Protein AF-0000000084681538 (afdb_homodimer)

Nearest PDB structures (foldseek):
  8cbb-assembly1_A  TM=7.961E-01  e=1.168E-17  Enhygromyxa salina
  8cbb-assembly1_B  TM=7.793E-01  e=8.811E-18  Enhygromyxa salina
  8cbb-assembly2_C  TM=7.676E-01  e=3.217E-17  Enhygromyxa salina
  8cbb-assembly2_D  TM=7.575E-01  e=2.308E-16  Enhygromyxa salina
  6fri-assembly2_C  TM=7.006E-01  e=2.194E-15  Photobacterium leiognathi

InterPro domains:
  IPR011251 Luciferase-like domain [PF00296] (15-261)
  IPR036661 Luciferase-like domain superfamily [G3DSA:3.20.20.30] (9-322)
  IPR036661 Luciferase-like domain superfamily [SSF51679] (5-322)
  IPR050766 Bacterial Luciferase Oxidoreductase [PTHR30137] (18-237)

Solvent-accessible surface area (backbone atoms only — not comparable to full-atom values): 32500 Å² total; per-residue (Å²): 126,55,49,33,32,42,41,53,49,69,27,32,64,81,55,51,44,68,58,46,20,51,49,43,41,47,51,42,54,48,48,28,53,36,32,78,51,69,39,48,29,38,35,31,30,55,40,58,54,35,84,34,28,32,33,55,42,42,60,42,52,44,21,17,42,45,34,38,37,88,72,43,24,37,34,34,65,31,40,47,42,52,82,49,56,40,68,61,48,39,41,43,51,18,52,47,15,17,52,45,71,48,34,46,35,40,24,39,22,68,71,74,50,65,67,48,29,56,64,72,72,45,64,72,90,44,32,66,63,40,35,50,52,32,55,54,43,33,61,50,40,40,67,45,45,75,45,81,53,96,91,36,78,37,51,44,28,53,54,32,40,31,78,83,48,62,54,55,30,33,28,38,82,46,69,68,41,31,46,52,14,16,70,71,36,28,29,33,31,39,41,29,58,47,67,68,54,51,52,51,24,55,51,41,13,62,74,65,72,38,60,71,52,71,58,66,42,54,89,72,58,46,41,30,40,40,36,92,47,32,69,59,46,45,73,74,47,26,66,21,51,43,49,39,37,43,53,53,39,71,50,47,54,96,83,63,69,50,60,67,66,49,86,47,87,44,52,68,48,33,56,70,69,46,44,49,40,62,28,32,53,68,56,54,60,68,61,70,56,68,55,46,37,34,36,44,44,42,41,41,35,55,65,68,60,17,50,54,18,49,48,40,44,46,68,53,32,47,58,60,63,82,98,125,56,51,33,32,43,41,51,50,69,27,31,65,83,56,51,45,66,60,48,19,51,50,43,42,47,52,42,53,48,47,28,51,34,33,76,53,68,38,48,28,38,36,32,29,55,41,60,54,33,84,33,28,32,33,55,42,44,60,43,52,44,20,17,43,44,34,39,36,88,72,43,24,37,32,34,64,32,42,48,42,53,80,50,57,41,70,60,48,40,39,43,50,18,52,46,14,18,52,45,70,50,34,45,35,40,24,38,22,69,72,74,50,65,67,50,30,57,64,72,71,44,64,70,90,44,32,66,63,40,34,52,52,32,56,54,45,33,61,49,40,40,67,46,43,75,45,80,52,96,89,37,78,37,52,44,29,52,54,31,39,31,78,84,49,63,54,54,29,33,28,40,81,45,68,67,42,31,45,51,15,16,69,70,34,29,29,32,31,39,42,30,58,48,67,68,55,53,52,49,24,54,52,40,12,61,74,66,70,37,59,72,50,70,58,67,44,54,87,72,58,46,41,28,40,41,35,94,49,32,70,59,46,46,72,74,46,26,64,20,48,44,49,40,38,42,52,54,39,72,51,48,54,96,82,62,71,50,59,68,68,48,87,45,87,44,51,69,48,32,57,70,68,45,44,49,40,60,27,32,53,67,56,54,59,68,62,71,55,68,56,45,39,34,36,43,44,41,40,41,35,56,65,69,59,17,49,54,18,48,48,40,44,47,68,53,32,47,58,60,61,82,99

Sequence (646 aa):
MPVTVVRFNLVEPGAGRASLAARYRAALDMAAYADGHGITTVQTEEHHGADNNWLPSPFAFAGAVFGATRNIAVTVSAVIGPLHDPLRLAEEIAVLDLLSGGRLVTVAGIGYRPEEYALFGVDWKRRGRLQDELLETLLKAWTGEEFEYRGRTVRLTPRPYTDPHPLLLVGGSSRAAARRAARLGLPFFPSAHLPELEAYYKERLAEYGTEGWTMMPAAETPLLHLAEDPDRAWAEYGGHFLHEARTYASWQSGQIRSAVRSAATSVAELRAEGVYRILTPDECLALGADSLVLHPLAGGMPVEEGWRSLRLLAERVLPALGGMPVTVVRFNLVEPGAGRASLAARYRAALDMAAYADGHGITTVQTEEHHGADNNWLPSPFAFAGAVFGATRNIAVTVSAVIGPLHDPLRLAEEIAVLDLLSGGRLVTVAGIGYRPEEYALFGVDWKRRGRLQDELLETLLKAWTGEEFEYRGRTVRLTPRPYTDPHPLLLVGGSSRAAARRAARLGLPFFPSAHLPELEAYYKERLAEYGTEGWTMMPAAETPLLHLAEDPDRAWAEYGGHFLHEARTYASWQSGQIRSAVRSAATSVAELRAEGVYRILTPDECLALGADSLVLHPLAGGMPVEEGWRSLRLLAERVLPALGG

Secondary structure (DSSP, 8-state):
--EEEEE-----TT--HHHHHHHHHHHHHHHHHHHHTT--EEEE----S-TT---S-HHHHHHHHHHH-SS-EEEEEEEEGGGS-HHHHHHHHHHHHHHHTS-EEEEEE--S-HHHHHHHT--GGGHHHHHHHHHHHHHHHTTTS-EEETTEEE--SSPPSSSSSSEEEEEESSHHHHHHHHHHT--EEESS--HHHHHHHHHHHHHHT----B-PPPS---EEEE-S-HHHHHHHHHHHHHHHHHHHHHHS-TT---TT----SSHHHHHHH-SEEEE-HHHHHHT--SEEEE-TTGGG--HHHHHHHHHHIIIIIHHHHH-/--EEEEE-----TT--HHHHHHHHHHHHHHHHHHHHTT--EEEE----S-TT---S-HHHHHHHHHHH-SS-EEEEEEEEGGGS-HHHHHHHHHHHHHHHTS-EEEEEE--S-HHHHHHHT--GGGHHHHHHHHHHHHHHHTTTS-EEETTEEE--SSPPSSSSSSEEEEEESSHHHHHHHHHHT--EEESS--HHHHHHHHHHHHHHT----B-PPPS---EEEE-S-HHHHHHHHHHHHHHHHHHHHHHS-TT---TT----SSHHHHHHH-SEEEE-HHHHHHT--SEEEE-TTGGG--HHHHHHHHHHIIIIIHHHHH-

Structure (mmCIF, N/CA/C/O backbone):
data_AF-0000000084681538-model_v1
#
loop_
_entity.id
_entity.type
_entity.pdbx_description
1 polymer 'Luciferase-like domain-containing protein'
#
loop_
_atom_site.group_PDB
_atom_site.id
_atom_site.type_symbol
_atom_site.label_atom_id
_atom_site.label_alt_id
_atom_site.label_comp_id
_atom_site.label_asym_id
_atom_site.label_entity_id
_atom_site.label_seq_id
_atom_site.pdbx_PDB_ins_code
_atom_site.Cartn_x
_atom_site.Cartn_y
_atom_site.Cartn_z
_atom_site.occupancy
_atom_site.B_iso_or_equiv
_atom_site.auth_seq_id
_atom_site.auth_comp_id
_atom_site.auth_asym_id
_atom_site.auth_atom_id
_atom_site.pdbx_PDB_model_num
ATOM 1 N N . MET A 1 1 ? 16 -27.078 3.686 1 81.88 1 MET A N 1
ATOM 2 C CA . MET A 1 1 ? 14.57 -26.938 3.947 1 81.88 1 MET A CA 1
ATOM 3 C C . MET A 1 1 ? 13.859 -26.312 2.756 1 81.88 1 MET A C 1
ATOM 5 O O . MET A 1 1 ? 14.359 -25.359 2.152 1 81.88 1 MET A O 1
ATOM 9 N N . PRO A 1 2 ? 12.758 -26.922 2.408 1 88.75 2 PRO A N 1
ATOM 10 C CA . PRO A 1 2 ? 12.023 -26.359 1.275 1 88.75 2 PRO A CA 1
ATOM 11 C C . PRO A 1 2 ? 11.523 -24.938 1.546 1 88.75 2 PRO A C 1
ATOM 13 O O . PRO A 1 2 ? 11.328 -24.562 2.703 1 88.75 2 PRO A O 1
ATOM 16 N N . VAL A 1 3 ? 11.422 -24.219 0.466 1 92.81 3 VAL A N 1
ATOM 17 C CA . VAL A 1 3 ? 10.711 -22.953 0.55 1 92.81 3 VAL A CA 1
ATOM 18 C C . VAL A 1 3 ? 9.227 -23.203 0.788 1 92.81 3 VAL A C 1
ATOM 20 O O . VAL A 1 3 ? 8.609 -24.031 0.105 1 92.81 3 VAL A O 1
ATOM 23 N N . THR A 1 4 ? 8.688 -22.641 1.75 1 96.75 4 THR A N 1
ATOM 24 C CA . THR A 1 4 ? 7.27 -22.781 2.057 1 96.75 4 THR A CA 1
ATOM 25 C C . THR A 1 4 ? 6.512 -21.484 1.771 1 96.75 4 THR A C 1
ATOM 27 O O . THR A 1 4 ? 6.91 -20.422 2.236 1 96.75 4 THR A O 1
ATOM 30 N N . VAL A 1 5 ? 5.516 -21.625 1.007 1 97.88 5 VAL A N 1
ATOM 31 C CA . VAL A 1 5 ? 4.785 -20.469 0.496 1 97.88 5 VAL A CA 1
ATOM 32 C C . VAL A 1 5 ? 3.318 -20.547 0.908 1 97.88 5 VAL A C 1
ATOM 34 O O . VAL A 1 5 ? 2.711 -21.625 0.834 1 97.88 5 VAL A O 1
ATOM 37 N N . VAL A 1 6 ? 2.779 -19.484 1.383 1 98.75 6 VAL A N 1
ATOM 38 C CA . VAL A 1 6 ? 1.333 -19.328 1.481 1 98.75 6 VAL A CA 1
ATOM 39 C C . VAL A 1 6 ? 0.855 -18.312 0.438 1 98.75 6 VAL A C 1
ATOM 41 O O . VAL A 1 6 ? 1.283 -17.156 0.441 1 98.75 6 VAL A O 1
ATOM 44 N N . ARG A 1 7 ? 0.03 -18.719 -0.411 1 98.5 7 ARG A N 1
ATOM 45 C CA . ARG A 1 7 ? -0.425 -17.922 -1.543 1 98.5 7 ARG A CA 1
ATOM 46 C C . ARG A 1 7 ? -1.806 -17.328 -1.276 1 98.5 7 ARG A C 1
ATOM 48 O O . ARG A 1 7 ? -2.725 -18.047 -0.875 1 98.5 7 ARG A O 1
ATOM 55 N N . PHE A 1 8 ? -1.941 -16 -1.473 1 98.69 8 PHE A N 1
ATOM 56 C CA . PHE A 1 8 ? -3.215 -15.305 -1.329 1 98.69 8 PHE A CA 1
ATOM 57 C C . PHE A 1 8 ? -3.533 -14.492 -2.582 1 98.69 8 PHE A C 1
ATOM 59 O O . PHE A 1 8 ? -2.73 -13.664 -3.014 1 98.69 8 PHE A O 1
ATOM 66 N N . ASN A 1 9 ? -4.695 -14.734 -3.193 1 97.5 9 ASN A N 1
ATOM 67 C CA . ASN A 1 9 ? -5.211 -13.883 -4.262 1 97.5 9 ASN A CA 1
ATOM 68 C C . ASN A 1 9 ? -6.547 -13.258 -3.883 1 97.5 9 ASN A C 1
ATOM 70 O O . ASN A 1 9 ? -7.078 -12.422 -4.617 1 97.5 9 ASN A O 1
ATOM 74 N N . LEU A 1 10 ? -7.164 -13.711 -2.771 1 97.88 10 LEU A N 1
ATOM 75 C CA . LEU A 1 10 ? -8.289 -13.141 -2.037 1 97.88 10 LEU A CA 1
ATOM 76 C C . LEU A 1 10 ? -9.57 -13.227 -2.854 1 97.88 10 LEU A C 1
ATOM 78 O O . LEU A 1 10 ? -10.484 -12.414 -2.676 1 97.88 10 LEU A O 1
ATOM 82 N N . VAL A 1 11 ? -9.609 -14.211 -3.727 1 97.38 11 VAL A N 1
ATOM 83 C CA . VAL A 1 11 ? -10.773 -14.469 -4.559 1 97.38 11 VAL A CA 1
ATOM 84 C C . VAL A 1 11 ? -11.961 -14.883 -3.684 1 97.38 11 VAL A C 1
ATOM 86 O O . VAL A 1 11 ? -11.812 -15.719 -2.787 1 97.38 11 VAL A O 1
ATOM 89 N N . GLU A 1 12 ? -13.062 -14.336 -3.963 1 97.44 12 GLU A N 1
ATOM 90 C CA . GLU A 1 12 ? -14.352 -14.75 -3.42 1 97.44 12 GLU A CA 1
ATOM 91 C C . GLU A 1 12 ? -15.484 -14.43 -4.387 1 97.44 12 GLU A C 1
ATOM 93 O O . GLU A 1 12 ? -15.984 -13.297 -4.406 1 97.44 12 GLU A O 1
ATOM 98 N N . PRO A 1 13 ? -15.914 -15.438 -5.117 1 95.88 13 PRO A N 1
ATOM 99 C CA . PRO A 1 13 ? -17.016 -15.203 -6.051 1 95.88 13 PRO A CA 1
ATOM 100 C C . PRO A 1 13 ? -18.312 -14.789 -5.352 1 95.88 13 PRO A C 1
ATOM 102 O O . PRO A 1 13 ? -18.688 -15.391 -4.34 1 95.88 13 PRO A O 1
ATOM 105 N N . GLY A 1 14 ? -18.906 -13.742 -5.859 1 93.75 14 GLY A N 1
ATOM 106 C CA . GLY A 1 14 ? -20.203 -13.305 -5.352 1 93.75 14 GLY A CA 1
ATOM 107 C C . GLY A 1 14 ? -20.141 -12.781 -3.93 1 93.75 14 GLY A C 1
ATOM 108 O O . GLY A 1 14 ? -21.141 -12.766 -3.225 1 93.75 14 GLY A O 1
ATOM 109 N N . ALA A 1 15 ? -19.062 -12.352 -3.512 1 94.5 15 ALA A N 1
ATOM 110 C CA . ALA A 1 15 ? -18.844 -11.969 -2.119 1 94.5 15 ALA A CA 1
ATOM 111 C C . ALA A 1 15 ? -19.641 -10.711 -1.769 1 94.5 15 ALA A C 1
ATOM 113 O O . ALA A 1 15 ? -19.734 -9.781 -2.57 1 94.5 15 ALA A O 1
ATOM 114 N N . GLY A 1 16 ? -20.281 -10.758 -0.557 1 95.5 16 GLY A N 1
ATOM 115 C CA . GLY A 1 16 ? -20.688 -9.508 0.061 1 95.5 16 GLY A CA 1
ATOM 116 C C . GLY A 1 16 ? -19.531 -8.719 0.634 1 95.5 16 GLY A C 1
ATOM 117 O O . GLY A 1 16 ? -18.422 -9.242 0.762 1 95.5 16 GLY A O 1
ATOM 118 N N . ARG A 1 17 ? -19.781 -7.484 0.94 1 95.88 17 ARG A N 1
ATOM 119 C CA . ARG A 1 17 ? -18.75 -6.59 1.448 1 95.88 17 ARG A CA 1
ATOM 120 C C . ARG A 1 17 ? -18.156 -7.121 2.752 1 95.88 17 ARG A C 1
ATOM 122 O O . ARG A 1 17 ? -16.938 -7.168 2.914 1 95.88 17 ARG A O 1
ATOM 129 N N . ALA A 1 18 ? -18.984 -7.547 3.645 1 97 18 ALA A N 1
ATOM 130 C CA . ALA A 1 18 ? -18.547 -8.016 4.953 1 97 18 ALA A CA 1
ATOM 131 C C . ALA A 1 18 ? -17.719 -9.297 4.832 1 97 18 ALA A C 1
ATOM 133 O O . ALA A 1 18 ? -16.688 -9.445 5.5 1 97 18 ALA A O 1
ATOM 134 N N . SER A 1 19 ? -18.203 -10.195 3.99 1 97.69 19 SER A N 1
ATOM 135 C CA . SER A 1 19 ? -17.5 -11.461 3.816 1 97.69 19 SER A CA 1
ATOM 136 C C . SER A 1 19 ? -16.125 -11.234 3.193 1 97.69 19 SER A C 1
ATOM 138 O O . SER A 1 19 ? -15.133 -11.852 3.609 1 97.69 19 SER A O 1
ATOM 140 N N . LEU A 1 20 ? -16.047 -10.352 2.229 1 98.31 20 LEU A N 1
ATOM 141 C CA . LEU A 1 20 ? -14.781 -10.078 1.566 1 98.31 20 LEU A CA 1
ATOM 142 C C . LEU A 1 20 ? -13.805 -9.398 2.52 1 98.31 20 LEU A C 1
ATOM 144 O O . LEU A 1 20 ? -12.625 -9.742 2.561 1 98.31 20 LEU A O 1
ATOM 148 N N . ALA A 1 21 ? -14.312 -8.453 3.307 1 98.5 21 ALA A N 1
ATOM 149 C CA . ALA A 1 21 ? -13.469 -7.812 4.309 1 98.5 21 ALA A CA 1
ATOM 150 C C . ALA A 1 21 ? -12.938 -8.836 5.312 1 98.5 21 ALA A C 1
ATOM 152 O O . ALA A 1 21 ? -11.758 -8.797 5.684 1 98.5 21 ALA A O 1
ATOM 153 N N . ALA A 1 22 ? -13.766 -9.742 5.77 1 98 22 ALA A N 1
ATOM 154 C CA . ALA A 1 22 ? -13.359 -10.789 6.699 1 98 22 ALA A CA 1
ATOM 155 C C . ALA A 1 22 ? -12.273 -11.68 6.086 1 98 22 ALA A C 1
ATOM 157 O O . ALA A 1 22 ? -11.375 -12.141 6.789 1 98 22 ALA A O 1
ATOM 158 N N . ARG A 1 23 ? -12.414 -11.906 4.797 1 98.62 23 ARG A N 1
ATOM 159 C CA . ARG A 1 23 ? -11.422 -12.711 4.086 1 98.62 23 ARG A CA 1
ATOM 160 C C . ARG A 1 23 ? -10.07 -12.016 4.055 1 98.62 23 ARG A C 1
ATOM 162 O O . ARG A 1 23 ? -9.031 -12.648 4.266 1 98.62 23 ARG A O 1
ATOM 169 N N . TYR A 1 24 ? -10.031 -10.727 3.777 1 98.75 24 TYR A N 1
ATOM 170 C CA . TYR A 1 24 ? -8.797 -9.945 3.828 1 98.75 24 TYR A CA 1
ATOM 171 C C . TYR A 1 24 ? -8.164 -10.016 5.211 1 98.75 24 TYR A C 1
ATOM 173 O O . TYR A 1 24 ? -6.961 -10.242 5.34 1 98.75 24 TYR A O 1
ATOM 181 N N . ARG A 1 25 ? -8.945 -9.852 6.203 1 98.25 25 ARG A N 1
ATOM 182 C CA . ARG A 1 25 ? -8.445 -9.922 7.574 1 98.25 25 ARG A CA 1
ATOM 183 C C . ARG A 1 25 ? -7.902 -11.305 7.891 1 98.25 25 ARG A C 1
ATOM 185 O O . ARG A 1 25 ? -6.844 -11.438 8.508 1 98.25 25 ARG A O 1
ATOM 192 N N . ALA A 1 26 ? -8.648 -12.297 7.477 1 98.69 26 ALA A N 1
ATOM 193 C CA . ALA A 1 26 ? -8.195 -13.664 7.699 1 98.69 26 ALA A CA 1
ATOM 194 C C . ALA A 1 26 ? -6.84 -13.914 7.043 1 98.69 26 ALA A C 1
ATOM 196 O O . ALA A 1 26 ? -5.969 -14.555 7.637 1 98.69 26 ALA A O 1
ATOM 197 N N . ALA A 1 27 ? -6.684 -13.414 5.863 1 98.88 27 ALA A N 1
ATOM 198 C CA . ALA A 1 27 ? -5.414 -13.578 5.16 1 98.88 27 ALA A CA 1
ATOM 199 C C . ALA A 1 27 ? -4.27 -12.938 5.938 1 98.88 27 ALA A C 1
ATOM 201 O O . ALA A 1 27 ? -3.18 -13.508 6.031 1 98.88 27 ALA A O 1
ATOM 202 N N . LEU A 1 28 ? -4.492 -11.805 6.516 1 98.75 28 LEU A N 1
ATOM 203 C CA . LEU A 1 28 ? -3.465 -11.133 7.305 1 98.75 28 LEU A CA 1
ATOM 204 C C . LEU A 1 28 ? -3.145 -11.922 8.57 1 98.75 28 LEU A C 1
ATOM 206 O O . LEU A 1 28 ? -1.977 -12.07 8.938 1 98.75 28 LEU A O 1
ATOM 210 N N . ASP A 1 29 ? -4.184 -12.383 9.219 1 98.75 29 ASP A N 1
ATOM 211 C CA . ASP A 1 29 ? -3.979 -13.195 10.414 1 98.75 29 ASP A CA 1
ATOM 212 C C . ASP A 1 29 ? -3.219 -14.477 10.078 1 98.75 29 ASP A C 1
ATOM 214 O O . ASP A 1 29 ? -2.355 -14.906 10.852 1 98.75 29 ASP A O 1
ATOM 218 N N . MET A 1 30 ? -3.545 -15.031 8.945 1 98.94 30 MET A N 1
ATOM 219 C CA . MET A 1 30 ? -2.84 -16.219 8.492 1 98.94 30 MET A CA 1
ATOM 220 C C . MET A 1 30 ? -1.376 -15.914 8.195 1 98.94 30 MET A C 1
ATOM 222 O O . MET A 1 30 ? -0.491 -16.719 8.5 1 98.94 30 MET A O 1
ATOM 226 N N . ALA A 1 31 ? -1.131 -14.773 7.598 1 98.94 31 ALA A N 1
ATOM 227 C CA . ALA A 1 31 ? 0.245 -14.367 7.328 1 98.94 31 ALA A CA 1
ATOM 228 C C . ALA A 1 31 ? 1.031 -14.203 8.625 1 98.94 31 ALA A C 1
ATOM 230 O O . ALA A 1 31 ? 2.182 -14.641 8.719 1 98.94 31 ALA A O 1
ATOM 231 N N . ALA A 1 32 ? 0.423 -13.57 9.609 1 98.81 32 ALA A N 1
ATOM 232 C CA . ALA A 1 32 ? 1.067 -13.406 10.906 1 98.81 32 ALA A CA 1
ATOM 233 C C . ALA A 1 32 ? 1.37 -14.758 11.547 1 98.81 32 ALA A C 1
ATOM 235 O O . ALA A 1 32 ? 2.459 -14.961 12.094 1 98.81 32 ALA A O 1
ATOM 236 N N . TYR A 1 33 ? 0.357 -15.633 11.5 1 98.88 33 TYR A N 1
ATOM 237 C CA . TYR A 1 33 ? 0.539 -16.984 12.031 1 98.88 33 TYR A CA 1
ATOM 238 C C . TYR A 1 33 ? 1.672 -17.703 11.305 1 98.88 33 TYR A C 1
ATOM 240 O O . TYR A 1 33 ? 2.527 -18.312 11.938 1 98.88 33 TYR A O 1
ATOM 248 N N . ALA A 1 34 ? 1.665 -17.625 9.977 1 98.81 34 ALA A N 1
ATOM 249 C CA . ALA A 1 34 ? 2.705 -18.234 9.148 1 98.81 34 ALA A CA 1
ATOM 250 C C . ALA A 1 34 ? 4.086 -17.703 9.523 1 98.81 34 ALA A C 1
ATOM 252 O O . ALA A 1 34 ? 5.043 -18.469 9.648 1 98.81 34 ALA A O 1
ATOM 253 N N . ASP A 1 35 ? 4.176 -16.438 9.695 1 98.69 35 ASP A N 1
ATOM 254 C CA . ASP A 1 35 ? 5.406 -15.766 10.094 1 98.69 35 ASP A CA 1
ATOM 255 C C . ASP A 1 35 ? 5.957 -16.359 11.391 1 98.69 35 ASP A C 1
ATOM 257 O O . ASP A 1 35 ? 7.152 -16.625 11.5 1 98.69 35 ASP A O 1
ATOM 261 N N . GLY A 1 36 ? 5.117 -16.578 12.367 1 98.06 36 GLY A N 1
ATOM 262 C CA . GLY A 1 36 ? 5.5 -17.094 13.672 1 98.06 36 GLY A CA 1
ATOM 263 C C . GLY A 1 36 ? 5.844 -18.562 13.656 1 98.06 36 GLY A C 1
ATOM 264 O O . GLY A 1 36 ? 6.395 -19.094 14.633 1 98.06 36 GLY A O 1
ATOM 265 N N . HIS A 1 37 ? 5.543 -19.25 12.523 1 97.88 37 HIS A N 1
ATOM 266 C CA . HIS A 1 37 ? 5.742 -20.688 12.477 1 97.88 37 HIS A CA 1
ATOM 267 C C . HIS A 1 37 ? 6.789 -21.078 11.438 1 97.88 37 HIS A C 1
ATOM 269 O O . HIS A 1 37 ? 6.887 -22.234 11.047 1 97.88 37 HIS A O 1
ATOM 275 N N . GLY A 1 38 ? 7.473 -20.094 10.883 1 96.5 38 GLY A N 1
ATOM 276 C CA . GLY A 1 38 ? 8.656 -20.375 10.094 1 96.5 38 GLY A CA 1
ATOM 277 C C . GLY A 1 38 ? 8.359 -20.516 8.609 1 96.5 38 GLY A C 1
ATOM 278 O O . GLY A 1 38 ? 9.234 -20.891 7.828 1 96.5 38 GLY A O 1
ATOM 279 N N . ILE A 1 39 ? 7.117 -20.297 8.188 1 98 39 ILE A N 1
ATOM 280 C CA . ILE A 1 39 ? 6.852 -20.219 6.754 1 98 39 ILE A CA 1
ATOM 281 C C . ILE A 1 39 ? 7.637 -19.047 6.148 1 98 39 ILE A C 1
ATOM 283 O O . ILE A 1 39 ? 7.715 -17.969 6.746 1 98 39 ILE A O 1
ATOM 287 N N . THR A 1 40 ? 8.078 -19.203 4.938 1 97.75 40 THR A N 1
ATOM 288 C CA . THR A 1 40 ? 9.141 -18.312 4.477 1 97.75 40 THR A CA 1
ATOM 289 C C . THR A 1 40 ? 8.57 -17.203 3.594 1 97.75 40 THR A C 1
ATOM 291 O O . THR A 1 40 ? 9.156 -16.125 3.479 1 97.75 40 THR A O 1
ATOM 294 N N . THR A 1 41 ? 7.438 -17.469 2.98 1 98.5 41 THR A N 1
ATOM 295 C CA . THR A 1 41 ? 7.031 -16.5 1.97 1 98.5 41 THR A CA 1
ATOM 296 C C . THR A 1 41 ? 5.508 -16.438 1.867 1 98.5 41 THR A C 1
ATOM 298 O O . THR A 1 41 ? 4.832 -17.469 1.913 1 98.5 41 THR A O 1
ATOM 301 N N . VAL A 1 42 ? 4.969 -15.258 1.815 1 98.88 42 VAL A N 1
ATOM 302 C CA . VAL A 1 42 ? 3.625 -15 1.314 1 98.88 42 VAL A CA 1
ATOM 303 C C . VAL A 1 42 ? 3.689 -14.602 -0.159 1 98.88 42 VAL A C 1
ATOM 305 O O . VAL A 1 42 ? 4.52 -13.781 -0.551 1 98.88 42 VAL A O 1
ATOM 308 N N . GLN A 1 43 ? 2.91 -15.227 -0.952 1 98.62 43 GLN A N 1
ATOM 309 C CA . GLN A 1 43 ? 2.861 -14.906 -2.373 1 98.62 43 GLN A CA 1
ATOM 310 C C . GLN A 1 43 ? 1.51 -14.312 -2.758 1 98.62 43 GLN A C 1
ATOM 312 O O . GLN A 1 43 ? 0.467 -14.781 -2.295 1 98.62 43 GLN A O 1
ATOM 317 N N . THR A 1 44 ? 1.544 -13.266 -3.463 1 98.5 44 THR A N 1
ATOM 318 C CA . THR A 1 44 ? 0.333 -12.664 -4.012 1 98.5 44 THR A CA 1
ATOM 319 C C . THR A 1 44 ? 0.554 -12.219 -5.453 1 98.5 44 THR A C 1
ATOM 321 O O . THR A 1 44 ? 1.621 -12.453 -6.023 1 98.5 44 THR A O 1
ATOM 324 N N . GLU A 1 45 ? -0.511 -11.719 -6.109 1 97.31 45 GLU A N 1
ATOM 325 C CA . GLU A 1 45 ? -0.499 -11.398 -7.535 1 97.31 45 GLU A CA 1
ATOM 326 C C . GLU A 1 45 ? -1.49 -10.289 -7.859 1 97.31 45 GLU A C 1
ATOM 328 O O . GLU A 1 45 ? -2.1 -9.703 -6.957 1 97.31 45 GLU A O 1
ATOM 333 N N . GLU A 1 46 ? -1.566 -10.008 -9.188 1 98.31 46 GLU A N 1
ATOM 334 C CA . GLU A 1 46 ? -2.328 -8.836 -9.625 1 98.31 46 GLU A CA 1
ATOM 335 C C . GLU A 1 46 ? -3.275 -9.195 -10.773 1 98.31 46 GLU A C 1
ATOM 337 O O . GLU A 1 46 ? -2.848 -9.734 -11.797 1 98.31 46 GLU A O 1
ATOM 342 N N . HIS A 1 47 ? -4.566 -8.945 -10.57 1 97.94 47 HIS A N 1
ATOM 343 C CA . HIS A 1 47 ? -5.547 -8.945 -11.648 1 97.94 47 HIS A CA 1
ATOM 344 C C . HIS A 1 47 ? -6.578 -7.84 -11.461 1 97.94 47 HIS A C 1
ATOM 346 O O . HIS A 1 47 ? -6.824 -7.398 -10.336 1 97.94 47 HIS A O 1
ATOM 352 N N . HIS A 1 48 ? -7.145 -7.441 -12.531 1 98 48 HIS A N 1
ATOM 353 C CA . HIS A 1 48 ? -8.078 -6.32 -12.531 1 98 48 HIS A CA 1
ATOM 354 C C . HIS A 1 48 ? -9.391 -6.699 -13.203 1 98 48 HIS A C 1
ATOM 356 O O . HIS A 1 48 ? -9.406 -7.473 -14.164 1 98 48 HIS A O 1
ATOM 362 N N . GLY A 1 49 ? -10.445 -6.109 -12.672 1 95.44 49 GLY A N 1
ATOM 363 C CA . GLY A 1 49 ? -11.758 -6.281 -13.289 1 95.44 49 GLY A CA 1
ATOM 364 C C . GLY A 1 49 ? -12.266 -7.707 -13.203 1 95.44 49 GLY A C 1
ATOM 365 O O . GLY A 1 49 ? -13.125 -8.109 -13.992 1 95.44 49 GLY A O 1
ATOM 366 N N . ALA A 1 50 ? -11.711 -8.492 -12.352 1 95.81 50 ALA A N 1
ATOM 367 C CA . ALA A 1 50 ? -12.125 -9.891 -12.242 1 95.81 50 ALA A CA 1
ATOM 368 C C . ALA A 1 50 ? -13.445 -10.016 -11.484 1 95.81 50 ALA A C 1
ATOM 370 O O . ALA A 1 50 ? -13.57 -9.516 -10.367 1 95.81 50 ALA A O 1
ATOM 371 N N . ASP A 1 51 ? -14.328 -10.758 -12.008 1 94.94 51 ASP A N 1
ATOM 372 C CA . ASP A 1 51 ? -15.672 -10.883 -11.445 1 94.94 51 ASP A CA 1
ATOM 373 C C . ASP A 1 51 ? -15.625 -11.539 -10.07 1 94.94 51 ASP A C 1
ATOM 375 O O . ASP A 1 51 ? -16.5 -11.297 -9.234 1 94.94 51 ASP A O 1
ATOM 379 N N . ASN A 1 52 ? -14.648 -12.312 -9.883 1 97.38 52 ASN A N 1
ATOM 380 C CA . ASN A 1 52 ? -14.586 -13.055 -8.625 1 97.38 52 ASN A CA 1
ATOM 381 C C . ASN A 1 52 ? -13.734 -12.336 -7.586 1 97.38 52 ASN A C 1
ATOM 383 O O . ASN A 1 52 ? -13.305 -12.938 -6.605 1 97.38 52 ASN A O 1
ATOM 387 N N . ASN A 1 53 ? -13.398 -11.055 -7.801 1 97.88 53 ASN A N 1
ATOM 388 C CA . ASN A 1 53 ? -12.789 -10.141 -6.84 1 97.88 53 ASN A CA 1
ATOM 389 C C . ASN A 1 53 ? -11.297 -10.43 -6.664 1 97.88 53 ASN A C 1
ATOM 391 O O . ASN A 1 53 ? -10.734 -10.172 -5.602 1 97.88 53 ASN A O 1
ATOM 395 N N . TRP A 1 54 ? -10.672 -11.047 -7.711 1 98 54 TRP A N 1
ATOM 396 C CA . TRP A 1 54 ? -9.227 -11.258 -7.684 1 98 54 TRP A CA 1
ATOM 397 C C . TRP A 1 54 ? -8.492 -9.969 -7.34 1 98 54 TRP A C 1
ATOM 399 O O . TRP A 1 54 ? -8.859 -8.891 -7.812 1 98 54 TRP A O 1
ATOM 409 N N . LEU A 1 55 ? -7.488 -10.023 -6.512 1 98.38 55 LEU A N 1
ATOM 410 C CA . LEU A 1 55 ? -6.773 -8.906 -5.902 1 98.38 55 LEU A CA 1
ATOM 411 C C . LEU A 1 55 ? -6.152 -8.008 -6.965 1 98.38 55 LEU A C 1
ATOM 413 O O . LEU A 1 55 ? -5.328 -8.469 -7.762 1 98.38 55 LEU A O 1
ATOM 417 N N . PRO A 1 56 ? -6.508 -6.707 -6.938 1 98.56 56 PRO A N 1
ATOM 418 C CA . PRO A 1 56 ? -5.961 -5.809 -7.957 1 98.56 56 PRO A CA 1
ATOM 419 C C . PRO A 1 56 ? -4.789 -4.977 -7.445 1 98.56 56 PRO A C 1
ATOM 421 O O . PRO A 1 56 ? -4.082 -4.344 -8.234 1 98.56 56 PRO A O 1
ATOM 424 N N . SER A 1 57 ? -4.582 -4.863 -6.137 1 98.44 57 SER A N 1
ATOM 425 C CA . SER A 1 57 ? -3.547 -4.023 -5.543 1 98.44 57 SER A CA 1
ATOM 426 C C . SER A 1 57 ? -2.645 -4.832 -4.617 1 98.44 57 SER A C 1
ATOM 428 O O . SER A 1 57 ? -2.678 -4.652 -3.396 1 98.44 57 SER A O 1
ATOM 430 N N . PRO A 1 58 ? -1.763 -5.59 -5.176 1 98.62 58 PRO A N 1
ATOM 431 C CA . PRO A 1 58 ? -0.976 -6.531 -4.371 1 98.62 58 PRO A CA 1
ATOM 432 C C . PRO A 1 58 ? 0.002 -5.828 -3.434 1 98.62 58 PRO A C 1
ATOM 434 O O . PRO A 1 58 ? 0.335 -6.359 -2.371 1 98.62 58 PRO A O 1
ATOM 437 N N . PHE A 1 59 ? 0.436 -4.602 -3.787 1 98.75 59 PHE A N 1
ATOM 438 C CA . PHE A 1 59 ? 1.397 -3.906 -2.939 1 98.75 59 PHE A CA 1
ATOM 439 C C . PHE A 1 59 ? 0.716 -3.344 -1.697 1 98.75 59 PHE A C 1
ATOM 441 O O . PHE A 1 59 ? 1.319 -3.287 -0.624 1 98.75 59 PHE A O 1
ATOM 448 N N . ALA A 1 60 ? -0.568 -2.9 -1.839 1 98.56 60 ALA A N 1
ATOM 449 C CA . ALA A 1 60 ? -1.329 -2.551 -0.643 1 98.56 60 ALA A CA 1
ATOM 450 C C . ALA A 1 60 ? -1.416 -3.732 0.319 1 98.56 60 ALA A C 1
ATOM 452 O O . ALA A 1 60 ? -1.193 -3.58 1.522 1 98.56 60 ALA A O 1
ATOM 453 N N . PHE A 1 61 ? -1.687 -4.918 -0.24 1 98.88 61 PHE A N 1
ATOM 454 C CA . PHE A 1 61 ? -1.757 -6.133 0.564 1 98.88 61 PHE A CA 1
ATOM 455 C C . PHE A 1 61 ? -0.388 -6.484 1.135 1 98.88 61 PHE A C 1
ATOM 457 O O . PHE A 1 61 ? -0.272 -6.844 2.309 1 98.88 61 PHE A O 1
ATOM 464 N N . ALA A 1 62 ? 0.657 -6.375 0.337 1 98.94 62 ALA A N 1
ATOM 465 C CA . ALA A 1 62 ? 2.016 -6.637 0.802 1 98.94 62 ALA A CA 1
ATOM 466 C C . ALA A 1 62 ? 2.375 -5.742 1.985 1 98.94 62 ALA A C 1
ATOM 468 O O . ALA A 1 62 ? 2.955 -6.207 2.971 1 98.94 62 ALA A O 1
ATOM 469 N N . GLY A 1 63 ? 2.039 -4.422 1.854 1 98.88 63 GLY A N 1
ATOM 470 C CA . GLY A 1 63 ? 2.258 -3.521 2.975 1 98.88 63 GLY A CA 1
ATOM 471 C C . GLY A 1 63 ? 1.612 -4 4.262 1 98.88 63 GLY A C 1
ATOM 472 O O . GLY A 1 63 ? 2.252 -4.016 5.312 1 98.88 63 GLY A O 1
ATOM 473 N N . ALA A 1 64 ? 0.385 -4.441 4.164 1 98.94 64 ALA A N 1
ATOM 474 C CA . ALA A 1 64 ? -0.344 -4.926 5.332 1 98.94 64 ALA A CA 1
ATOM 475 C C . ALA A 1 64 ? 0.317 -6.172 5.914 1 98.94 64 ALA A C 1
ATOM 477 O O . ALA A 1 64 ? 0.417 -6.32 7.133 1 98.94 64 ALA A O 1
ATOM 478 N N . VAL A 1 65 ? 0.764 -7.074 5.031 1 98.94 65 VAL A N 1
ATOM 479 C CA . VAL A 1 65 ? 1.453 -8.273 5.496 1 98.94 65 VAL A CA 1
ATOM 480 C C . VAL A 1 65 ? 2.732 -7.883 6.234 1 98.94 65 VAL A C 1
ATOM 482 O O . VAL A 1 65 ? 3.035 -8.43 7.297 1 98.94 65 VAL A O 1
ATOM 485 N N . PHE A 1 66 ? 3.516 -6.918 5.711 1 98.88 66 PHE A N 1
ATOM 486 C CA . PHE A 1 66 ? 4.742 -6.477 6.363 1 98.88 66 PHE A CA 1
ATOM 487 C C . PHE A 1 66 ? 4.441 -5.859 7.723 1 98.88 66 PHE A C 1
ATOM 489 O O . PHE A 1 66 ? 5.211 -6.023 8.672 1 98.88 66 PHE A O 1
ATOM 496 N N . GLY A 1 67 ? 3.299 -5.141 7.84 1 98.75 67 GLY A N 1
ATOM 497 C CA . GLY A 1 67 ? 2.879 -4.609 9.125 1 98.75 67 GLY A CA 1
ATOM 498 C C . GLY A 1 67 ? 2.58 -5.691 10.148 1 98.75 67 GLY A C 1
ATOM 499 O O . GLY A 1 67 ? 2.889 -5.535 11.336 1 98.75 67 GLY A O 1
ATOM 500 N N . ALA A 1 68 ? 2.059 -6.816 9.688 1 98.56 68 ALA A N 1
ATOM 501 C CA . ALA A 1 68 ? 1.571 -7.883 10.555 1 98.56 68 ALA A CA 1
ATOM 502 C C . ALA A 1 68 ? 2.686 -8.875 10.891 1 98.56 68 ALA A C 1
ATOM 504 O O . ALA A 1 68 ? 2.494 -9.781 11.703 1 98.56 68 ALA A O 1
ATOM 505 N N . THR A 1 69 ? 3.852 -8.75 10.188 1 98.75 69 THR A N 1
ATOM 506 C CA . THR A 1 69 ? 4.863 -9.797 10.281 1 98.75 69 THR A CA 1
ATOM 507 C C . THR A 1 69 ? 6.25 -9.188 10.492 1 98.75 69 THR A C 1
ATOM 509 O O . THR A 1 69 ? 6.426 -7.977 10.375 1 98.75 69 THR A O 1
ATOM 512 N N . ARG A 1 70 ? 7.238 -10.023 10.781 1 97.88 70 ARG A N 1
ATOM 513 C CA . ARG A 1 70 ? 8.586 -9.547 11.086 1 97.88 70 ARG A CA 1
ATOM 514 C C . ARG A 1 70 ? 9.625 -10.273 10.242 1 97.88 70 ARG A C 1
ATOM 516 O O . ARG A 1 70 ? 10.734 -9.773 10.055 1 97.88 70 ARG A O 1
ATOM 523 N N . ASN A 1 71 ? 9.258 -11.438 9.742 1 98.12 71 ASN A N 1
ATOM 524 C CA . ASN A 1 71 ? 10.289 -12.273 9.141 1 98.12 71 ASN A CA 1
ATOM 525 C C . ASN A 1 71 ? 9.93 -12.68 7.719 1 98.12 71 ASN A C 1
ATOM 527 O O . ASN A 1 71 ? 10.781 -12.688 6.832 1 98.12 71 ASN A O 1
ATOM 531 N N . ILE A 1 72 ? 8.688 -12.992 7.465 1 98.62 72 ILE A N 1
ATOM 532 C CA . ILE A 1 72 ? 8.219 -13.617 6.234 1 98.62 72 ILE A CA 1
ATOM 533 C C . ILE A 1 72 ? 8.422 -12.656 5.062 1 98.62 72 ILE A C 1
ATOM 535 O O . ILE A 1 72 ? 8.211 -11.453 5.191 1 98.62 72 ILE A O 1
ATOM 539 N N . ALA A 1 73 ? 8.898 -13.109 3.93 1 98.81 73 ALA A N 1
ATOM 540 C CA . ALA A 1 73 ? 8.977 -12.32 2.699 1 98.81 73 ALA A CA 1
ATOM 541 C C . ALA A 1 73 ? 7.625 -12.266 1.996 1 98.81 73 ALA A C 1
ATOM 543 O O . ALA A 1 73 ? 6.762 -13.117 2.229 1 98.81 73 ALA A O 1
ATOM 544 N N . VAL A 1 74 ? 7.43 -11.242 1.254 1 98.94 74 VAL A N 1
ATOM 545 C CA . VAL A 1 74 ? 6.262 -11.172 0.38 1 98.94 74 VAL A CA 1
ATOM 546 C C . VAL A 1 74 ? 6.711 -11.102 -1.077 1 98.94 74 VAL A C 1
ATOM 548 O O . VAL A 1 74 ? 7.504 -10.234 -1.448 1 98.94 74 VAL A O 1
ATOM 551 N N . THR A 1 75 ? 6.273 -12.016 -1.871 1 98.75 75 THR A N 1
ATOM 552 C CA . THR A 1 75 ? 6.531 -12.031 -3.307 1 98.75 75 THR A CA 1
ATOM 553 C C . THR A 1 75 ? 5.285 -11.617 -4.086 1 98.75 75 THR A C 1
ATOM 555 O O . THR A 1 75 ? 4.246 -12.273 -3.988 1 98.75 75 THR A O 1
ATOM 558 N N . VAL A 1 76 ? 5.375 -10.539 -4.758 1 98.69 76 VAL A N 1
ATOM 559 C CA . VAL A 1 76 ? 4.348 -10.18 -5.727 1 98.69 76 VAL A CA 1
ATOM 560 C C . VAL A 1 76 ? 4.695 -10.758 -7.094 1 98.69 76 VAL A C 1
ATOM 562 O O . VAL A 1 76 ? 5.598 -10.266 -7.773 1 98.69 76 VAL A O 1
ATOM 565 N N . SER A 1 77 ? 3.971 -11.82 -7.508 1 96.81 77 SER A N 1
ATOM 566 C CA . SER A 1 77 ? 4.312 -12.609 -8.688 1 96.81 77 SER A CA 1
ATOM 567 C C . SER A 1 77 ? 3.09 -12.828 -9.578 1 96.81 77 SER A C 1
ATOM 569 O O . SER A 1 77 ? 2.357 -13.805 -9.398 1 96.81 77 SER A O 1
ATOM 571 N N . ALA A 1 78 ? 2.807 -11.93 -10.383 1 96.69 78 ALA A N 1
ATOM 572 C CA . ALA A 1 78 ? 3.625 -10.812 -10.844 1 96.69 78 ALA A CA 1
ATOM 573 C C . ALA A 1 78 ? 2.857 -9.5 -10.75 1 96.69 78 ALA A C 1
ATOM 575 O O . ALA A 1 78 ? 1.633 -9.492 -10.609 1 96.69 78 ALA A O 1
ATOM 576 N N . VAL A 1 79 ? 3.535 -8.414 -10.641 1 98.44 79 VAL A N 1
ATOM 577 C CA . VAL A 1 79 ? 2.945 -7.145 -11.047 1 98.44 79 VAL A CA 1
ATOM 578 C C . VAL A 1 79 ? 2.918 -7.047 -12.57 1 98.44 79 VAL A C 1
ATOM 580 O O . VAL A 1 79 ? 3.828 -7.535 -13.242 1 98.44 79 VAL A O 1
ATOM 583 N N . ILE A 1 80 ? 1.882 -6.445 -13.102 1 98.56 80 ILE A N 1
ATOM 584 C CA . ILE A 1 80 ? 1.794 -6.215 -14.539 1 98.56 80 ILE A CA 1
ATOM 585 C C . ILE A 1 80 ? 2.432 -4.871 -14.883 1 98.56 80 ILE A C 1
ATOM 587 O O . ILE A 1 80 ? 1.758 -3.838 -14.883 1 98.56 80 ILE A O 1
ATOM 591 N N . GLY A 1 81 ? 3.66 -4.938 -15.18 1 98.62 81 GLY A N 1
ATOM 592 C CA . GLY A 1 81 ? 4.52 -3.771 -15.281 1 98.62 81 GLY A CA 1
ATOM 593 C C . GLY A 1 81 ? 3.939 -2.676 -16.156 1 98.62 81 GLY A C 1
ATOM 594 O O . GLY A 1 81 ? 3.816 -1.527 -15.719 1 98.62 81 GLY A O 1
ATOM 595 N N . PRO A 1 82 ? 3.496 -2.973 -17.344 1 98.62 82 PRO A N 1
ATOM 596 C CA . PRO A 1 82 ? 3.045 -1.967 -18.312 1 98.62 82 PRO A CA 1
ATOM 597 C C . PRO A 1 82 ? 1.827 -1.185 -17.812 1 98.62 82 PRO A C 1
ATOM 599 O O . PRO A 1 82 ? 1.5 -0.133 -18.375 1 98.62 82 PRO A O 1
ATOM 602 N N . LEU A 1 83 ? 1.146 -1.679 -16.812 1 98.38 83 LEU A N 1
ATOM 603 C CA . LEU A 1 83 ? -0.058 -1.007 -16.344 1 98.38 83 LEU A CA 1
ATOM 604 C C . LEU A 1 83 ? 0.281 0.01 -15.25 1 98.38 83 LEU A C 1
ATOM 606 O O . LEU A 1 83 ? -0.587 0.765 -14.812 1 98.38 83 LEU A O 1
ATOM 610 N N . HIS A 1 84 ? 1.536 0.038 -14.852 1 98.31 84 HIS A N 1
ATOM 611 C CA . HIS A 1 84 ? 1.959 0.927 -13.781 1 98.31 84 HIS A CA 1
ATOM 612 C C . HIS A 1 84 ? 2.721 2.131 -14.328 1 98.31 84 HIS A C 1
ATOM 614 O O . HIS A 1 84 ? 3.406 2.025 -15.344 1 98.31 84 HIS A O 1
ATOM 620 N N . ASP A 1 85 ? 2.543 3.281 -13.641 1 98 85 ASP A N 1
ATOM 621 C CA . ASP A 1 85 ? 3.49 4.371 -13.836 1 98 85 ASP A CA 1
ATOM 622 C C . ASP A 1 85 ? 4.855 4.027 -13.25 1 98 85 ASP A C 1
ATOM 624 O O . ASP A 1 85 ? 4.969 3.729 -12.062 1 98 85 ASP A O 1
ATOM 628 N N . PRO A 1 86 ? 5.891 4.066 -14.07 1 98.62 86 PRO A N 1
ATOM 629 C CA . PRO A 1 86 ? 7.188 3.578 -13.602 1 98.62 86 PRO A CA 1
ATOM 630 C C . PRO A 1 86 ? 7.707 4.355 -12.391 1 98.62 86 PRO A C 1
ATOM 632 O O . PRO A 1 86 ? 8.25 3.758 -11.461 1 98.62 86 PRO A O 1
ATOM 635 N N . LEU A 1 87 ? 7.57 5.668 -12.391 1 98.75 87 LEU A N 1
ATOM 636 C CA . LEU A 1 87 ? 8.094 6.469 -11.289 1 98.75 87 LEU A CA 1
ATOM 637 C C . LEU A 1 87 ? 7.316 6.195 -10.008 1 98.75 87 LEU A C 1
ATOM 639 O O . LEU A 1 87 ? 7.914 6.039 -8.938 1 98.75 87 LEU A O 1
ATOM 643 N N . ARG A 1 88 ? 5.992 6.105 -10.102 1 98.31 88 ARG A N 1
ATOM 644 C CA . ARG A 1 88 ? 5.168 5.812 -8.938 1 98.31 88 ARG A CA 1
ATOM 645 C C . ARG A 1 88 ? 5.461 4.418 -8.391 1 98.31 88 ARG A C 1
ATOM 647 O O . ARG A 1 88 ? 5.516 4.219 -7.176 1 98.31 88 ARG A O 1
ATOM 654 N N . LEU A 1 89 ? 5.617 3.523 -9.328 1 98.75 89 LEU A N 1
ATOM 655 C CA . LEU A 1 89 ? 5.938 2.166 -8.906 1 98.75 89 LEU A CA 1
ATOM 656 C C . LEU A 1 89 ? 7.281 2.123 -8.188 1 98.75 89 LEU A C 1
ATOM 658 O O . LEU A 1 89 ? 7.438 1.418 -7.191 1 98.75 89 LEU A O 1
ATOM 662 N N . ALA A 1 90 ? 8.242 2.861 -8.656 1 98.88 90 ALA A N 1
ATOM 663 C CA . ALA A 1 90 ? 9.562 2.922 -8.023 1 98.88 90 ALA A CA 1
ATOM 664 C C . ALA A 1 90 ? 9.453 3.416 -6.586 1 98.88 90 ALA A C 1
ATOM 666 O O . ALA A 1 90 ? 10.078 2.859 -5.684 1 98.88 90 ALA A O 1
ATOM 667 N N . GLU A 1 91 ? 8.664 4.418 -6.375 1 98.81 91 GLU A N 1
ATOM 668 C CA . GLU A 1 91 ? 8.477 4.965 -5.035 1 98.81 91 GLU A CA 1
ATOM 669 C C . GLU A 1 91 ? 7.781 3.959 -4.121 1 98.81 91 GLU A C 1
ATOM 671 O O . GLU A 1 91 ? 8.172 3.787 -2.965 1 98.81 91 GLU A O 1
ATOM 676 N N . GLU A 1 92 ? 6.77 3.342 -4.637 1 98.75 92 GLU A N 1
ATOM 677 C CA . GLU A 1 92 ? 6.008 2.377 -3.85 1 98.75 92 GLU A CA 1
ATOM 678 C C . GLU A 1 92 ? 6.883 1.205 -3.416 1 98.75 92 GLU A C 1
ATOM 680 O O . GLU A 1 92 ? 6.879 0.82 -2.244 1 98.75 92 GLU A O 1
ATOM 685 N N . ILE A 1 93 ? 7.656 0.694 -4.336 1 98.94 93 ILE A N 1
ATOM 686 C CA . ILE A 1 93 ? 8.539 -0.429 -4.031 1 98.94 93 ILE A CA 1
ATOM 687 C C . ILE A 1 93 ? 9.617 0.015 -3.049 1 98.94 93 ILE A C 1
ATOM 689 O O . ILE A 1 93 ? 9.961 -0.719 -2.121 1 98.94 93 ILE A O 1
ATOM 693 N N . ALA A 1 94 ? 10.148 1.199 -3.227 1 98.88 94 ALA A N 1
ATOM 694 C CA . ALA A 1 94 ? 11.172 1.708 -2.314 1 98.88 94 ALA A CA 1
ATOM 695 C C . ALA A 1 94 ? 10.633 1.808 -0.89 1 98.88 94 ALA A C 1
ATOM 697 O O . ALA A 1 94 ? 11.297 1.393 0.062 1 98.88 94 ALA A O 1
ATOM 698 N N . VAL A 1 95 ? 9.422 2.316 -0.736 1 98.88 95 VAL A N 1
ATOM 699 C CA . VAL A 1 95 ? 8.812 2.48 0.579 1 98.88 95 VAL A CA 1
ATOM 700 C C . VAL A 1 95 ? 8.562 1.11 1.207 1 98.88 95 VAL A C 1
ATOM 702 O O . VAL A 1 95 ? 8.867 0.896 2.383 1 98.88 95 VAL A O 1
ATOM 705 N N . LEU A 1 96 ? 8.062 0.171 0.428 1 98.94 96 LEU A N 1
ATOM 706 C CA . LEU A 1 96 ? 7.805 -1.167 0.948 1 98.94 96 LEU A CA 1
ATOM 707 C C . LEU A 1 96 ? 9.109 -1.873 1.308 1 98.94 96 LEU A C 1
ATOM 709 O O . LEU A 1 96 ? 9.148 -2.654 2.26 1 98.94 96 LEU A O 1
ATOM 713 N N . ASP A 1 97 ? 10.141 -1.622 0.505 1 98.94 97 ASP A N 1
ATOM 714 C CA . ASP A 1 97 ? 11.461 -2.17 0.789 1 98.94 97 ASP A CA 1
ATOM 715 C C . ASP A 1 97 ? 12.008 -1.632 2.109 1 98.94 97 ASP A C 1
ATOM 717 O O . ASP A 1 97 ? 12.555 -2.389 2.918 1 98.94 97 ASP A O 1
ATOM 721 N N . LEU A 1 98 ? 11.844 -0.368 2.348 1 98.81 98 LEU A N 1
ATOM 722 C CA . LEU A 1 98 ? 12.25 0.251 3.605 1 98.81 98 LEU A CA 1
ATOM 723 C C . LEU A 1 98 ? 11.438 -0.303 4.77 1 98.81 98 LEU A C 1
ATOM 725 O O . LEU A 1 98 ? 12 -0.729 5.781 1 98.81 98 LEU A O 1
ATOM 729 N N . LEU A 1 99 ? 10.117 -0.427 4.594 1 98.25 99 LEU A N 1
ATOM 730 C CA . LEU A 1 99 ? 9.195 -0.878 5.629 1 98.25 99 LEU A CA 1
ATOM 731 C C . LEU A 1 99 ? 9.516 -2.309 6.055 1 98.25 99 LEU A C 1
ATOM 733 O O . LEU A 1 99 ? 9.375 -2.658 7.227 1 98.25 99 LEU A O 1
ATOM 737 N N . SER A 1 100 ? 9.898 -3.111 5.117 1 98.44 100 SER A N 1
ATOM 738 C CA . SER A 1 100 ? 10.047 -4.543 5.359 1 98.44 100 SER A CA 1
ATOM 739 C C . SER A 1 100 ? 11.492 -4.898 5.691 1 98.44 100 SER A C 1
ATOM 741 O O . SER A 1 100 ? 11.781 -6.016 6.121 1 98.44 100 SER A O 1
ATOM 743 N N . GLY A 1 101 ? 12.406 -3.902 5.523 1 98.19 101 GLY A N 1
ATOM 744 C CA . GLY A 1 101 ? 13.82 -4.215 5.672 1 98.19 101 GLY A CA 1
ATOM 745 C C . GLY A 1 101 ? 14.336 -5.16 4.605 1 98.19 101 GLY A C 1
ATOM 746 O O . GLY A 1 101 ? 15.133 -6.059 4.895 1 98.19 101 GLY A O 1
ATOM 747 N N . GLY A 1 102 ? 13.758 -5.031 3.406 1 98.69 102 GLY A N 1
ATOM 748 C CA . GLY A 1 102 ? 14.305 -5.75 2.27 1 98.69 102 GLY A CA 1
ATOM 749 C C . GLY A 1 102 ? 13.617 -7.078 2.014 1 98.69 102 GLY A C 1
ATOM 750 O O . GLY A 1 102 ? 14.148 -7.938 1.311 1 98.69 102 GLY A O 1
ATOM 751 N N . ARG A 1 103 ? 12.406 -7.281 2.523 1 98.69 103 ARG A N 1
ATOM 752 C CA . ARG A 1 103 ? 11.742 -8.578 2.434 1 98.69 103 ARG A CA 1
ATOM 753 C C . ARG A 1 103 ? 10.797 -8.633 1.239 1 98.69 103 ARG A C 1
ATOM 755 O O . ARG A 1 103 ? 10.125 -9.641 1.021 1 98.69 103 ARG A O 1
ATOM 762 N N . LEU A 1 104 ? 10.703 -7.578 0.427 1 98.88 104 LEU A N 1
ATOM 763 C CA . LEU A 1 104 ? 9.836 -7.562 -0.744 1 98.88 104 LEU A CA 1
ATOM 764 C C . LEU A 1 104 ? 10.539 -8.148 -1.959 1 98.88 104 LEU A C 1
ATOM 766 O O . LEU A 1 104 ? 11.68 -7.781 -2.256 1 98.88 104 LEU A O 1
ATOM 770 N N . VAL A 1 105 ? 9.898 -9.055 -2.604 1 98.75 105 VAL A N 1
ATOM 771 C CA . VAL A 1 105 ? 10.32 -9.586 -3.893 1 98.75 105 VAL A CA 1
ATOM 772 C C . VAL A 1 105 ? 9.289 -9.242 -4.965 1 98.75 105 VAL A C 1
ATOM 774 O O . VAL A 1 105 ? 8.102 -9.523 -4.805 1 98.75 105 VAL A O 1
ATOM 777 N N . THR A 1 106 ? 9.758 -8.586 -5.992 1 98.88 106 THR A N 1
ATOM 778 C CA . THR A 1 106 ? 8.844 -8.203 -7.062 1 98.88 106 THR A CA 1
ATOM 779 C C . THR A 1 106 ? 9.18 -8.945 -8.352 1 98.88 106 THR A C 1
ATOM 781 O O . THR A 1 106 ? 10.328 -8.938 -8.797 1 98.88 106 THR A O 1
ATOM 784 N N . VAL A 1 107 ? 8.25 -9.68 -8.859 1 98.75 107 VAL A N 1
ATOM 785 C CA . VAL A 1 107 ? 8.328 -10.227 -10.211 1 98.75 107 VAL A CA 1
ATOM 786 C C . VAL A 1 107 ? 7.52 -9.344 -11.164 1 98.75 107 VAL A C 1
ATOM 788 O O . VAL A 1 107 ? 6.312 -9.172 -10.992 1 98.75 107 VAL A O 1
ATOM 791 N N . ALA A 1 108 ? 8.195 -8.82 -12.109 1 98.75 108 ALA A N 1
ATOM 792 C CA . ALA A 1 108 ? 7.527 -7.965 -13.086 1 98.75 108 ALA A CA 1
ATOM 793 C C . ALA A 1 108 ? 7.262 -8.719 -14.383 1 98.75 108 ALA A C 1
ATOM 795 O O . ALA A 1 108 ? 8.195 -9.195 -15.031 1 98.75 108 ALA A O 1
ATOM 796 N N . GLY A 1 109 ? 6.027 -8.867 -14.711 1 98 109 GLY A N 1
ATOM 797 C CA . GLY A 1 109 ? 5.609 -9.438 -15.984 1 98 109 GLY A CA 1
ATOM 798 C C . GLY A 1 109 ? 4.77 -8.492 -16.812 1 98 109 GLY A C 1
ATOM 799 O O . GLY A 1 109 ? 4.531 -7.352 -16.406 1 98 109 GLY A O 1
ATOM 800 N N . ILE A 1 110 ? 4.348 -8.938 -18.062 1 97.12 110 ILE A N 1
ATOM 801 C CA . ILE A 1 110 ? 3.588 -8.055 -18.938 1 97.12 110 ILE A CA 1
ATOM 802 C C . ILE A 1 110 ? 2.121 -8.484 -18.953 1 97.12 110 ILE A C 1
ATOM 804 O O . ILE A 1 110 ? 1.279 -7.812 -19.562 1 97.12 110 ILE A O 1
ATOM 808 N N . GLY A 1 111 ? 1.847 -9.531 -18.156 1 94.31 111 GLY A N 1
ATOM 809 C CA . GLY A 1 111 ? 0.48 -10.023 -18.141 1 94.31 111 GLY A CA 1
ATOM 810 C C . GLY A 1 111 ? 0.068 -10.695 -19.438 1 94.31 111 GLY A C 1
ATOM 811 O O . GLY A 1 111 ? 0.825 -10.695 -20.406 1 94.31 111 GLY A O 1
ATOM 812 N N . TYR A 1 112 ? -1.188 -11.312 -19.484 1 93.12 112 TYR A N 1
ATOM 813 C CA . TYR A 1 112 ? -1.646 -12.102 -20.625 1 93.12 112 TYR A CA 1
ATOM 814 C C . TYR A 1 112 ? -3.117 -11.828 -20.922 1 93.12 112 TYR A C 1
ATOM 816 O O . TYR A 1 112 ? -3.746 -12.555 -21.703 1 93.12 112 TYR A O 1
ATOM 824 N N . ARG A 1 113 ? -3.746 -10.867 -20.281 1 94.75 113 ARG A N 1
ATOM 825 C CA . ARG A 1 113 ? -5.16 -10.547 -20.453 1 94.75 113 ARG A CA 1
ATOM 826 C C . ARG A 1 113 ? -5.324 -9.188 -21.125 1 94.75 113 ARG A C 1
ATOM 828 O O . ARG A 1 113 ? -5.191 -8.148 -20.484 1 94.75 113 ARG A O 1
ATOM 835 N N . PRO A 1 114 ? -5.703 -9.195 -22.406 1 95.56 114 PRO A N 1
ATOM 836 C CA . PRO A 1 114 ? -5.91 -7.918 -23.094 1 95.56 114 PRO A CA 1
ATOM 837 C C . PRO A 1 114 ? -6.98 -7.059 -22.422 1 95.56 114 PRO A C 1
ATOM 839 O O . PRO A 1 114 ? -6.926 -5.828 -22.516 1 95.56 114 PRO A O 1
ATOM 842 N N . GLU A 1 115 ? -7.918 -7.699 -21.734 1 95.56 115 GLU A N 1
ATOM 843 C CA . GLU A 1 115 ? -9.008 -7.004 -21.062 1 95.56 115 GLU A CA 1
ATOM 844 C C . GLU A 1 115 ? -8.484 -6.062 -19.969 1 95.56 115 GLU A C 1
ATOM 846 O O . GLU A 1 115 ? -9.062 -5 -19.734 1 95.56 115 GLU A O 1
ATOM 851 N N . GLU A 1 116 ? -7.426 -6.457 -19.344 1 97.06 116 GLU A N 1
ATOM 852 C CA . GLU A 1 116 ? -6.848 -5.613 -18.297 1 97.06 116 GLU A CA 1
ATOM 853 C C . GLU A 1 116 ? -6.168 -4.387 -18.906 1 97.06 116 GLU A C 1
ATOM 855 O O . GLU A 1 116 ? -6.219 -3.299 -18.312 1 97.06 116 GLU A O 1
ATOM 860 N N . TYR A 1 117 ? -5.539 -4.535 -20.078 1 97.56 117 TYR A N 1
ATOM 861 C CA . TYR A 1 117 ? -4.957 -3.404 -20.781 1 97.56 117 TYR A CA 1
ATOM 862 C C . TYR A 1 117 ? -6.043 -2.445 -21.266 1 97.56 117 TYR A C 1
ATOM 864 O O . TYR A 1 117 ? -5.91 -1.228 -21.125 1 97.56 117 TYR A O 1
ATOM 872 N N . ALA A 1 118 ? -7.082 -3.018 -21.781 1 97.56 118 ALA A N 1
ATOM 873 C CA . ALA A 1 118 ? -8.203 -2.203 -22.25 1 97.56 118 ALA A CA 1
ATOM 874 C C . ALA A 1 118 ? -8.812 -1.403 -21.109 1 97.56 118 ALA A C 1
ATOM 876 O O . ALA A 1 118 ? -9.156 -0.23 -21.281 1 97.56 118 ALA A O 1
ATOM 877 N N . LEU A 1 119 ? -8.898 -2.012 -19.953 1 97.56 119 LEU A N 1
ATOM 878 C CA . LEU A 1 119 ? -9.453 -1.37 -18.766 1 97.56 119 LEU A CA 1
ATOM 879 C C . LEU A 1 119 ? -8.695 -0.088 -18.438 1 97.56 119 LEU A C 1
ATOM 881 O O . LEU A 1 119 ? -9.305 0.939 -18.141 1 97.56 119 LEU A O 1
ATOM 885 N N . PHE A 1 120 ? -7.387 -0.121 -18.609 1 97.75 120 PHE A N 1
ATOM 886 C CA . PHE A 1 120 ? -6.555 1.007 -18.203 1 97.75 120 PHE A CA 1
ATOM 887 C C . PHE A 1 120 ? -6.184 1.865 -19.406 1 97.75 120 PHE A C 1
ATOM 889 O O . PHE A 1 120 ? -5.434 2.834 -19.281 1 97.75 120 PHE A O 1
ATOM 896 N N . GLY A 1 121 ? -6.676 1.539 -20.547 1 97.56 121 GLY A N 1
ATOM 897 C CA . GLY A 1 121 ? -6.414 2.309 -21.75 1 97.56 121 GLY A CA 1
ATOM 898 C C . GLY A 1 121 ? -4.977 2.205 -22.219 1 97.56 121 GLY A C 1
ATOM 899 O O . GLY A 1 121 ? -4.426 3.164 -22.766 1 97.56 121 GLY A O 1
ATOM 900 N N . VAL A 1 122 ? -4.328 1.09 -21.938 1 97.94 122 VAL A N 1
ATOM 901 C CA . VAL A 1 122 ? -2.953 0.844 -22.359 1 97.94 122 VAL A CA 1
ATOM 902 C C . VAL A 1 122 ? -2.945 -0.019 -23.609 1 97.94 122 VAL A C 1
ATOM 904 O O . VAL A 1 122 ? -3.689 -0.996 -23.719 1 97.94 122 VAL A O 1
ATOM 907 N N . ASP A 1 123 ? -2.096 0.332 -24.578 1 97.69 123 ASP A N 1
ATOM 908 C CA . ASP A 1 123 ? -2.031 -0.374 -25.859 1 97.69 123 ASP A CA 1
ATOM 909 C C . ASP A 1 123 ? -1.4 -1.754 -25.688 1 97.69 123 ASP A C 1
ATOM 911 O O . ASP A 1 123 ? -0.218 -1.866 -25.359 1 97.69 123 ASP A O 1
ATOM 915 N N . TRP A 1 124 ? -2.164 -2.764 -25.953 1 97.19 124 TRP A N 1
ATOM 916 C CA . TRP A 1 124 ? -1.754 -4.16 -25.828 1 97.19 124 TRP A CA 1
ATOM 917 C C . TRP A 1 124 ? -0.508 -4.438 -26.672 1 97.19 124 TRP A C 1
ATOM 919 O O . TRP A 1 124 ? 0.364 -5.207 -26.25 1 97.19 124 TRP A O 1
ATOM 929 N N . LYS A 1 125 ? -0.353 -3.779 -27.719 1 97.12 125 LYS A N 1
ATOM 930 C CA . LYS A 1 125 ? 0.723 -4.055 -28.672 1 97.12 125 LYS A CA 1
ATOM 931 C C . LYS A 1 125 ? 2.031 -3.416 -28.219 1 97.12 125 LYS A C 1
ATOM 933 O O . LYS A 1 125 ? 3.1 -3.729 -28.75 1 97.12 125 LYS A O 1
ATOM 938 N N . ARG A 1 126 ? 1.942 -2.604 -27.219 1 97.44 126 ARG A N 1
ATOM 939 C CA . ARG A 1 126 ? 3.131 -1.883 -26.781 1 97.44 126 ARG A CA 1
ATOM 940 C C . ARG A 1 126 ? 3.684 -2.477 -25.484 1 97.44 126 ARG A C 1
ATOM 942 O O . ARG A 1 126 ? 4.613 -1.925 -24.891 1 97.44 126 ARG A O 1
ATOM 949 N N . ARG A 1 127 ? 3.164 -3.594 -25.031 1 96.94 127 ARG A N 1
ATOM 950 C CA . ARG A 1 127 ? 3.436 -4.113 -23.703 1 96.94 127 ARG A CA 1
ATOM 951 C C . ARG A 1 127 ? 4.922 -4.395 -23.516 1 96.94 127 ARG A C 1
ATOM 953 O O . ARG A 1 127 ? 5.484 -4.109 -22.453 1 96.94 127 ARG A O 1
ATOM 960 N N . GLY A 1 128 ? 5.598 -4.906 -24.547 1 97.56 128 GLY A N 1
ATOM 961 C CA . GLY A 1 128 ? 7.023 -5.164 -24.438 1 97.56 128 GLY A CA 1
ATOM 962 C C . GLY A 1 128 ? 7.84 -3.904 -24.219 1 97.56 128 GLY A C 1
ATOM 963 O O . GLY A 1 128 ? 8.68 -3.85 -23.312 1 97.56 128 GLY A O 1
ATOM 964 N N . ARG A 1 129 ? 7.609 -2.914 -25.031 1 98 129 ARG A N 1
ATOM 965 C CA . ARG A 1 129 ? 8.328 -1.648 -24.953 1 98 129 ARG A CA 1
ATOM 966 C C . ARG A 1 129 ? 8.062 -0.958 -23.609 1 98 129 ARG A C 1
ATOM 968 O O . ARG A 1 129 ? 8.961 -0.372 -23.016 1 98 129 ARG A O 1
ATOM 975 N N . LEU A 1 130 ? 6.789 -1 -23.203 1 98.5 130 LEU A N 1
ATOM 976 C CA . LEU A 1 130 ? 6.414 -0.404 -21.922 1 98.5 130 LEU A CA 1
ATOM 977 C C . LEU A 1 130 ? 7.125 -1.106 -20.766 1 98.5 130 LEU A C 1
ATOM 979 O O . LEU A 1 130 ? 7.57 -0.456 -19.812 1 98.5 130 LEU A O 1
ATOM 983 N N . GLN A 1 131 ? 7.258 -2.43 -20.891 1 98.75 131 GLN A N 1
ATOM 984 C CA . GLN A 1 131 ? 7.965 -3.205 -19.875 1 98.75 131 GLN A CA 1
ATOM 985 C C . GLN A 1 131 ? 9.438 -2.82 -19.828 1 98.75 131 GLN A C 1
ATOM 987 O O . GLN A 1 131 ? 10.008 -2.672 -18.734 1 98.75 131 GLN A O 1
ATOM 992 N N . ASP A 1 132 ? 10.047 -2.676 -20.938 1 98.62 132 ASP A N 1
ATOM 993 C CA . ASP A 1 132 ? 11.445 -2.248 -20.984 1 98.62 132 ASP A CA 1
ATOM 994 C C . ASP A 1 132 ? 11.633 -0.899 -20.297 1 98.62 132 ASP A C 1
ATOM 996 O O . ASP A 1 132 ? 12.523 -0.746 -19.453 1 98.62 132 ASP A O 1
ATOM 1000 N N . GLU A 1 133 ? 10.797 0.009 -20.672 1 98.56 133 GLU A N 1
ATOM 1001 C CA . GLU A 1 133 ? 10.875 1.34 -20.078 1 98.56 133 GLU A CA 1
ATOM 1002 C C . GLU A 1 133 ? 10.703 1.278 -18.562 1 98.56 133 GLU A C 1
ATOM 1004 O O . GLU A 1 133 ? 11.422 1.945 -17.828 1 98.56 133 GLU A O 1
ATOM 1009 N N . LEU A 1 134 ? 9.75 0.508 -18.156 1 98.75 134 LEU A N 1
ATOM 1010 C CA . LEU A 1 134 ? 9.469 0.387 -16.719 1 98.75 134 LEU A CA 1
ATOM 1011 C C . LEU A 1 134 ? 10.695 -0.129 -15.969 1 98.75 134 LEU A C 1
ATOM 1013 O O . LEU A 1 134 ? 11.133 0.483 -14.992 1 98.75 134 LEU A O 1
ATOM 1017 N N . LEU A 1 135 ? 11.266 -1.211 -16.406 1 98.88 135 LEU A N 1
ATOM 1018 C CA . LEU A 1 135 ? 12.375 -1.85 -15.711 1 98.88 135 LEU A CA 1
ATOM 1019 C C . LEU A 1 135 ? 13.594 -0.937 -15.68 1 98.88 135 LEU A C 1
ATOM 1021 O O . LEU A 1 135 ? 14.234 -0.777 -14.633 1 98.88 135 LEU A O 1
ATOM 1025 N N . GLU A 1 136 ? 13.859 -0.338 -16.781 1 98.75 136 GLU A N 1
ATOM 1026 C CA . GLU A 1 136 ? 14.992 0.585 -16.859 1 98.75 136 GLU A CA 1
ATOM 1027 C C . GLU A 1 136 ? 14.789 1.773 -15.922 1 98.75 136 GLU A C 1
ATOM 1029 O O . GLU A 1 136 ? 15.727 2.203 -15.242 1 98.75 136 GLU A O 1
ATOM 1034 N N . THR A 1 137 ? 13.586 2.268 -15.914 1 98.88 137 THR A N 1
ATOM 1035 C CA . THR A 1 137 ? 13.258 3.416 -15.078 1 98.88 137 THR A CA 1
ATOM 1036 C C . THR A 1 137 ? 13.383 3.055 -13.602 1 98.88 137 THR A C 1
ATOM 1038 O O . THR A 1 137 ? 13.938 3.822 -12.812 1 98.88 137 THR A O 1
ATOM 1041 N N . LEU 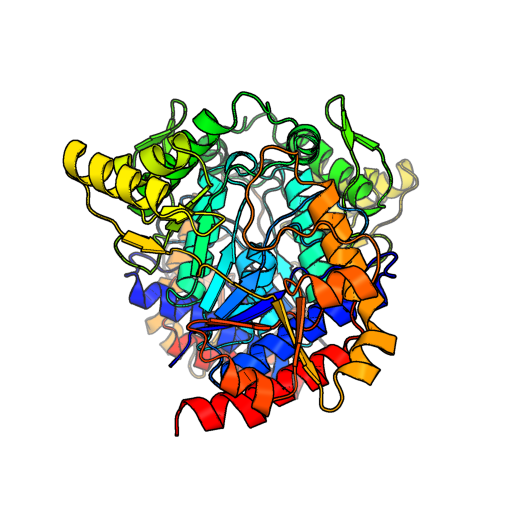A 1 138 ? 12.883 1.864 -13.195 1 98.88 138 LEU A N 1
ATOM 1042 C CA . LEU A 1 138 ? 13 1.424 -11.812 1 98.88 138 LEU A CA 1
ATOM 1043 C C . LEU A 1 138 ? 14.461 1.406 -11.367 1 98.88 138 LEU A C 1
ATOM 1045 O O . LEU A 1 138 ? 14.797 1.954 -10.312 1 98.88 138 LEU A O 1
ATOM 1049 N N . LEU A 1 139 ? 15.312 0.81 -12.164 1 98.81 139 LEU A N 1
ATOM 1050 C CA . LEU A 1 139 ? 16.719 0.645 -11.812 1 98.81 139 LEU A CA 1
ATOM 1051 C C . LEU A 1 139 ? 17.406 1.998 -11.695 1 98.81 139 LEU A C 1
ATOM 1053 O O . LEU A 1 139 ? 18.188 2.225 -10.766 1 98.81 139 LEU A O 1
ATOM 1057 N N . LYS A 1 140 ? 17.062 2.932 -12.594 1 98.69 140 LYS A N 1
ATOM 1058 C CA . LYS A 1 140 ? 17.641 4.273 -12.539 1 98.69 140 LYS A CA 1
ATOM 1059 C C . LYS A 1 140 ? 17.125 5.043 -11.328 1 98.69 140 LYS A C 1
ATOM 1061 O O . LYS A 1 140 ? 17.891 5.684 -10.617 1 98.69 140 LYS A O 1
ATOM 1066 N N . ALA A 1 141 ? 15.852 4.957 -11.109 1 98.75 141 ALA A N 1
ATOM 1067 C CA . ALA A 1 141 ? 15.211 5.699 -10.031 1 98.75 141 ALA A CA 1
ATOM 1068 C C . ALA A 1 141 ? 15.789 5.301 -8.672 1 98.75 141 ALA A C 1
ATOM 1070 O O . ALA A 1 141 ? 15.992 6.152 -7.809 1 98.75 141 ALA A O 1
ATOM 1071 N N . TRP A 1 142 ? 16.125 4.047 -8.492 1 98.69 142 TRP A N 1
ATOM 1072 C CA . TRP A 1 142 ? 16.516 3.512 -7.191 1 98.69 142 TRP A CA 1
ATOM 1073 C C . TRP A 1 142 ? 17.953 3.871 -6.867 1 98.69 142 TRP A C 1
ATOM 1075 O O . TRP A 1 142 ? 18.406 3.695 -5.734 1 98.69 142 TRP A O 1
ATOM 1085 N N . THR A 1 143 ? 18.703 4.449 -7.828 1 97.88 143 THR A N 1
ATOM 1086 C CA . THR A 1 143 ? 20.047 4.934 -7.539 1 97.88 143 THR A CA 1
ATOM 1087 C C . THR A 1 143 ? 20 6.203 -6.691 1 97.88 143 THR A C 1
ATOM 1089 O O . THR A 1 143 ? 20.984 6.562 -6.043 1 97.88 143 THR A O 1
ATOM 1092 N N . GLY A 1 144 ? 18.922 6.934 -6.801 1 96.62 144 GLY A N 1
ATOM 1093 C CA . GLY A 1 144 ? 18.797 8.203 -6.102 1 96.62 144 GLY A CA 1
ATOM 1094 C C . GLY A 1 144 ? 19.438 9.359 -6.844 1 96.62 144 GLY A C 1
ATOM 1095 O O . GLY A 1 144 ? 19.422 10.492 -6.367 1 96.62 144 GLY A O 1
ATOM 1096 N N . GLU A 1 145 ? 19.922 9.102 -8 1 97.69 145 GLU A N 1
ATOM 1097 C CA . GLU A 1 145 ? 20.562 10.133 -8.828 1 97.69 145 GLU A CA 1
ATOM 1098 C C . GLU A 1 145 ? 19.578 10.672 -9.875 1 97.69 145 GLU A C 1
ATOM 1100 O O . GLU A 1 145 ? 18.562 10.039 -10.164 1 97.69 145 GLU A O 1
ATOM 1105 N N . GLU A 1 146 ? 19.891 11.82 -10.367 1 98.25 146 GLU A N 1
ATOM 1106 C CA . GLU A 1 146 ? 19.094 12.398 -11.445 1 98.25 146 GLU A CA 1
ATOM 1107 C C . GLU A 1 146 ? 19.234 11.586 -12.727 1 98.25 146 GLU A C 1
ATOM 1109 O O . GLU A 1 146 ? 20.328 11.102 -13.047 1 98.25 146 GLU A O 1
ATOM 1114 N N . PHE A 1 147 ? 18.172 11.477 -13.5 1 98.5 147 PHE A N 1
ATOM 1115 C CA . PHE A 1 147 ? 18.188 10.828 -14.805 1 98.5 147 PHE A CA 1
ATOM 1116 C C . PHE A 1 147 ? 17.109 11.398 -15.719 1 98.5 147 PHE A C 1
ATOM 1118 O O . PHE A 1 147 ? 16.172 12.055 -15.242 1 98.5 147 PHE A O 1
ATOM 1125 N N . GLU A 1 148 ? 17.266 11.188 -16.969 1 98.31 148 GLU A N 1
ATOM 1126 C CA . GLU A 1 148 ? 16.297 11.633 -17.953 1 98.31 148 GLU A CA 1
ATOM 1127 C C . GLU A 1 148 ? 15.141 10.648 -18.078 1 98.31 148 GLU A C 1
ATOM 1129 O O . GLU A 1 148 ? 15.352 9.438 -18.156 1 98.31 148 GLU A O 1
ATOM 1134 N N . TYR A 1 149 ? 13.961 11.18 -18.016 1 98.38 149 TYR A N 1
ATOM 1135 C CA . TYR A 1 149 ? 12.742 10.391 -18.156 1 98.38 149 TYR A CA 1
ATOM 1136 C C . TYR A 1 149 ? 11.695 11.133 -18.984 1 98.38 149 TYR A C 1
ATOM 1138 O O . TYR A 1 149 ? 11.18 12.164 -18.547 1 98.38 149 TYR A O 1
ATOM 1146 N N . ARG A 1 150 ? 11.375 10.594 -20.125 1 97.19 150 ARG A N 1
ATOM 1147 C CA . ARG A 1 150 ? 10.367 11.141 -21.031 1 97.19 150 ARG A CA 1
ATOM 1148 C C . ARG A 1 150 ? 10.578 12.641 -21.25 1 97.19 150 ARG A C 1
ATOM 1150 O O . ARG A 1 150 ? 9.633 13.43 -21.141 1 97.19 150 ARG A O 1
ATOM 1157 N N . GLY A 1 151 ? 11.742 13 -21.391 1 96.06 151 GLY A N 1
ATOM 1158 C CA . GLY A 1 151 ? 12.094 14.367 -21.766 1 96.06 151 GLY A CA 1
ATOM 1159 C C . GLY A 1 151 ? 12.289 15.273 -20.578 1 96.06 151 GLY A C 1
ATOM 1160 O O . GLY A 1 151 ? 12.492 16.484 -20.734 1 96.06 151 GLY A O 1
ATOM 1161 N N . ARG A 1 152 ? 12.273 14.734 -19.359 1 95.75 152 ARG A N 1
ATOM 1162 C CA . ARG A 1 152 ? 12.469 15.5 -18.125 1 95.75 152 ARG A CA 1
ATOM 1163 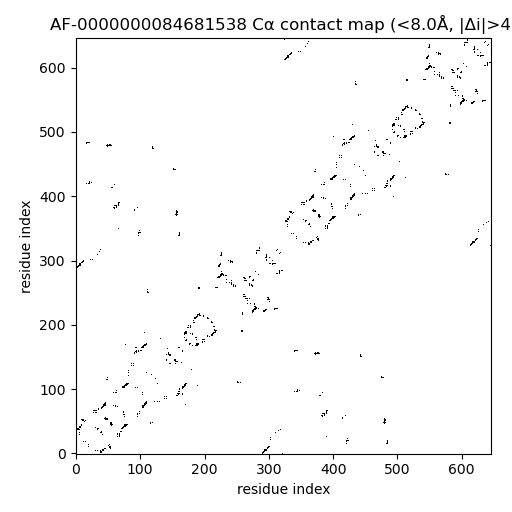C C . ARG A 1 152 ? 13.594 14.906 -17.281 1 95.75 152 ARG A C 1
ATOM 1165 O O . ARG A 1 152 ? 13.867 13.711 -17.375 1 95.75 152 ARG A O 1
ATOM 1172 N N . THR A 1 153 ? 14.195 15.773 -16.516 1 97.81 153 THR A N 1
ATOM 1173 C CA . THR A 1 153 ? 15.133 15.297 -15.508 1 97.81 153 THR A CA 1
ATOM 1174 C C . THR A 1 153 ? 14.414 15.039 -14.188 1 97.81 153 THR A C 1
ATOM 1176 O O . THR A 1 153 ? 13.742 15.93 -13.656 1 97.81 153 THR A O 1
ATOM 1179 N N . VAL A 1 154 ? 14.586 13.812 -13.695 1 98.31 154 VAL A N 1
ATOM 1180 C CA . VAL A 1 154 ? 13.859 13.477 -12.477 1 98.31 154 VAL A CA 1
ATOM 1181 C C . VAL A 1 154 ? 14.805 12.852 -11.461 1 98.31 154 VAL A C 1
ATOM 1183 O O . VAL A 1 154 ? 15.898 12.406 -11.812 1 98.31 154 VAL A O 1
ATOM 1186 N N . ARG A 1 155 ? 14.438 12.953 -10.227 1 98.25 155 ARG A N 1
ATOM 1187 C CA . ARG A 1 155 ? 15.078 12.281 -9.094 1 98.25 155 ARG A CA 1
ATOM 1188 C C . ARG A 1 155 ? 14.047 11.828 -8.07 1 98.25 155 ARG A C 1
ATOM 1190 O O . ARG A 1 155 ? 13.172 12.602 -7.68 1 98.25 155 ARG A O 1
ATOM 1197 N N . LEU A 1 156 ? 14.195 10.586 -7.641 1 97.94 156 LEU A N 1
ATOM 1198 C CA . LEU A 1 156 ? 13.227 10.07 -6.68 1 97.94 156 LEU A CA 1
ATOM 1199 C C . LEU A 1 156 ? 13.859 9.898 -5.305 1 97.94 156 LEU A C 1
ATOM 1201 O O . LEU A 1 156 ? 15.055 9.609 -5.199 1 97.94 156 LEU A O 1
ATOM 1205 N N . THR A 1 157 ? 13.086 10.172 -4.32 1 97.44 157 THR A N 1
ATOM 1206 C CA . THR A 1 157 ? 13.375 9.883 -2.922 1 97.44 157 THR A CA 1
ATOM 1207 C C . THR A 1 157 ? 12.195 9.188 -2.26 1 97.44 157 THR A C 1
ATOM 1209 O O . THR A 1 157 ? 11.047 9.359 -2.678 1 97.44 157 THR A O 1
ATOM 1212 N N . PRO A 1 158 ? 12.461 8.422 -1.263 1 98.19 158 PRO A N 1
ATOM 1213 C CA . PRO A 1 158 ? 13.742 7.945 -0.745 1 98.19 158 PRO A CA 1
ATOM 1214 C C . PRO A 1 158 ? 14.352 6.844 -1.606 1 98.19 158 PRO A C 1
ATOM 1216 O O . PRO A 1 158 ? 13.656 6.23 -2.42 1 98.19 158 PRO A O 1
ATOM 1219 N N . ARG A 1 159 ? 15.648 6.602 -1.438 1 98 159 ARG A N 1
ATOM 1220 C CA . ARG A 1 159 ? 16.266 5.383 -1.949 1 98 159 ARG A CA 1
ATOM 1221 C C . ARG A 1 159 ? 15.773 4.16 -1.178 1 98 159 ARG A C 1
ATOM 1223 O O . ARG A 1 159 ? 15.484 4.25 0.016 1 98 159 ARG A O 1
ATOM 1230 N N . PRO A 1 160 ? 15.68 3.027 -1.885 1 98.62 160 PRO A N 1
ATOM 1231 C CA . PRO A 1 160 ? 15.289 1.811 -1.168 1 98.62 160 PRO A CA 1
ATOM 1232 C C . PRO A 1 160 ? 16.344 1.351 -0.166 1 98.62 160 PRO A C 1
ATOM 1234 O O . PRO A 1 160 ? 17.453 1.894 -0.138 1 98.62 160 PRO A O 1
ATOM 1237 N N . TYR A 1 161 ? 15.945 0.451 0.648 1 98.75 161 TYR A N 1
ATOM 1238 C CA . TYR A 1 161 ? 16.797 -0.114 1.685 1 98.75 161 TYR A CA 1
ATOM 1239 C C . TYR A 1 161 ? 17.844 -1.043 1.08 1 98.75 161 TYR A C 1
ATOM 1241 O O . TYR A 1 161 ? 19.031 -0.937 1.392 1 98.75 161 TYR A O 1
ATOM 1249 N N . THR A 1 162 ? 17.391 -1.949 0.264 1 98.69 162 THR A N 1
ATOM 1250 C CA . THR A 1 162 ? 18.234 -3 -0.289 1 98.69 162 THR A CA 1
ATOM 1251 C C . THR A 1 162 ? 19.234 -2.42 -1.283 1 98.69 162 THR A C 1
ATOM 1253 O O . THR A 1 162 ? 18.891 -1.566 -2.1 1 98.69 162 THR A O 1
ATOM 1256 N N . ASP A 1 163 ? 20.359 -2.818 -1.202 1 96.5 163 ASP A N 1
ATOM 1257 C CA . ASP A 1 163 ? 21.438 -2.43 -2.117 1 96.5 163 ASP A CA 1
ATOM 1258 C C . ASP A 1 163 ? 21.797 -3.578 -3.055 1 96.5 163 ASP A C 1
ATOM 1260 O O . ASP A 1 163 ? 21.953 -4.719 -2.617 1 96.5 163 ASP A O 1
ATOM 1264 N N . PRO A 1 164 ? 22.016 -3.396 -4.293 1 96.25 164 PRO A N 1
ATOM 1265 C CA . PRO A 1 164 ? 21.938 -2.133 -5.031 1 96.25 164 PRO A CA 1
ATOM 1266 C C . PRO A 1 164 ? 20.5 -1.674 -5.266 1 96.25 164 PRO A C 1
ATOM 1268 O O . PRO A 1 164 ? 20.266 -0.494 -5.539 1 96.25 164 PRO A O 1
ATOM 1271 N N . HIS A 1 165 ? 19.516 -2.543 -5.281 1 98 165 HIS A N 1
ATOM 1272 C CA . HIS A 1 165 ? 18.094 -2.236 -5.391 1 98 165 HIS A CA 1
ATOM 1273 C C . HIS A 1 165 ? 17.234 -3.381 -4.852 1 98 165 HIS A C 1
ATOM 1275 O O . HIS A 1 165 ? 17.75 -4.477 -4.605 1 98 165 HIS A O 1
ATOM 1281 N N . PRO A 1 166 ? 15.906 -3.088 -4.508 1 98.62 166 PRO A N 1
ATOM 1282 C CA . PRO A 1 166 ? 15.031 -4.188 -4.098 1 98.62 166 PRO A CA 1
ATOM 1283 C C . PRO A 1 166 ? 15.07 -5.363 -5.07 1 98.62 166 PRO A C 1
ATOM 1285 O O . PRO A 1 166 ? 15.281 -5.172 -6.27 1 98.62 166 PRO A O 1
ATOM 1288 N N . LEU A 1 167 ? 14.906 -6.582 -4.598 1 98.62 167 LEU A N 1
ATOM 1289 C CA . LEU A 1 167 ? 14.938 -7.75 -5.469 1 98.62 167 LEU A CA 1
ATOM 1290 C C . LEU A 1 167 ? 13.844 -7.668 -6.527 1 98.62 167 LEU A C 1
ATOM 1292 O O . LEU A 1 167 ? 12.656 -7.594 -6.195 1 98.62 167 LEU A O 1
ATOM 1296 N N . LEU A 1 168 ? 14.258 -7.617 -7.727 1 98.88 168 LEU A N 1
ATOM 1297 C CA . LEU A 1 168 ? 13.406 -7.477 -8.898 1 98.88 168 LEU A CA 1
ATOM 1298 C C . LEU A 1 168 ? 13.695 -8.57 -9.922 1 98.88 168 LEU A C 1
ATOM 1300 O O . LEU A 1 168 ? 14.836 -8.703 -10.383 1 98.88 168 LEU A O 1
ATOM 1304 N N . LEU A 1 169 ? 12.719 -9.391 -10.211 1 98.88 169 LEU A N 1
ATOM 1305 C CA . LEU A 1 169 ? 12.844 -10.43 -11.227 1 98.88 169 LEU A CA 1
ATOM 1306 C C . LEU A 1 169 ? 11.984 -10.094 -12.445 1 98.88 169 LEU A C 1
ATOM 1308 O O . LEU A 1 169 ? 10.984 -9.391 -12.328 1 98.88 169 LEU A O 1
ATOM 1312 N N . VAL A 1 170 ? 12.422 -10.555 -13.57 1 98.81 170 VAL A N 1
ATOM 1313 C CA . VAL A 1 170 ? 11.633 -10.438 -14.797 1 98.81 170 VAL A CA 1
ATOM 1314 C C . VAL A 1 170 ? 10.867 -11.734 -15.039 1 98.81 170 VAL A C 1
ATOM 1316 O O . VAL A 1 170 ? 11.469 -12.805 -15.195 1 98.81 170 VAL A O 1
ATOM 1319 N N . GLY A 1 171 ? 9.617 -11.602 -14.977 1 97.62 171 GLY A N 1
ATOM 1320 C CA . GLY A 1 171 ? 8.773 -12.758 -15.25 1 97.62 171 GLY A CA 1
ATOM 1321 C C . GLY A 1 171 ? 8.406 -12.906 -16.719 1 97.62 171 GLY A C 1
ATOM 1322 O O . GLY A 1 171 ? 8.273 -11.906 -17.422 1 97.62 171 GLY A O 1
ATOM 1323 N N . GLY A 1 172 ? 8.227 -14.141 -17.125 1 95.19 172 GLY A N 1
ATOM 1324 C CA . GLY A 1 172 ? 7.758 -14.406 -18.484 1 95.19 172 GLY A CA 1
ATOM 1325 C C . GLY A 1 172 ? 8.148 -15.789 -18.984 1 95.19 172 GLY A C 1
ATOM 1326 O O . GLY A 1 172 ? 8.906 -16.5 -18.328 1 95.19 172 GLY A O 1
ATOM 1327 N N . SER A 1 173 ? 7.617 -16.156 -20.156 1 93.62 173 SER A N 1
ATOM 1328 C CA . SER A 1 173 ? 7.902 -17.469 -20.719 1 93.62 173 SER A CA 1
ATOM 1329 C C . SER A 1 173 ? 8.383 -17.359 -22.172 1 93.62 173 SER A C 1
ATOM 1331 O O . SER A 1 173 ? 8.32 -18.344 -22.922 1 93.62 173 SER A O 1
ATOM 1333 N N . SER A 1 174 ? 8.797 -16.188 -22.609 1 95.56 174 SER A N 1
ATOM 1334 C CA . SER A 1 174 ? 9.234 -15.961 -23.984 1 95.56 174 SER A CA 1
ATOM 1335 C C . SER A 1 174 ? 10.727 -15.656 -24.047 1 95.56 174 SER A C 1
ATOM 1337 O O . SER A 1 174 ? 11.336 -15.297 -23.031 1 95.56 174 SER A O 1
ATOM 1339 N N . ARG A 1 175 ? 11.258 -15.867 -25.219 1 97.25 175 ARG A N 1
ATOM 1340 C CA . ARG A 1 175 ? 12.641 -15.477 -25.438 1 97.25 175 ARG A CA 1
ATOM 1341 C C . ARG A 1 175 ? 12.828 -13.977 -25.25 1 97.25 175 ARG A C 1
ATOM 1343 O O . ARG A 1 175 ? 13.875 -13.531 -24.766 1 97.25 175 ARG A O 1
ATOM 1350 N N . ALA A 1 176 ? 11.852 -13.234 -25.672 1 97.38 176 ALA A N 1
ATOM 1351 C CA . ALA A 1 176 ? 11.914 -11.781 -25.484 1 97.38 176 ALA A CA 1
ATOM 1352 C C . ALA A 1 176 ? 12.047 -11.414 -24.016 1 97.38 176 ALA A C 1
ATOM 1354 O O . ALA A 1 176 ? 12.836 -10.531 -23.656 1 97.38 176 ALA A O 1
ATOM 1355 N N . ALA A 1 177 ? 11.289 -12.094 -23.141 1 97.56 177 ALA A N 1
ATOM 1356 C CA . ALA A 1 177 ? 11.367 -11.852 -21.703 1 97.56 177 ALA A CA 1
ATOM 1357 C C . ALA A 1 177 ? 12.742 -12.242 -21.156 1 97.56 177 ALA A C 1
ATOM 1359 O O . ALA A 1 177 ? 13.32 -11.508 -20.359 1 97.56 177 ALA A O 1
ATOM 1360 N N . ALA A 1 178 ? 13.25 -13.367 -21.594 1 98.44 178 ALA A N 1
ATOM 1361 C CA . ALA A 1 178 ? 14.57 -13.828 -21.172 1 98.44 178 ALA A CA 1
ATOM 1362 C C . ALA A 1 178 ? 15.656 -12.836 -21.594 1 98.44 178 ALA A C 1
ATOM 1364 O O . ALA A 1 178 ? 16.562 -12.523 -20.812 1 98.44 178 ALA A O 1
ATOM 1365 N N . ARG A 1 179 ? 15.555 -12.391 -22.797 1 98.38 179 ARG A N 1
ATOM 1366 C CA . ARG A 1 179 ? 16.516 -11.43 -23.312 1 98.38 179 ARG A CA 1
ATOM 1367 C C . ARG A 1 179 ? 16.484 -10.125 -22.531 1 98.38 179 ARG A C 1
ATOM 1369 O O . ARG A 1 179 ? 17.531 -9.547 -22.219 1 98.38 179 ARG A O 1
ATOM 1376 N N . ARG A 1 180 ? 15.297 -9.68 -22.25 1 98.31 180 ARG A N 1
ATOM 1377 C CA . ARG A 1 180 ? 15.117 -8.477 -21.453 1 98.31 180 ARG A CA 1
ATOM 1378 C C . ARG A 1 180 ? 15.797 -8.625 -20.094 1 98.31 180 ARG A C 1
ATOM 1380 O O . ARG A 1 180 ? 16.516 -7.727 -19.656 1 98.31 180 ARG A O 1
ATOM 1387 N N . ALA A 1 181 ? 15.547 -9.719 -19.391 1 98.81 181 ALA A N 1
ATOM 1388 C CA . ALA A 1 181 ? 16.141 -9.992 -18.094 1 98.81 181 ALA A CA 1
ATOM 1389 C C . ALA A 1 181 ? 17.672 -9.992 -18.172 1 98.81 181 ALA A C 1
ATOM 1391 O O . ALA A 1 181 ? 18.344 -9.336 -17.391 1 98.81 181 ALA A O 1
ATOM 1392 N N . ALA A 1 182 ? 18.188 -10.656 -19.156 1 98.81 182 ALA A N 1
ATOM 1393 C CA . ALA A 1 182 ? 19.625 -10.797 -19.328 1 98.81 182 ALA A CA 1
ATOM 1394 C C . ALA A 1 182 ? 20.281 -9.445 -19.625 1 98.81 182 ALA A C 1
ATOM 1396 O O . ALA A 1 182 ? 21.312 -9.109 -19.062 1 98.81 182 ALA A O 1
ATOM 1397 N N . ARG A 1 183 ? 19.656 -8.711 -20.547 1 98.62 183 ARG A N 1
ATOM 1398 C CA . ARG A 1 183 ? 20.188 -7.414 -20.953 1 98.62 183 ARG A CA 1
ATOM 1399 C C . ARG A 1 183 ? 20.328 -6.488 -19.75 1 98.62 183 ARG A C 1
ATOM 1401 O O . ARG A 1 183 ? 21.312 -5.742 -19.656 1 98.62 183 ARG A O 1
ATOM 1408 N N . LEU A 1 184 ? 19.406 -6.586 -18.812 1 98.5 184 LEU A N 1
ATOM 1409 C CA . LEU A 1 184 ? 19.375 -5.688 -17.656 1 98.5 184 LEU A CA 1
ATOM 1410 C C . LEU A 1 184 ? 20.141 -6.297 -16.484 1 98.5 184 LEU A C 1
ATOM 1412 O O . LEU A 1 184 ? 20.266 -5.668 -15.43 1 98.5 184 LEU A O 1
ATOM 1416 N N . GLY A 1 185 ? 20.578 -7.535 -16.656 1 98.31 185 GLY A N 1
ATOM 1417 C CA . GLY A 1 185 ? 21.25 -8.227 -15.562 1 98.31 185 GLY A CA 1
ATOM 1418 C C . GLY A 1 185 ? 20.312 -8.539 -14.406 1 98.31 185 GLY A C 1
ATOM 1419 O O . GLY A 1 185 ? 20.719 -8.461 -13.242 1 98.31 185 GLY A O 1
ATOM 1420 N N . LEU A 1 186 ? 19.078 -8.75 -14.672 1 98.81 186 LEU A N 1
ATOM 1421 C CA . LEU A 1 186 ? 18.094 -9.102 -13.656 1 98.81 186 LEU A CA 1
ATOM 1422 C C . LEU A 1 186 ? 17.812 -10.602 -13.672 1 98.81 186 LEU A C 1
ATOM 1424 O O . LEU A 1 186 ? 17.891 -11.25 -14.719 1 98.81 186 LEU A O 1
ATOM 1428 N N . PRO A 1 187 ? 17.531 -11.141 -12.453 1 98.75 187 PRO A N 1
ATOM 1429 C CA . PRO A 1 187 ? 17.141 -12.555 -12.438 1 98.75 187 PRO A CA 1
ATOM 1430 C C . PRO A 1 187 ? 15.859 -12.812 -13.242 1 98.75 187 PRO A C 1
ATOM 1432 O O . PRO A 1 187 ? 15.016 -11.922 -13.367 1 98.75 187 PRO A O 1
ATOM 1435 N N . PHE A 1 188 ? 15.836 -13.977 -13.805 1 98.62 188 PHE A N 1
ATOM 1436 C CA . PHE A 1 188 ? 14.734 -14.391 -14.656 1 98.62 188 PHE A CA 1
ATOM 1437 C C . PHE A 1 188 ? 13.844 -15.406 -13.945 1 98.62 188 PHE A C 1
ATOM 1439 O O . PHE A 1 188 ? 14.344 -16.312 -13.273 1 98.62 188 PHE A O 1
ATOM 1446 N N . PHE A 1 189 ? 12.484 -15.172 -13.992 1 97.81 189 PHE A N 1
ATOM 1447 C CA . PHE A 1 189 ? 11.492 -16.062 -13.398 1 97.81 189 PHE A CA 1
ATOM 1448 C C . PHE A 1 189 ? 10.516 -16.562 -14.453 1 97.81 189 PHE A C 1
ATOM 1450 O O . PHE A 1 189 ? 9.438 -15.992 -14.633 1 97.81 189 PHE A O 1
ATOM 1457 N N . PRO A 1 190 ? 10.844 -17.719 -15.086 1 95 190 PRO A N 1
ATOM 1458 C CA . PRO A 1 190 ? 9.922 -18.266 -16.094 1 95 190 PRO A CA 1
ATOM 1459 C C . PRO A 1 190 ? 8.602 -18.734 -15.484 1 95 190 PRO A C 1
ATOM 1461 O O . PRO A 1 190 ? 8.57 -19.203 -14.352 1 95 190 PRO A O 1
ATOM 1464 N N . SER A 1 191 ? 7.543 -18.688 -16.266 1 89.12 191 SER A N 1
ATOM 1465 C CA . SER A 1 191 ? 6.203 -19.016 -15.789 1 89.12 191 SER A CA 1
ATOM 1466 C C . SER A 1 191 ? 5.996 -20.531 -15.695 1 89.12 191 SER A C 1
ATOM 1468 O O . SER A 1 191 ? 4.973 -20.984 -15.188 1 89.12 191 SER A O 1
ATOM 1470 N N . ALA A 1 192 ? 6.883 -21.297 -16.219 1 89.94 192 ALA A N 1
ATOM 1471 C CA . ALA A 1 192 ? 6.875 -22.766 -16.172 1 89.94 192 ALA A CA 1
ATOM 1472 C C . ALA A 1 192 ? 8.297 -23.312 -16.141 1 89.94 192 ALA A C 1
ATOM 1474 O O . ALA A 1 192 ? 9.266 -22.547 -16.125 1 89.94 192 ALA A O 1
ATOM 1475 N N . HIS A 1 193 ? 8.344 -24.625 -15.984 1 92.81 193 HIS A N 1
ATOM 1476 C CA . HIS A 1 193 ? 9.641 -25.281 -16.062 1 92.81 193 HIS A CA 1
ATOM 1477 C C . HIS A 1 193 ? 10.133 -25.328 -17.516 1 92.81 193 HIS A C 1
ATOM 1479 O O . HIS A 1 193 ? 9.766 -26.234 -18.266 1 92.81 193 HIS A O 1
ATOM 1485 N N . LEU A 1 194 ? 11.023 -24.344 -17.828 1 94.56 194 LEU A N 1
ATOM 1486 C CA . LEU A 1 194 ? 11.469 -24.156 -19.203 1 94.56 194 LEU A CA 1
ATOM 1487 C C . LEU A 1 194 ? 12.992 -24.109 -19.281 1 94.56 194 LEU A C 1
ATOM 1489 O O . LEU A 1 194 ? 13.578 -23.062 -19.516 1 94.56 194 LEU A O 1
ATOM 1493 N N . PRO A 1 195 ? 13.594 -25.297 -19.203 1 96 195 PRO A N 1
ATOM 1494 C CA . PRO A 1 195 ? 15.055 -25.359 -19.203 1 96 195 PRO A CA 1
ATOM 1495 C C . PRO A 1 195 ? 15.672 -24.734 -20.469 1 96 195 PRO A C 1
ATOM 1497 O O . PRO A 1 195 ? 16.75 -24.156 -20.406 1 96 195 PRO A O 1
ATOM 1500 N N . GLU A 1 196 ? 15.016 -24.875 -21.547 1 96.88 196 GLU A N 1
ATOM 1501 C CA . GLU A 1 196 ? 15.531 -24.297 -22.797 1 96.88 196 GLU A CA 1
ATOM 1502 C C . GLU A 1 196 ? 15.586 -22.781 -22.703 1 96.88 196 GLU A C 1
ATOM 1504 O O . GLU A 1 196 ? 16.5 -22.156 -23.25 1 96.88 196 GLU A O 1
ATOM 1509 N N . LEU A 1 197 ? 14.586 -22.234 -22.109 1 97 197 LEU A N 1
ATOM 1510 C CA . LEU A 1 197 ? 14.555 -20.797 -21.953 1 97 197 LEU A CA 1
ATOM 1511 C C . LEU A 1 197 ? 15.633 -20.328 -20.984 1 97 197 LEU A C 1
ATOM 1513 O O . LEU A 1 197 ? 16.188 -19.234 -21.141 1 97 197 LEU A O 1
ATOM 1517 N N . GLU A 1 198 ? 15.883 -21.109 -19.922 1 97.88 198 GLU A N 1
ATOM 1518 C CA . GLU A 1 198 ? 16.984 -20.797 -19.016 1 97.88 198 GLU A CA 1
ATOM 1519 C C . GLU A 1 198 ? 18.328 -20.812 -19.75 1 97.88 198 GLU A C 1
ATOM 1521 O O . GLU A 1 198 ? 19.172 -19.938 -19.516 1 97.88 198 GLU A O 1
ATOM 1526 N N . ALA A 1 199 ? 18.484 -21.828 -20.578 1 98.31 199 ALA A N 1
ATOM 1527 C CA . ALA A 1 199 ? 19.719 -21.906 -21.359 1 98.31 199 ALA A CA 1
ATOM 1528 C C . ALA A 1 199 ? 19.891 -20.672 -22.234 1 98.31 199 ALA A C 1
ATOM 1530 O O . ALA A 1 199 ? 20.984 -20.109 -22.328 1 98.31 199 ALA A O 1
ATOM 1531 N N . TYR A 1 200 ? 18.812 -20.297 -22.875 1 98.62 200 TYR A N 1
ATOM 1532 C CA . TYR A 1 200 ? 18.844 -19.109 -23.703 1 98.62 200 TYR A CA 1
ATOM 1533 C C . TYR A 1 200 ? 19.188 -17.875 -22.875 1 98.62 200 TYR A C 1
ATOM 1535 O O . TYR A 1 200 ? 19.984 -17.031 -23.297 1 98.62 200 TYR A O 1
ATOM 1543 N N . TYR A 1 201 ? 18.625 -17.703 -21.734 1 98.62 201 TYR A N 1
ATOM 1544 C CA . TYR A 1 201 ? 18.906 -16.609 -20.812 1 98.62 201 TYR A CA 1
ATOM 1545 C C . TYR A 1 201 ? 20.391 -16.562 -20.469 1 98.62 201 TYR A C 1
ATOM 1547 O O . TYR A 1 201 ? 21.016 -15.5 -20.516 1 98.62 201 TYR A O 1
ATOM 1555 N N . LYS A 1 202 ? 20.984 -17.672 -20.125 1 98.5 202 LYS A N 1
ATOM 1556 C CA . LYS A 1 202 ? 22.391 -17.75 -19.734 1 98.5 202 LYS A CA 1
ATOM 1557 C C . LYS A 1 202 ? 23.297 -17.375 -20.906 1 98.5 202 LYS A C 1
ATOM 1559 O O . LYS A 1 202 ? 24.312 -16.703 -20.719 1 98.5 202 LYS A O 1
ATOM 1564 N N . GLU A 1 203 ? 22.875 -17.828 -22.062 1 98.62 203 GLU A N 1
ATOM 1565 C CA . GLU A 1 203 ? 23.609 -17.438 -23.266 1 98.62 203 GLU A CA 1
ATOM 1566 C C . GLU A 1 203 ? 23.594 -15.93 -23.453 1 98.62 203 GLU A C 1
ATOM 1568 O O . GLU A 1 203 ? 24.625 -15.336 -23.812 1 98.62 203 GLU A O 1
ATOM 1573 N N . ARG A 1 204 ? 22.438 -15.336 -23.312 1 98.62 204 ARG A N 1
ATOM 1574 C CA . ARG A 1 204 ? 22.312 -13.891 -23.469 1 98.62 204 ARG A CA 1
ATOM 1575 C C . ARG A 1 204 ? 23.109 -13.148 -22.406 1 98.62 204 ARG A C 1
ATOM 1577 O O . ARG A 1 204 ? 23.688 -12.102 -22.672 1 98.62 204 ARG A O 1
ATOM 1584 N N . LEU A 1 205 ? 23.125 -13.664 -21.125 1 98.62 205 LEU A N 1
ATOM 1585 C CA . LEU A 1 205 ? 23.953 -13.07 -20.078 1 98.62 205 LEU A CA 1
ATOM 1586 C C . LEU A 1 205 ? 25.406 -12.961 -20.531 1 98.62 205 LEU A C 1
ATOM 1588 O O . LEU A 1 205 ? 26.031 -11.914 -20.375 1 98.62 205 LEU A O 1
ATOM 1592 N N . ALA A 1 206 ? 25.891 -14.031 -21.078 1 98.44 206 ALA A N 1
ATOM 1593 C CA . ALA A 1 206 ? 27.266 -14.078 -21.547 1 98.44 206 ALA A CA 1
ATOM 1594 C C . ALA A 1 206 ? 27.5 -13.055 -22.656 1 98.44 206 ALA A C 1
ATOM 1596 O O . ALA A 1 206 ? 28.516 -12.359 -22.656 1 98.44 206 ALA A O 1
ATOM 1597 N N . GLU A 1 207 ? 26.594 -13.016 -23.562 1 98.5 207 GLU A N 1
ATOM 1598 C CA . GLU A 1 207 ? 26.703 -12.109 -24.703 1 98.5 207 GLU A CA 1
ATOM 1599 C C . GLU A 1 207 ? 26.703 -10.648 -24.266 1 98.5 207 GLU A C 1
ATOM 1601 O O . GLU A 1 207 ? 27.469 -9.836 -24.781 1 98.5 207 GLU A O 1
ATOM 1606 N N . TYR A 1 208 ? 25.859 -10.305 -23.297 1 98.31 208 TYR A N 1
ATOM 1607 C CA . TYR A 1 208 ? 25.703 -8.922 -22.859 1 98.31 208 TYR A CA 1
ATOM 1608 C C . TYR A 1 208 ? 26.75 -8.562 -21.812 1 98.31 208 TYR A C 1
ATOM 1610 O O . TYR A 1 208 ? 26.938 -7.383 -21.516 1 98.31 208 TYR A O 1
ATOM 1618 N N . GLY A 1 209 ? 27.422 -9.555 -21.219 1 98.38 209 GLY A N 1
ATOM 1619 C CA . GLY A 1 209 ? 28.375 -9.305 -20.156 1 98.38 209 GLY A CA 1
ATOM 1620 C C . GLY A 1 209 ? 27.734 -8.945 -18.828 1 98.38 209 GLY A C 1
ATOM 1621 O O . GLY A 1 209 ? 28.25 -8.133 -18.078 1 98.38 209 GLY A O 1
ATOM 1622 N N . THR A 1 210 ? 26.516 -9.445 -18.625 1 98.38 210 THR A N 1
ATOM 1623 C CA . THR A 1 210 ? 25.781 -9.219 -17.391 1 98.38 210 THR A CA 1
ATOM 1624 C C . THR A 1 210 ? 25.734 -10.492 -16.547 1 98.38 210 THR A C 1
ATOM 1626 O O . THR A 1 210 ? 26.141 -11.555 -17.016 1 98.38 210 THR A O 1
ATOM 1629 N N . GLU A 1 211 ? 25.391 -10.312 -15.297 1 97.94 211 GLU A N 1
ATOM 1630 C CA . GLU A 1 211 ? 25.234 -11.438 -14.383 1 97.94 211 GLU A CA 1
ATOM 1631 C C . GLU A 1 211 ? 23.781 -11.586 -13.938 1 97.94 211 GLU A C 1
ATOM 1633 O O . GLU A 1 211 ? 23.047 -10.602 -13.883 1 97.94 211 GLU A O 1
ATOM 1638 N N . GLY A 1 212 ? 23.406 -12.844 -13.648 1 97.75 212 GLY A N 1
ATOM 1639 C CA . GLY A 1 212 ? 22.047 -13.141 -13.195 1 97.75 212 GLY A CA 1
ATOM 1640 C C . GLY A 1 212 ? 21.828 -14.609 -12.898 1 97.75 212 GLY A C 1
ATOM 1641 O O . GLY A 1 212 ? 22.766 -15.406 -12.969 1 97.75 212 GLY A O 1
ATOM 1642 N N . TRP A 1 213 ? 20.609 -14.898 -12.445 1 98.12 213 TRP A N 1
ATOM 1643 C CA . TRP A 1 213 ? 20.219 -16.266 -12.148 1 98.12 213 TRP A CA 1
ATOM 1644 C C . TRP A 1 213 ? 18.734 -16.484 -12.453 1 98.12 213 TRP A C 1
ATOM 1646 O O . TRP A 1 213 ? 18 -15.523 -12.719 1 98.12 213 TRP A O 1
ATOM 1656 N N . THR A 1 214 ? 18.406 -17.703 -12.555 1 97.81 214 THR A N 1
ATOM 1657 C CA . THR A 1 214 ? 17.016 -18.062 -12.844 1 97.81 214 THR A CA 1
ATOM 1658 C C . THR A 1 214 ? 16.359 -18.672 -11.617 1 97.81 214 THR A C 1
ATOM 1660 O O . THR A 1 214 ? 16.953 -19.516 -10.938 1 97.81 214 THR A O 1
ATOM 1663 N N . MET A 1 215 ? 15.219 -18.156 -11.312 1 95.25 215 MET A N 1
ATOM 1664 C CA . MET A 1 215 ? 14.352 -18.859 -10.375 1 95.25 215 MET A CA 1
ATOM 1665 C C . MET A 1 215 ? 13.367 -19.766 -11.117 1 95.25 215 MET A C 1
ATOM 1667 O O . MET A 1 215 ? 12.211 -19.391 -11.32 1 95.25 215 MET A O 1
ATOM 1671 N N . MET A 1 216 ? 13.789 -20.969 -11.383 1 93.56 216 MET A N 1
ATOM 1672 C CA . MET A 1 216 ? 13.055 -21.891 -12.234 1 93.56 216 MET A CA 1
ATOM 1673 C C . MET A 1 216 ? 12.023 -22.672 -11.43 1 93.56 216 MET A C 1
ATOM 1675 O O . MET A 1 216 ? 12.367 -23.297 -10.43 1 93.56 216 MET A O 1
ATOM 1679 N N . PRO A 1 217 ? 10.789 -22.484 -11.797 1 90.31 217 PRO A N 1
ATOM 1680 C CA . PRO A 1 217 ? 9.828 -23.375 -11.156 1 90.31 217 PRO A CA 1
ATOM 1681 C C . PRO A 1 217 ? 10.172 -24.859 -11.344 1 90.31 217 PRO A C 1
ATOM 1683 O O . PRO A 1 217 ? 10.711 -25.234 -12.391 1 90.31 217 PRO A O 1
ATOM 1686 N N . ALA A 1 218 ? 9.875 -25.625 -10.352 1 89.31 218 ALA A N 1
ATOM 1687 C CA . ALA A 1 218 ? 10.039 -27.078 -10.492 1 89.31 218 ALA A CA 1
ATOM 1688 C C . ALA A 1 218 ? 9.148 -27.625 -11.602 1 89.31 218 ALA A C 1
ATOM 1690 O O . ALA A 1 218 ? 8.195 -26.953 -12.031 1 89.31 218 ALA A O 1
ATOM 1691 N N . ALA A 1 219 ? 9.531 -28.734 -12.094 1 87.5 219 ALA A N 1
ATOM 1692 C CA . ALA A 1 219 ? 8.742 -29.375 -13.148 1 87.5 219 ALA A CA 1
ATOM 1693 C C . ALA A 1 219 ? 7.289 -29.531 -12.734 1 87.5 219 ALA A C 1
ATOM 1695 O O . ALA A 1 219 ? 6.379 -29.375 -13.547 1 87.5 219 ALA A O 1
ATOM 1696 N N . GLU A 1 220 ? 7.141 -29.844 -11.469 1 84.69 220 GLU A N 1
ATOM 1697 C CA . GLU A 1 220 ? 5.812 -29.875 -10.867 1 84.69 220 GLU A CA 1
ATOM 1698 C C . GLU A 1 220 ? 5.727 -28.953 -9.664 1 84.69 220 GLU A C 1
ATOM 1700 O O . GLU A 1 220 ? 6.551 -29.031 -8.75 1 84.69 220 GLU A O 1
ATOM 1705 N N . THR A 1 221 ? 4.797 -28.047 -9.758 1 84.44 221 THR A N 1
ATOM 1706 C CA . THR A 1 221 ? 4.531 -27.125 -8.656 1 84.44 221 THR A CA 1
ATOM 1707 C C . THR A 1 221 ? 3.062 -27.172 -8.25 1 84.44 221 THR A C 1
ATOM 1709 O O . THR A 1 221 ? 2.283 -26.297 -8.609 1 84.44 221 THR A O 1
ATOM 1712 N N . PRO A 1 222 ? 2.748 -28.188 -7.52 1 90.81 222 PRO A N 1
ATOM 1713 C CA . PRO A 1 222 ? 1.334 -28.281 -7.145 1 90.81 222 PRO A CA 1
ATOM 1714 C C . PRO A 1 222 ? 0.895 -27.172 -6.195 1 90.81 222 PRO A C 1
ATOM 1716 O O . PRO A 1 222 ? 1.691 -26.703 -5.375 1 90.81 222 PRO A O 1
ATOM 1719 N N . LEU A 1 223 ? -0.293 -26.781 -6.352 1 95.31 223 LEU A N 1
ATOM 1720 C CA . LEU A 1 223 ? -0.97 -25.953 -5.348 1 95.31 223 LEU A CA 1
ATOM 1721 C C . LEU A 1 223 ? -1.62 -26.844 -4.281 1 95.31 223 LEU A C 1
ATOM 1723 O O . LEU A 1 223 ? -2.492 -27.656 -4.59 1 95.31 223 LEU A O 1
ATOM 1727 N N . LEU A 1 224 ? -1.208 -26.578 -3.092 1 97.81 224 LEU A N 1
ATOM 1728 C CA . LEU A 1 224 ? -1.504 -27.562 -2.061 1 97.81 224 LEU A CA 1
ATOM 1729 C C . LEU A 1 224 ? -2.623 -27.078 -1.146 1 97.81 224 LEU A C 1
ATOM 1731 O O . LEU A 1 224 ? -2.793 -25.875 -0.955 1 97.81 224 LEU A O 1
ATOM 1735 N N . HIS A 1 225 ? -3.34 -27.938 -0.681 1 98.75 225 HIS A N 1
ATOM 1736 C CA . HIS A 1 225 ? -4.207 -27.891 0.491 1 98.75 225 HIS A CA 1
ATOM 1737 C C . HIS A 1 225 ? -3.99 -29.109 1.383 1 98.75 225 HIS A C 1
ATOM 1739 O O . HIS A 1 225 ? -3.818 -30.219 0.886 1 98.75 225 HIS A O 1
ATOM 1745 N N . LEU A 1 226 ? -3.936 -28.891 2.654 1 98.88 226 LEU A N 1
ATOM 1746 C CA . LEU A 1 226 ? -3.754 -30 3.572 1 98.88 226 LEU A CA 1
ATOM 1747 C C . LEU A 1 226 ? -5.043 -30.297 4.328 1 98.88 226 LEU A C 1
ATOM 1749 O O . LEU A 1 226 ? -5.754 -29.375 4.742 1 98.88 226 LEU A O 1
ATOM 1753 N N . ALA A 1 227 ? -5.363 -31.531 4.461 1 98.75 227 ALA A N 1
ATOM 1754 C CA . ALA A 1 227 ? -6.527 -32.031 5.199 1 98.75 227 ALA A CA 1
ATOM 1755 C C . ALA A 1 227 ? -6.238 -33.375 5.84 1 98.75 227 ALA A C 1
ATOM 1757 O O . ALA A 1 227 ? -5.395 -34.125 5.352 1 98.75 227 ALA A O 1
ATOM 1758 N N . GLU A 1 228 ? -6.941 -33.688 6.91 1 98.06 228 GLU A N 1
ATOM 1759 C CA . GLU A 1 228 ? -6.816 -35 7.539 1 98.06 228 GLU A CA 1
ATOM 1760 C C . GLU A 1 228 ? -7.449 -36.062 6.676 1 98.06 228 GLU A C 1
ATOM 1762 O O . GLU A 1 228 ? -6.98 -37.219 6.664 1 98.06 228 GLU A O 1
ATOM 1767 N N . ASP A 1 229 ? -8.453 -35.719 6.031 1 98.44 229 ASP A N 1
ATOM 1768 C CA . ASP A 1 229 ? -9.18 -36.594 5.117 1 98.44 229 ASP A CA 1
ATOM 1769 C C . ASP A 1 229 ? -9.32 -35.938 3.74 1 98.44 229 ASP A C 1
ATOM 1771 O O . ASP A 1 229 ? -10.336 -35.312 3.455 1 98.44 229 ASP A O 1
ATOM 1775 N N . PRO A 1 230 ? -8.375 -36.219 2.869 1 98.5 230 PRO A N 1
ATOM 1776 C CA . PRO A 1 230 ? -8.375 -35.562 1.55 1 98.5 230 PRO A CA 1
ATOM 1777 C C . PRO A 1 230 ? -9.625 -35.906 0.738 1 98.5 230 PRO A C 1
ATOM 1779 O O . PRO A 1 230 ? -10.148 -35.031 0.025 1 98.5 230 PRO A O 1
ATOM 1782 N N . ASP A 1 231 ? -10.125 -37.125 0.836 1 98.38 231 ASP A N 1
ATOM 1783 C CA . ASP A 1 231 ? -11.32 -37.5 0.084 1 98.38 231 ASP A CA 1
ATOM 1784 C C . ASP A 1 231 ? -12.523 -36.656 0.497 1 98.38 231 ASP A C 1
ATOM 1786 O O . ASP A 1 231 ? -13.242 -36.125 -0.355 1 98.38 231 ASP A O 1
ATOM 1790 N N . ARG A 1 232 ? -12.688 -36.531 1.727 1 98.38 232 ARG A N 1
ATOM 1791 C CA . ARG A 1 232 ? -13.766 -35.688 2.234 1 98.38 232 ARG A CA 1
ATOM 1792 C C . ARG A 1 232 ? -13.586 -34.25 1.802 1 98.38 232 ARG A C 1
ATOM 1794 O O . ARG A 1 232 ? -14.547 -33.594 1.414 1 98.38 232 ARG A O 1
ATOM 1801 N N . ALA A 1 233 ? -12.383 -33.781 1.902 1 98.62 233 ALA A N 1
ATOM 1802 C CA . ALA A 1 233 ? -12.086 -32.375 1.548 1 98.62 233 ALA A CA 1
ATOM 1803 C C . ALA A 1 233 ? -12.367 -32.125 0.069 1 98.62 233 ALA A C 1
ATOM 1805 O O . ALA A 1 233 ? -12.922 -31.094 -0.292 1 98.62 233 ALA A O 1
ATOM 1806 N N . TRP A 1 234 ? -11.969 -33.062 -0.806 1 98.56 234 TRP A N 1
ATOM 1807 C CA . TRP A 1 234 ? -12.273 -32.938 -2.227 1 98.56 234 TRP A CA 1
ATOM 1808 C C . TRP A 1 234 ? -13.781 -32.844 -2.455 1 98.56 234 TRP A C 1
ATOM 1810 O O . TRP A 1 234 ? -14.258 -32.031 -3.242 1 98.56 234 TRP A O 1
ATOM 1820 N N . ALA A 1 235 ? -14.477 -33.719 -1.747 1 98.38 235 ALA A N 1
ATOM 1821 C CA . ALA A 1 235 ? -15.93 -33.781 -1.911 1 98.38 235 ALA A CA 1
ATOM 1822 C C . ALA A 1 235 ? -16.578 -32.469 -1.471 1 98.38 235 ALA A C 1
ATOM 1824 O O . ALA A 1 235 ? -17.516 -31.984 -2.111 1 98.38 235 ALA A O 1
ATOM 1825 N N . GLU A 1 236 ? -16.062 -31.891 -0.436 1 98.38 236 GLU A N 1
ATOM 1826 C CA . GLU A 1 236 ? -16.703 -30.719 0.168 1 98.38 236 GLU A CA 1
ATOM 1827 C C . GLU A 1 236 ? -16.219 -29.438 -0.488 1 98.38 236 GLU A C 1
ATOM 1829 O O . GLU A 1 236 ? -16.984 -28.5 -0.667 1 98.38 236 GLU A O 1
ATOM 1834 N N . TYR A 1 237 ? -14.93 -29.391 -0.866 1 98.38 237 TYR A N 1
ATOM 1835 C CA . TYR A 1 237 ? -14.344 -28.094 -1.195 1 98.38 237 TYR A CA 1
ATOM 1836 C C . TYR A 1 237 ? -13.75 -28.109 -2.6 1 98.38 237 TYR A C 1
ATOM 1838 O O . TYR A 1 237 ? -13.203 -27.109 -3.059 1 98.38 237 TYR A O 1
ATOM 1846 N N . GLY A 1 238 ? -13.781 -29.219 -3.326 1 98.31 238 GLY A N 1
ATOM 1847 C CA . GLY A 1 238 ? -13.203 -29.328 -4.656 1 98.31 238 GLY A CA 1
ATOM 1848 C C . GLY A 1 238 ? -13.711 -28.266 -5.609 1 98.31 238 GLY A C 1
ATOM 1849 O O . GLY A 1 238 ? -12.984 -27.812 -6.504 1 98.31 238 GLY A O 1
ATOM 1850 N N . GLY A 1 239 ? -14.938 -27.844 -5.398 1 98.25 239 GLY A N 1
ATOM 1851 C CA . GLY A 1 239 ? -15.531 -26.812 -6.242 1 98.25 239 GLY A CA 1
ATOM 1852 C C . GLY A 1 239 ? -14.805 -25.484 -6.18 1 98.25 239 GLY A C 1
ATOM 1853 O O . GLY A 1 239 ? -14.781 -24.75 -7.16 1 98.25 239 GLY A O 1
ATOM 1854 N N . HIS A 1 240 ? -14.219 -25.109 -5.051 1 98.06 240 HIS A N 1
ATOM 1855 C CA . HIS A 1 240 ? -13.461 -23.875 -4.902 1 98.06 240 HIS A CA 1
ATOM 1856 C C . HIS A 1 240 ? -12.18 -23.906 -5.734 1 98.06 240 HIS A C 1
ATOM 1858 O O . HIS A 1 240 ? -11.836 -22.922 -6.391 1 98.06 240 HIS A O 1
ATOM 1864 N N . PHE A 1 241 ? -11.516 -25.047 -5.727 1 97.38 241 PHE A N 1
ATOM 1865 C CA . PHE A 1 241 ? -10.312 -25.219 -6.539 1 97.38 241 PHE A CA 1
ATOM 1866 C C . PHE A 1 241 ? -10.664 -25.203 -8.023 1 97.38 241 PHE A C 1
ATOM 1868 O O . PHE A 1 241 ? -9.938 -24.625 -8.828 1 97.38 241 PHE A O 1
ATOM 1875 N N . LEU A 1 242 ? -11.727 -25.859 -8.328 1 97.62 242 LEU A N 1
ATOM 1876 C CA . LEU A 1 242 ? -12.164 -25.891 -9.719 1 97.62 242 LEU A CA 1
ATOM 1877 C C . LEU A 1 242 ? -12.477 -24.484 -10.211 1 97.62 242 LEU A C 1
ATOM 1879 O O . LEU A 1 242 ? -12.133 -24.125 -11.344 1 97.62 242 LEU A O 1
ATOM 1883 N N . HIS A 1 243 ? -13.141 -23.703 -9.414 1 97.06 243 HIS A N 1
ATOM 1884 C CA . HIS A 1 243 ? -13.438 -22.328 -9.789 1 97.06 243 HIS A CA 1
ATOM 1885 C C . HIS A 1 243 ? -12.156 -21.562 -10.141 1 97.06 243 HIS A C 1
ATOM 1887 O O . HIS A 1 243 ? -12.102 -20.891 -11.172 1 97.06 243 HIS A O 1
ATOM 1893 N N . GLU A 1 244 ? -11.227 -21.703 -9.273 1 95.12 244 GLU A N 1
ATOM 1894 C CA . GLU A 1 244 ? -9.953 -21.031 -9.508 1 95.12 244 GLU A CA 1
ATOM 1895 C C . GLU A 1 244 ? -9.305 -21.531 -10.797 1 95.12 244 GLU A C 1
ATOM 1897 O O . GLU A 1 244 ? -8.875 -20.734 -11.633 1 95.12 244 GLU A O 1
ATOM 1902 N N . ALA A 1 245 ? -9.203 -22.812 -10.945 1 94.31 245 ALA A N 1
ATOM 1903 C CA . ALA A 1 245 ? -8.586 -23.422 -12.117 1 94.31 245 ALA A CA 1
ATOM 1904 C C . ALA A 1 245 ? -9.273 -22.969 -13.398 1 94.31 245 ALA A C 1
ATOM 1906 O O . ALA A 1 245 ? -8.609 -22.609 -14.375 1 94.31 245 ALA A O 1
ATOM 1907 N N . ARG A 1 246 ? -10.523 -22.938 -13.375 1 94.19 246 ARG A N 1
ATOM 1908 C CA . ARG A 1 246 ? -11.297 -22.562 -14.562 1 94.19 246 ARG A CA 1
ATOM 1909 C C . ARG A 1 246 ? -11.148 -21.078 -14.867 1 94.19 246 ARG A C 1
ATOM 1911 O O . ARG A 1 246 ? -11.109 -20.688 -16.031 1 94.19 246 ARG A O 1
ATOM 1918 N N . THR A 1 247 ? -11.148 -20.312 -13.812 1 93.19 247 THR A N 1
ATOM 1919 C CA . THR A 1 247 ? -10.93 -18.875 -14.008 1 93.19 247 THR A CA 1
ATOM 1920 C C . THR A 1 247 ? -9.578 -18.625 -14.664 1 93.19 247 THR A C 1
ATOM 1922 O O . THR A 1 247 ? -9.492 -17.906 -15.672 1 93.19 247 THR A O 1
ATOM 1925 N N . TYR A 1 248 ? -8.617 -19.25 -14.117 1 87.94 248 TYR A N 1
ATOM 1926 C CA . TYR A 1 248 ? -7.27 -19.109 -14.656 1 87.94 248 TYR A CA 1
ATOM 1927 C C . TYR A 1 248 ? -7.215 -19.562 -16.109 1 87.94 248 TYR A C 1
ATOM 1929 O O . TYR A 1 248 ? -6.645 -18.891 -16.969 1 87.94 248 TYR A O 1
ATOM 1937 N N . ALA A 1 249 ? -7.785 -20.688 -16.391 1 87.88 249 ALA A N 1
ATOM 1938 C CA . ALA A 1 249 ? -7.805 -21.25 -17.734 1 87.88 249 ALA A CA 1
ATOM 1939 C C . ALA A 1 249 ? -8.523 -20.328 -18.719 1 87.88 249 ALA A C 1
ATOM 1941 O O . ALA A 1 249 ? -8.109 -20.188 -19.875 1 87.88 249 ALA A O 1
ATOM 1942 N N . SER A 1 250 ? -9.5 -19.719 -18.25 1 88.81 250 SER A N 1
ATOM 1943 C CA . SER A 1 250 ? -10.289 -18.844 -19.109 1 88.81 250 SER A CA 1
ATOM 1944 C C . SER A 1 250 ? -9.5 -17.594 -19.484 1 88.81 250 SER A C 1
ATOM 1946 O O . SER A 1 250 ? -9.805 -16.953 -20.5 1 88.81 250 SER A O 1
ATOM 1948 N N . TRP A 1 251 ? -8.539 -17.25 -18.734 1 88 251 TRP A N 1
ATOM 1949 C CA . TRP A 1 251 ? -7.738 -16.062 -18.984 1 88 251 TRP A CA 1
ATOM 1950 C C . TRP A 1 251 ? -6.562 -16.391 -19.906 1 88 251 TRP A C 1
ATOM 1952 O O . TRP A 1 251 ? -5.973 -15.484 -20.5 1 88 251 TRP A O 1
ATOM 1962 N N . GLN A 1 252 ? -6.168 -17.625 -19.906 1 78.31 252 GLN A N 1
ATOM 1963 C CA . GLN A 1 252 ? -4.961 -18.016 -20.625 1 78.31 252 GLN A CA 1
ATOM 1964 C C . GLN A 1 252 ? -5.285 -18.453 -22.047 1 78.31 252 GLN A C 1
ATOM 1966 O O . GLN A 1 252 ? -6.223 -19.219 -22.266 1 78.31 252 GLN A O 1
ATOM 1971 N N . SER A 1 253 ? -4.734 -17.625 -23 1 67.94 253 SER A N 1
ATOM 1972 C CA . SER A 1 253 ? -4.887 -18.062 -24.375 1 67.94 253 SER A CA 1
ATOM 1973 C C . SER A 1 253 ? -4.09 -19.344 -24.641 1 67.94 253 SER A C 1
ATOM 1975 O O . SER A 1 253 ? -3.244 -19.719 -23.828 1 67.94 253 SER A O 1
ATOM 1977 N N . GLY A 1 254 ? -4.371 -20.078 -25.594 1 60.75 254 GLY A N 1
ATOM 1978 C CA . GLY A 1 254 ? -3.752 -21.344 -25.969 1 60.75 254 GLY A CA 1
ATOM 1979 C C . GLY A 1 254 ? -2.242 -21.266 -26.078 1 60.75 254 GLY A C 1
ATOM 1980 O O . GLY A 1 254 ? -1.555 -22.281 -26.078 1 60.75 254 GLY A O 1
ATOM 1981 N N . GLN A 1 255 ? -1.685 -20.062 -26.062 1 59.72 255 GLN A N 1
ATOM 1982 C CA . GLN A 1 255 ? -0.254 -19.922 -26.312 1 59.72 255 GLN A CA 1
ATOM 1983 C C . GLN A 1 255 ? 0.506 -19.656 -25.016 1 59.72 255 GLN A C 1
ATOM 1985 O O . GLN A 1 255 ? 1.738 -19.688 -24.984 1 59.72 255 GLN A O 1
ATOM 1990 N N . ILE A 1 256 ? -0.203 -19.578 -23.875 1 68.38 256 ILE A N 1
ATOM 1991 C CA . ILE A 1 256 ? 0.461 -19.203 -22.625 1 68.38 256 ILE A CA 1
ATOM 1992 C C . ILE A 1 256 ? 0.798 -20.469 -21.828 1 68.38 256 ILE A C 1
ATOM 1994 O O . ILE A 1 256 ? -0.065 -21.312 -21.609 1 68.38 256 ILE A O 1
ATOM 1998 N N . ARG A 1 257 ? 2.113 -20.625 -21.609 1 72.25 257 ARG A N 1
ATOM 1999 C CA . ARG A 1 257 ? 2.549 -21.703 -20.734 1 72.25 257 ARG A CA 1
ATOM 2000 C C . ARG A 1 257 ? 2.551 -21.25 -19.281 1 72.25 257 ARG A C 1
ATOM 2002 O O . ARG A 1 257 ? 2.98 -20.141 -18.969 1 72.25 257 ARG A O 1
ATOM 2009 N N . SER A 1 258 ? 1.888 -22.047 -18.484 1 76.94 258 SER A N 1
ATOM 2010 C CA . SER A 1 258 ? 1.854 -21.797 -17.047 1 76.94 258 SER A CA 1
ATOM 2011 C C . SER A 1 258 ? 2.061 -23.094 -16.266 1 76.94 258 SER A C 1
ATOM 2013 O O . SER A 1 258 ? 1.562 -24.156 -16.656 1 76.94 258 SER A O 1
ATOM 2015 N N . ALA A 1 259 ? 2.807 -22.953 -15.117 1 73.25 259 ALA A N 1
ATOM 2016 C CA . ALA A 1 259 ? 3.1 -24.094 -14.273 1 73.25 259 ALA A CA 1
ATOM 2017 C C . ALA A 1 259 ? 1.829 -24.656 -13.641 1 73.25 259 ALA A C 1
ATOM 2019 O O . ALA A 1 259 ? 1.782 -25.812 -13.234 1 73.25 259 ALA A O 1
ATOM 2020 N N . VAL A 1 260 ? 0.747 -23.766 -13.617 1 73.75 260 VAL A N 1
ATOM 2021 C CA . VAL A 1 260 ? -0.425 -24.203 -12.859 1 73.75 260 VAL A CA 1
ATOM 2022 C C . VAL A 1 260 ? -1.643 -24.25 -13.773 1 73.75 260 VAL A C 1
ATOM 2024 O O . VAL A 1 260 ? -2.783 -24.219 -13.312 1 73.75 260 VAL A O 1
ATOM 2027 N N . ARG A 1 261 ? -1.371 -24.359 -15.008 1 79.06 261 ARG A N 1
ATOM 2028 C CA . ARG A 1 261 ? -2.479 -24.469 -15.953 1 79.06 261 ARG A CA 1
ATOM 2029 C C . ARG A 1 261 ? -3.232 -25.781 -15.781 1 79.06 261 ARG A C 1
ATOM 2031 O O . ARG A 1 261 ? -2.619 -26.828 -15.594 1 79.06 261 ARG A O 1
ATOM 2038 N N . SER A 1 262 ? -4.547 -25.609 -15.781 1 85.81 262 SER A N 1
ATOM 2039 C CA . SER A 1 262 ? -5.434 -26.766 -15.656 1 85.81 262 SER A CA 1
ATOM 2040 C C . SER A 1 262 ? -6.383 -26.859 -16.844 1 85.81 262 SER A C 1
ATOM 2042 O O . SER A 1 262 ? -6.863 -25.844 -17.344 1 85.81 262 SER A O 1
ATOM 2044 N N . ALA A 1 263 ? -6.664 -28.047 -17.266 1 86.88 263 ALA A N 1
ATOM 2045 C CA . ALA A 1 263 ? -7.656 -28.297 -18.312 1 86.88 263 ALA A CA 1
ATOM 2046 C C . ALA A 1 263 ? -8.914 -28.938 -17.734 1 86.88 263 ALA A C 1
ATOM 2048 O O . ALA A 1 263 ? -9.844 -29.281 -18.469 1 86.88 263 ALA A O 1
ATOM 2049 N N . ALA A 1 264 ? -8.922 -29.031 -16.469 1 93 264 ALA A N 1
ATOM 2050 C CA . ALA A 1 264 ? -10.008 -29.75 -15.805 1 93 264 ALA A CA 1
ATOM 2051 C C . ALA A 1 264 ? -11.328 -29 -15.938 1 93 264 ALA A C 1
ATOM 2053 O O . ALA A 1 264 ? -11.367 -27.781 -15.828 1 93 264 ALA A O 1
ATOM 2054 N N . THR A 1 265 ? -12.375 -29.797 -16.156 1 94.88 265 THR A N 1
ATOM 2055 C CA . THR A 1 265 ? -13.711 -29.203 -16.25 1 94.88 265 THR A CA 1
ATOM 2056 C C . THR A 1 265 ? -14.594 -29.719 -15.109 1 94.88 265 THR A C 1
ATOM 2058 O O . THR A 1 265 ? -15.742 -29.297 -14.969 1 94.88 265 THR A O 1
ATOM 2061 N N . SER A 1 266 ? -14.078 -30.641 -14.352 1 97.44 266 SER A N 1
ATOM 2062 C CA . SER A 1 266 ? -14.773 -31.172 -13.188 1 97.44 266 SER A CA 1
ATOM 2063 C C . SER A 1 266 ? -13.82 -31.375 -12.016 1 97.44 266 SER A C 1
ATOM 2065 O O . SER A 1 266 ? -12.602 -31.375 -12.195 1 97.44 266 SER A O 1
ATOM 2067 N N . VAL A 1 267 ? -14.414 -31.562 -10.859 1 97.94 267 VAL A N 1
ATOM 2068 C CA . VAL A 1 267 ? -13.609 -31.781 -9.664 1 97.94 267 VAL A CA 1
ATOM 2069 C C . VAL A 1 267 ? -12.82 -33.062 -9.797 1 97.94 267 VAL A C 1
ATOM 2071 O O . VAL A 1 267 ? -11.641 -33.125 -9.43 1 97.94 267 VAL A O 1
ATOM 2074 N N . ALA A 1 268 ? -13.422 -34.062 -10.32 1 97.81 268 ALA A N 1
ATOM 2075 C CA . ALA A 1 268 ? -12.766 -35.344 -10.508 1 97.81 268 ALA A CA 1
ATOM 2076 C C . ALA A 1 268 ? -11.578 -35.219 -11.453 1 97.81 268 ALA A C 1
ATOM 2078 O O . ALA A 1 268 ? -10.508 -35.781 -11.203 1 97.81 268 ALA A O 1
ATOM 2079 N N . GLU A 1 269 ? -11.75 -34.531 -12.516 1 97.62 269 GLU A N 1
ATOM 2080 C CA . GLU A 1 269 ? -10.672 -34.312 -13.469 1 97.62 269 GLU A CA 1
ATOM 2081 C C . GLU A 1 269 ? -9.539 -33.5 -12.844 1 97.62 269 GLU A C 1
ATOM 2083 O O . GLU A 1 269 ? -8.359 -33.781 -13.078 1 97.62 269 GLU A O 1
ATOM 2088 N N . LEU A 1 270 ? -9.953 -32.531 -12.094 1 97.25 270 LEU A N 1
ATOM 2089 C CA . LEU A 1 270 ? -8.953 -31.672 -11.438 1 97.25 270 LEU A CA 1
ATOM 2090 C C . LEU A 1 270 ? -8.102 -32.5 -10.477 1 97.25 270 LEU A C 1
ATOM 2092 O O . LEU A 1 270 ? -6.879 -32.375 -10.453 1 97.25 270 LEU A O 1
ATOM 2096 N N . ARG A 1 271 ? -8.773 -33.312 -9.688 1 97.25 271 ARG A N 1
ATOM 2097 C CA . ARG A 1 271 ? -8.086 -34.188 -8.742 1 97.25 271 ARG A CA 1
ATOM 2098 C C . ARG A 1 271 ? -7.117 -35.094 -9.469 1 97.25 271 ARG A C 1
ATOM 2100 O O . ARG A 1 271 ? -5.98 -35.281 -9.023 1 97.25 271 ARG A O 1
ATOM 2107 N N . ALA A 1 272 ? -7.484 -35.594 -10.594 1 96.44 272 ALA A N 1
ATOM 2108 C CA . ALA A 1 272 ? -6.676 -36.531 -11.367 1 96.44 272 ALA A CA 1
ATOM 2109 C C . ALA A 1 272 ? -5.484 -35.812 -12.016 1 96.44 272 ALA A C 1
ATOM 2111 O O . ALA A 1 272 ? -4.402 -36.375 -12.133 1 96.44 272 ALA A O 1
ATOM 2112 N N . GLU A 1 273 ? -5.707 -34.562 -12.391 1 94 273 GLU A N 1
ATOM 2113 C CA . GLU A 1 273 ? -4.695 -33.781 -13.078 1 94 273 GLU A CA 1
ATOM 2114 C C . GLU A 1 273 ? -3.5 -33.5 -12.164 1 94 273 GLU A C 1
ATOM 2116 O O . GLU A 1 273 ? -2.355 -33.469 -12.625 1 94 273 GLU A O 1
ATOM 2121 N N . GLY A 1 274 ? -3.787 -33.219 -10.93 1 93.81 274 GLY A N 1
ATOM 2122 C CA . GLY A 1 274 ? -2.729 -33.156 -9.93 1 93.81 274 GLY A CA 1
ATOM 2123 C C . GLY A 1 274 ? -2.105 -31.781 -9.812 1 93.81 274 GLY A C 1
ATOM 2124 O O . GLY A 1 274 ? -1.143 -31.594 -9.062 1 93.81 274 GLY A O 1
ATOM 2125 N N . VAL A 1 275 ? -2.609 -30.812 -10.516 1 92.12 275 VAL A N 1
ATOM 2126 C CA . VAL A 1 275 ? -2.137 -29.438 -10.359 1 92.12 275 VAL A CA 1
ATOM 2127 C C . VAL A 1 275 ? -2.525 -28.922 -8.977 1 92.12 275 VAL A C 1
ATOM 2129 O O . VAL A 1 275 ? -1.728 -28.25 -8.312 1 92.12 275 VAL A O 1
ATOM 2132 N N . TYR A 1 276 ? -3.764 -29.156 -8.594 1 96.06 276 TYR A N 1
ATOM 2133 C CA . TYR A 1 276 ? -4.234 -28.969 -7.227 1 96.06 276 TYR A CA 1
ATOM 2134 C C . TYR A 1 276 ? -4.215 -30.281 -6.461 1 96.06 276 TYR A C 1
ATOM 2136 O O . TYR A 1 276 ? -4.684 -31.297 -6.961 1 96.06 276 TYR A O 1
ATOM 2144 N N . ARG A 1 277 ? -3.664 -30.219 -5.293 1 97.56 277 ARG A N 1
ATOM 2145 C CA . ARG A 1 277 ? -3.604 -31.438 -4.508 1 97.56 277 ARG A CA 1
ATOM 2146 C C . ARG A 1 277 ? -4.062 -31.203 -3.074 1 97.56 277 ARG A C 1
ATOM 2148 O O . ARG A 1 277 ? -3.686 -30.203 -2.457 1 97.56 277 ARG A O 1
ATOM 2155 N N . ILE A 1 278 ? -4.961 -32 -2.604 1 98.69 278 ILE A N 1
ATOM 2156 C CA . ILE A 1 278 ? -5.293 -32.062 -1.184 1 98.69 278 ILE A CA 1
ATOM 2157 C C . ILE A 1 278 ? -4.59 -33.281 -0.544 1 98.69 278 ILE A C 1
ATOM 2159 O O . ILE A 1 278 ? -4.84 -34.406 -0.92 1 98.69 278 ILE A O 1
ATOM 2163 N N . LEU A 1 279 ? -3.711 -33 0.387 1 98.62 279 LEU A N 1
ATOM 2164 C CA . LEU A 1 279 ? -2.848 -34.031 0.944 1 98.62 279 LEU A CA 1
ATOM 2165 C C . LEU A 1 279 ? -2.951 -34.062 2.465 1 98.62 279 LEU A C 1
ATOM 2167 O O . LEU A 1 279 ? -3.229 -33.031 3.096 1 98.62 279 LEU A O 1
ATOM 2171 N N . THR A 1 280 ? -2.785 -35.25 3.023 1 98.69 280 THR A N 1
ATOM 2172 C CA . THR A 1 280 ? -2.486 -35.312 4.449 1 98.69 280 THR A CA 1
ATOM 2173 C C . THR A 1 280 ? -1.091 -34.75 4.734 1 98.69 280 THR A C 1
ATOM 2175 O O . THR A 1 280 ? -0.27 -34.625 3.826 1 98.69 280 THR A O 1
ATOM 2178 N N . PRO A 1 281 ? -0.814 -34.406 6.027 1 98.38 281 PRO A N 1
ATOM 2179 C CA . PRO A 1 281 ? 0.546 -34 6.363 1 98.38 281 PRO A CA 1
ATOM 2180 C C . PRO A 1 281 ? 1.604 -35 5.957 1 98.38 281 PRO A C 1
ATOM 2182 O O . PRO A 1 281 ? 2.652 -34.656 5.422 1 98.38 281 PRO A O 1
ATOM 2185 N N . ASP A 1 282 ? 1.352 -36.312 6.141 1 98 282 ASP A N 1
ATOM 2186 C CA . ASP A 1 282 ? 2.305 -37.344 5.793 1 98 282 ASP A CA 1
ATOM 2187 C C . ASP A 1 282 ? 2.541 -37.406 4.285 1 98 282 ASP A C 1
ATOM 2189 O O . ASP A 1 282 ? 3.676 -37.562 3.832 1 98 282 ASP A O 1
ATOM 2193 N N . GLU A 1 283 ? 1.513 -37.312 3.518 1 97.81 283 GLU A N 1
ATOM 2194 C CA . GLU A 1 283 ? 1.63 -37.281 2.062 1 97.81 283 GLU A CA 1
ATOM 2195 C C . GLU A 1 283 ? 2.42 -36.062 1.597 1 97.81 283 GLU A C 1
ATOM 2197 O O . GLU A 1 283 ? 3.184 -36.125 0.631 1 97.81 283 GLU A O 1
ATOM 2202 N N . CYS A 1 284 ? 2.133 -34.938 2.221 1 97.44 284 CYS A N 1
ATOM 2203 C CA . CYS A 1 284 ? 2.865 -33.75 1.893 1 97.44 284 CYS A CA 1
ATOM 2204 C C . CYS A 1 284 ? 4.359 -33.906 2.129 1 97.44 284 CYS A C 1
ATOM 2206 O O . CYS A 1 284 ? 5.176 -33.562 1.28 1 97.44 284 CYS A O 1
ATOM 2208 N N . LEU A 1 285 ? 4.719 -34.5 3.27 1 96.31 285 LEU A N 1
ATOM 2209 C CA . LEU A 1 285 ? 6.117 -34.781 3.594 1 96.31 285 LEU A CA 1
ATOM 2210 C C . LEU A 1 285 ? 6.75 -35.719 2.566 1 96.31 285 LEU A C 1
ATOM 2212 O O . LEU A 1 285 ? 7.906 -35.531 2.184 1 96.31 285 LEU A O 1
ATOM 2216 N N . ALA A 1 286 ? 5.953 -36.594 2.096 1 95.62 286 ALA A N 1
ATOM 2217 C CA . ALA A 1 286 ? 6.445 -37.625 1.175 1 95.62 286 ALA A CA 1
ATOM 2218 C C . ALA A 1 286 ? 6.723 -37.031 -0.204 1 95.62 286 ALA A C 1
ATOM 2220 O O . ALA A 1 286 ? 7.426 -37.625 -1.017 1 95.62 286 ALA A O 1
ATOM 2221 N N . LEU A 1 287 ? 6.129 -35.875 -0.498 1 92.88 287 LEU A N 1
ATOM 2222 C CA . LEU A 1 287 ? 6.359 -35.219 -1.785 1 92.88 287 LEU A CA 1
ATOM 2223 C C . LEU A 1 287 ? 7.844 -34.938 -1.999 1 92.88 287 LEU A C 1
ATOM 2225 O O . LEU A 1 287 ? 8.328 -34.969 -3.133 1 92.88 287 LEU A O 1
ATOM 2229 N N . GLY A 1 288 ? 8.562 -34.594 -0.917 1 90.94 288 GLY A N 1
ATOM 2230 C CA . GLY A 1 288 ? 9.977 -34.25 -1.035 1 90.94 288 GLY A CA 1
ATOM 2231 C C . GLY A 1 288 ? 10.219 -33.062 -1.967 1 90.94 288 GLY A C 1
ATOM 2232 O O . GLY A 1 288 ? 11.211 -33.062 -2.699 1 90.94 288 GLY A O 1
ATOM 2233 N N . ALA A 1 289 ? 9.281 -32.156 -2.033 1 90.5 289 ALA A N 1
ATOM 2234 C CA . ALA A 1 289 ? 9.367 -31.016 -2.951 1 90.5 289 ALA A CA 1
ATOM 2235 C C . ALA A 1 289 ? 10.305 -29.953 -2.41 1 90.5 289 ALA A C 1
ATOM 2237 O O . ALA A 1 289 ? 10.484 -29.828 -1.196 1 90.5 289 ALA A O 1
ATOM 2238 N N . ASP A 1 290 ? 10.867 -29.234 -3.357 1 89.94 290 ASP A N 1
ATOM 2239 C CA . ASP A 1 290 ? 11.758 -28.125 -2.994 1 89.94 290 ASP A CA 1
ATOM 2240 C C . ASP A 1 290 ? 10.961 -26.906 -2.531 1 89.94 290 ASP A C 1
ATOM 2242 O O . ASP A 1 290 ? 11.508 -26 -1.896 1 89.94 290 ASP A O 1
ATOM 2246 N N . SER A 1 291 ? 9.75 -26.938 -2.879 1 93.06 291 SER A N 1
ATOM 2247 C CA . SER A 1 291 ? 8.859 -25.859 -2.506 1 93.06 291 SER A CA 1
ATOM 2248 C C . SER A 1 291 ? 7.449 -26.359 -2.225 1 93.06 291 SER A C 1
ATOM 2250 O O . SER A 1 291 ? 6.941 -27.219 -2.943 1 93.06 291 SER A O 1
ATOM 2252 N N . LEU A 1 292 ? 6.902 -25.938 -1.168 1 96.06 292 LEU A N 1
ATOM 2253 C CA . LEU A 1 292 ? 5.52 -26.234 -0.81 1 96.06 292 LEU A CA 1
ATOM 2254 C C . LEU A 1 292 ? 4.66 -24.969 -0.876 1 96.06 292 LEU A C 1
ATOM 2256 O O . LEU A 1 292 ? 4.859 -24.031 -0.099 1 96.06 292 LEU A O 1
ATOM 2260 N N . VAL A 1 293 ? 3.715 -24.938 -1.771 1 97.12 293 VAL A N 1
ATOM 2261 C CA . VAL A 1 293 ? 2.846 -23.781 -1.943 1 97.12 293 VAL A CA 1
ATOM 2262 C C . VAL A 1 293 ? 1.444 -24.109 -1.432 1 97.12 293 VAL A C 1
ATOM 2264 O O . VAL A 1 293 ? 0.683 -24.812 -2.096 1 97.12 293 VAL A O 1
ATOM 2267 N N . LEU A 1 294 ? 1.106 -23.641 -0.316 1 98.62 294 LEU A N 1
ATOM 2268 C CA . LEU A 1 294 ? -0.236 -23.766 0.239 1 98.62 294 LEU A CA 1
ATOM 2269 C C . LEU A 1 294 ? -1.13 -22.625 -0.214 1 98.62 294 LEU A C 1
ATOM 2271 O O . LEU A 1 294 ? -0.741 -21.453 -0.126 1 98.62 294 LEU A O 1
ATOM 2275 N N . HIS A 1 295 ? -2.299 -22.891 -0.688 1 97.88 295 HIS A N 1
ATOM 2276 C CA . HIS A 1 295 ? -3.283 -21.906 -1.124 1 97.88 295 HIS A CA 1
ATOM 2277 C C . HIS A 1 295 ? -4.555 -21.984 -0.286 1 97.88 295 HIS A C 1
ATOM 2279 O O . HIS A 1 295 ? -5.598 -22.422 -0.778 1 97.88 295 HIS A O 1
ATOM 2285 N N . PRO A 1 296 ? -4.566 -21.453 0.913 1 98.44 296 PRO A N 1
ATOM 2286 C CA . PRO A 1 296 ? -5.594 -21.75 1.914 1 98.44 296 PRO A CA 1
ATOM 2287 C C . PRO A 1 296 ? -6.945 -21.141 1.571 1 98.44 296 PRO A C 1
ATOM 2289 O O . PRO A 1 296 ? -7.988 -21.656 1.979 1 98.44 296 PRO A O 1
ATOM 2292 N N . LEU A 1 297 ? -6.949 -20.062 0.801 1 98.38 297 LEU A N 1
ATOM 2293 C CA . LEU A 1 297 ? -8.203 -19.359 0.533 1 98.38 297 LEU A CA 1
ATOM 2294 C C . LEU A 1 297 ? -8.57 -19.469 -0.943 1 98.38 297 LEU A C 1
ATOM 2296 O O . LEU A 1 297 ? -9.25 -18.578 -1.476 1 98.38 297 LEU A O 1
ATOM 2300 N N . ALA A 1 298 ? -8.195 -20.531 -1.598 1 97.12 298 ALA A N 1
ATOM 2301 C CA . ALA A 1 298 ? -8.352 -20.734 -3.035 1 97.12 298 ALA A CA 1
ATOM 2302 C C . ALA A 1 298 ? -9.828 -20.703 -3.436 1 97.12 298 ALA A C 1
ATOM 2304 O O . ALA A 1 298 ? -10.648 -21.391 -2.83 1 97.12 298 ALA A O 1
ATOM 2305 N N . GLY A 1 299 ? -10.164 -19.906 -4.363 1 96.69 299 GLY A N 1
ATOM 2306 C CA . GLY A 1 299 ? -11.445 -19.938 -5.039 1 96.69 299 GLY A CA 1
ATOM 2307 C C . GLY A 1 299 ? -12.617 -19.641 -4.121 1 96.69 299 GLY A C 1
ATOM 2308 O O . GLY A 1 299 ? -13.711 -20.188 -4.297 1 96.69 299 GLY A O 1
ATOM 2309 N N . GLY A 1 300 ? -12.375 -18.922 -3.084 1 97.69 300 GLY A N 1
ATOM 2310 C CA . GLY A 1 300 ? -13.445 -18.656 -2.143 1 97.69 300 GLY A CA 1
ATOM 2311 C C . GLY A 1 300 ? -13.555 -19.688 -1.038 1 97.69 300 GLY A C 1
ATOM 2312 O O . GLY A 1 300 ? -14.617 -19.844 -0.437 1 97.69 300 GLY A O 1
ATOM 2313 N N . MET A 1 301 ? -12.562 -20.438 -0.813 1 98.38 301 MET A N 1
ATOM 2314 C CA . MET A 1 301 ? -12.484 -21.406 0.274 1 98.38 301 MET A CA 1
ATOM 2315 C C . MET A 1 301 ? -12.945 -20.797 1.591 1 98.38 301 MET A C 1
ATOM 2317 O O . MET A 1 301 ? -12.57 -19.656 1.911 1 98.38 301 MET A O 1
ATOM 2321 N N . PRO A 1 302 ? -13.859 -21.5 2.311 1 98.12 302 PRO A N 1
ATOM 2322 C CA . PRO A 1 302 ? -14.219 -20.969 3.631 1 98.12 302 PRO A CA 1
ATOM 2323 C C . PRO A 1 302 ? -13 -20.703 4.508 1 98.12 302 PRO A C 1
ATOM 2325 O O . PRO A 1 302 ? -12.055 -21.5 4.531 1 98.12 302 PRO A O 1
ATOM 2328 N N . VAL A 1 303 ? -13.039 -19.609 5.195 1 98.5 303 VAL A N 1
ATOM 2329 C CA . VAL A 1 303 ? -11.914 -19.125 5.977 1 98.5 303 VAL A CA 1
ATOM 2330 C C . VAL A 1 303 ? -11.492 -20.172 7 1 98.5 303 VAL A C 1
ATOM 2332 O O . VAL A 1 303 ? -10.305 -20.469 7.152 1 98.5 303 VAL A O 1
ATOM 2335 N N . GLU A 1 304 ? -12.43 -20.781 7.637 1 98.44 304 GLU A N 1
ATOM 2336 C CA . GLU A 1 304 ? -12.125 -21.766 8.672 1 98.44 304 GLU A CA 1
ATOM 2337 C C . GLU A 1 304 ? -11.391 -22.969 8.094 1 98.44 304 GLU A C 1
ATOM 2339 O O . GLU A 1 304 ? -10.484 -23.516 8.719 1 98.44 304 GLU A O 1
ATOM 2344 N N . GLU A 1 305 ? -11.82 -23.375 6.926 1 98.62 305 GLU A N 1
ATOM 2345 C CA . GLU A 1 305 ? -11.125 -24.469 6.266 1 98.62 305 GLU A CA 1
ATOM 2346 C C . GLU A 1 305 ? -9.703 -24.078 5.887 1 98.62 305 GLU A C 1
ATOM 2348 O O . GLU A 1 305 ? -8.773 -24.891 6.016 1 98.62 305 GLU A O 1
ATOM 2353 N N . GLY A 1 306 ? -9.539 -22.875 5.418 1 98.75 306 GLY A N 1
ATOM 2354 C CA . GLY A 1 306 ? -8.203 -22.359 5.156 1 98.75 306 GLY A CA 1
ATOM 2355 C C . GLY A 1 306 ? -7.297 -22.406 6.371 1 98.75 306 GLY A C 1
ATOM 2356 O O . GLY A 1 306 ? -6.133 -22.812 6.273 1 98.75 306 GLY A O 1
ATOM 2357 N N . TRP A 1 307 ? -7.836 -22.062 7.5 1 98.88 307 TRP A N 1
ATOM 2358 C CA . TRP A 1 307 ? -7.086 -22.094 8.75 1 98.88 307 TRP A CA 1
ATOM 2359 C C . TRP A 1 307 ? -6.664 -23.531 9.094 1 98.88 307 TRP A C 1
ATOM 2361 O O . TRP A 1 307 ? -5.52 -23.766 9.484 1 98.88 307 TRP A O 1
ATOM 2371 N N . ARG A 1 308 ? -7.605 -24.422 8.977 1 98.75 308 ARG A N 1
ATOM 2372 C CA . ARG A 1 308 ? -7.293 -25.812 9.289 1 98.75 308 ARG A CA 1
ATOM 2373 C C . ARG A 1 308 ? -6.125 -26.312 8.445 1 98.75 308 ARG A C 1
ATOM 2375 O O . ARG A 1 308 ? -5.199 -26.938 8.961 1 98.75 308 ARG A O 1
ATOM 2382 N N . SER A 1 309 ? -6.176 -25.969 7.191 1 98.88 309 SER A N 1
ATOM 2383 C CA . SER A 1 309 ? -5.125 -26.406 6.273 1 98.88 309 SER A CA 1
ATOM 2384 C C . SER A 1 309 ? -3.783 -25.781 6.633 1 98.88 309 SER A C 1
ATOM 2386 O O . SER A 1 309 ? -2.762 -26.469 6.672 1 98.88 309 SER A O 1
ATOM 2388 N N . LEU A 1 310 ? -3.77 -24.5 6.898 1 98.94 310 LEU A N 1
ATOM 2389 C CA . LEU A 1 310 ? -2.549 -23.781 7.258 1 98.94 310 LEU A CA 1
ATOM 2390 C C . LEU A 1 310 ? -1.945 -24.344 8.539 1 98.94 310 LEU A C 1
ATOM 2392 O O . LEU A 1 310 ? -0.729 -24.531 8.633 1 98.94 310 LEU A O 1
ATOM 2396 N N . ARG A 1 311 ? -2.75 -24.641 9.516 1 98.81 311 ARG A N 1
ATOM 2397 C CA . ARG A 1 311 ? -2.268 -25.188 10.781 1 98.81 311 ARG A CA 1
ATOM 2398 C C . ARG A 1 311 ? -1.629 -26.547 10.586 1 98.81 311 ARG A C 1
ATOM 2400 O O . ARG A 1 311 ? -0.625 -26.875 11.227 1 98.81 311 ARG A O 1
ATOM 2407 N N . LEU A 1 312 ? -2.26 -27.359 9.695 1 98.81 312 LEU A N 1
ATOM 2408 C CA . LEU A 1 312 ? -1.663 -28.656 9.406 1 98.81 312 LEU A CA 1
ATOM 2409 C C . LEU A 1 312 ? -0.269 -28.5 8.812 1 98.81 312 LEU A C 1
ATOM 2411 O O . LEU A 1 312 ? 0.66 -29.219 9.18 1 98.81 312 LEU A O 1
ATOM 2415 N N . LEU A 1 313 ? -0.098 -27.562 7.891 1 98.56 313 LEU A N 1
ATOM 2416 C CA . LEU A 1 313 ? 1.218 -27.312 7.312 1 98.56 313 LEU A CA 1
ATOM 2417 C C . LEU A 1 313 ? 2.195 -26.844 8.383 1 98.56 313 LEU A C 1
ATOM 2419 O O . LEU A 1 313 ? 3.293 -27.391 8.516 1 98.56 313 LEU A O 1
ATOM 2423 N N . ALA A 1 314 ? 1.796 -25.844 9.156 1 98.19 314 ALA A N 1
ATOM 2424 C CA . ALA A 1 314 ? 2.668 -25.141 10.094 1 98.19 314 ALA A CA 1
ATOM 2425 C C . ALA A 1 314 ? 3.031 -26.047 11.273 1 98.19 314 ALA A C 1
ATOM 2427 O O . ALA A 1 314 ? 4.168 -26.016 11.758 1 98.19 314 ALA A O 1
ATOM 2428 N N . GLU A 1 315 ? 2.117 -26.875 11.727 1 98 315 GLU A N 1
ATOM 2429 C CA . GLU A 1 315 ? 2.291 -27.562 13 1 98 315 GLU A CA 1
ATOM 2430 C C . GLU A 1 315 ? 2.703 -29.016 12.789 1 98 315 GLU A C 1
ATOM 2432 O O . GLU A 1 315 ? 3.295 -29.641 13.68 1 98 315 GLU A O 1
ATOM 2437 N N . ARG A 1 316 ? 2.357 -29.547 11.633 1 97.69 316 ARG A N 1
ATOM 2438 C CA . ARG A 1 316 ? 2.645 -30.953 11.422 1 97.69 316 ARG A CA 1
ATOM 2439 C C . ARG A 1 316 ? 3.74 -31.141 10.375 1 97.69 316 ARG A C 1
ATOM 2441 O O . ARG A 1 316 ? 4.645 -31.969 10.555 1 97.69 316 ARG A O 1
ATOM 2448 N N . VAL A 1 317 ? 3.711 -30.453 9.328 1 97.81 317 VAL A N 1
ATOM 2449 C CA . VAL A 1 317 ? 4.633 -30.672 8.219 1 97.81 317 VAL A CA 1
ATOM 2450 C C . VAL A 1 317 ? 5.957 -29.969 8.5 1 97.81 317 VAL A C 1
ATOM 2452 O O . VAL A 1 317 ? 7.016 -30.609 8.492 1 97.81 317 VAL A O 1
ATOM 2455 N N . LEU A 1 318 ? 5.941 -28.703 8.82 1 96.75 318 LEU A N 1
ATOM 2456 C CA . LEU A 1 318 ? 7.145 -27.875 8.922 1 96.75 318 LEU A CA 1
ATOM 2457 C C . LEU A 1 318 ? 8.062 -28.406 10.023 1 96.75 318 LEU A C 1
ATOM 2459 O O . LEU A 1 318 ? 9.266 -28.562 9.805 1 96.75 318 LEU A O 1
ATOM 2463 N N . PRO A 1 319 ? 7.531 -28.719 11.227 1 95.62 319 PRO A N 1
ATOM 2464 C CA . PRO A 1 319 ? 8.422 -29.25 12.258 1 95.62 319 PRO A CA 1
ATOM 2465 C C . PRO A 1 319 ? 9.109 -30.547 11.828 1 95.62 319 PRO A C 1
ATOM 2467 O O . PRO A 1 319 ? 10.227 -30.828 12.266 1 95.62 319 PRO A O 1
ATOM 2470 N N . ALA A 1 320 ? 8.445 -31.312 11 1 94.44 320 ALA A N 1
ATOM 2471 C CA . ALA A 1 320 ? 8.992 -32.594 10.555 1 94.44 320 ALA A CA 1
ATOM 2472 C C . ALA A 1 320 ? 10.07 -32.375 9.492 1 94.44 320 ALA A C 1
ATOM 2474 O O . ALA A 1 320 ? 10.906 -33.25 9.266 1 94.44 320 ALA A O 1
ATOM 2475 N N . LEU A 1 321 ? 10.008 -31.281 8.758 1 91.12 321 LEU A N 1
ATOM 2476 C CA . LEU A 1 321 ? 11.016 -30.953 7.762 1 91.12 321 LEU A CA 1
ATOM 2477 C C . LEU A 1 321 ? 12.312 -30.484 8.43 1 91.12 321 LEU A C 1
ATOM 2479 O O . LEU A 1 321 ? 13.406 -30.719 7.902 1 91.12 321 LEU A O 1
ATOM 2483 N N . GLY A 1 322 ? 12.328 -29.516 9.516 1 76.75 322 GLY A N 1
ATOM 2484 C CA . GLY A 1 322 ? 13.5 -29 10.211 1 76.75 322 GLY A CA 1
ATOM 2485 C C . GLY A 1 322 ? 14.141 -30.016 11.125 1 76.75 322 GLY A C 1
ATOM 2486 O O . GLY A 1 322 ? 15.219 -29.781 11.672 1 76.75 322 GLY A O 1
ATOM 2487 N N . GLY A 1 323 ? 13.492 -31.172 11.555 1 54.53 323 GLY A N 1
ATOM 2488 C CA . GLY A 1 323 ? 14.086 -32.219 12.359 1 54.53 323 GLY A CA 1
ATOM 2489 C C . GLY A 1 323 ? 14.773 -33.312 11.539 1 54.53 323 GLY A C 1
ATOM 2490 O O . GLY A 1 323 ? 14.547 -33.406 10.328 1 54.53 323 GLY A O 1
ATOM 2491 N N . MET B 1 1 ? -14.102 12.953 24.469 1 81.81 1 MET B N 1
ATOM 2492 C CA . MET B 1 1 ? -12.664 12.727 24.406 1 81.81 1 MET B CA 1
ATOM 2493 C C . MET B 1 1 ? -12.078 13.289 23.109 1 81.81 1 MET B C 1
ATOM 2495 O O . MET B 1 1 ? -12.68 13.156 22.047 1 81.81 1 MET B O 1
ATOM 2499 N N . PRO B 1 2 ? -10.992 13.984 23.281 1 88.69 2 PRO B N 1
ATOM 2500 C CA . PRO B 1 2 ? -10.383 14.539 22.062 1 88.69 2 PRO B CA 1
ATOM 2501 C C . PRO B 1 2 ? -9.922 13.469 21.078 1 88.69 2 PRO B C 1
ATOM 2503 O O . PRO B 1 2 ? -9.648 12.336 21.484 1 88.69 2 PRO B O 1
ATOM 2506 N N . VAL B 1 3 ? -9.945 13.859 19.844 1 92.81 3 VAL B N 1
ATOM 2507 C CA . VAL B 1 3 ? -9.289 13.031 18.844 1 92.81 3 VAL B CA 1
ATOM 2508 C C . VAL B 1 3 ? -7.777 13.062 19.062 1 92.81 3 VAL B C 1
ATOM 2510 O O . VAL B 1 3 ? -7.188 14.133 19.219 1 92.81 3 VAL B O 1
ATOM 2513 N N . THR B 1 4 ? -7.188 11.977 19.188 1 96.69 4 THR B N 1
ATOM 2514 C CA . THR B 1 4 ? -5.742 11.891 19.375 1 96.69 4 THR B CA 1
ATOM 2515 C C . THR B 1 4 ? -5.066 11.336 18.125 1 96.69 4 THR B C 1
ATOM 2517 O O . THR B 1 4 ? -5.477 10.289 17.594 1 96.69 4 THR B O 1
ATOM 2520 N N . VAL B 1 5 ? -4.125 12.039 17.656 1 97.88 5 VAL B N 1
ATOM 2521 C CA . VAL B 1 5 ? -3.486 11.742 16.375 1 97.88 5 VAL B CA 1
ATOM 2522 C C . VAL B 1 5 ? -1.987 11.539 16.578 1 97.88 5 VAL B C 1
ATOM 2524 O O . VAL B 1 5 ? -1.346 12.289 17.328 1 97.88 5 VAL B O 1
ATOM 2527 N N . VAL B 1 6 ? -1.457 10.523 16 1 98.75 6 VAL B N 1
ATOM 2528 C CA . VAL B 1 6 ? -0.015 10.406 15.82 1 98.75 6 VAL B CA 1
ATOM 2529 C C . VAL B 1 6 ? 0.333 10.602 14.344 1 98.75 6 VAL B C 1
ATOM 2531 O O . VAL B 1 6 ? -0.14 9.859 13.484 1 98.75 6 VAL B O 1
ATOM 2534 N N . ARG B 1 7 ? 1.097 11.555 14.062 1 98.5 7 ARG B N 1
ATOM 2535 C CA . ARG B 1 7 ? 1.423 11.953 12.695 1 98.5 7 ARG B CA 1
ATOM 2536 C C . ARG B 1 7 ? 2.795 11.43 12.281 1 98.5 7 ARG B C 1
ATOM 2538 O O . ARG B 1 7 ? 3.773 11.594 13.016 1 98.5 7 ARG B O 1
ATOM 2545 N N . PHE B 1 8 ? 2.857 10.75 11.117 1 98.69 8 PHE B N 1
ATOM 2546 C CA . PHE B 1 8 ? 4.105 10.258 10.555 1 98.69 8 PHE B CA 1
ATOM 2547 C C . PHE B 1 8 ? 4.285 10.734 9.117 1 98.69 8 PHE B C 1
ATOM 2549 O O . PHE B 1 8 ? 3.416 10.516 8.273 1 98.69 8 PHE B O 1
ATOM 2556 N N . ASN B 1 9 ? 5.395 11.414 8.82 1 97.5 9 ASN B N 1
ATOM 2557 C CA . ASN B 1 9 ? 5.777 11.734 7.449 1 97.5 9 ASN B CA 1
ATOM 2558 C C . ASN B 1 9 ? 7.117 11.102 7.082 1 97.5 9 ASN B C 1
ATOM 2560 O O . ASN B 1 9 ? 7.543 11.172 5.926 1 97.5 9 ASN B O 1
ATOM 2564 N N . LEU B 1 10 ? 7.84 10.547 8.07 1 97.81 10 LEU B N 1
ATOM 2565 C CA . LEU B 1 10 ? 9 9.664 7.984 1 97.81 10 LEU B CA 1
ATOM 2566 C C . LEU B 1 10 ? 10.211 10.414 7.434 1 97.81 10 LEU B C 1
ATOM 2568 O O . LEU B 1 10 ? 11.094 9.797 6.828 1 97.81 10 LEU B O 1
ATOM 2572 N N . VAL B 1 11 ? 10.211 11.703 7.652 1 97.31 11 VAL B N 1
ATOM 2573 C CA . VAL B 1 11 ? 11.312 12.562 7.238 1 97.31 11 VAL B CA 1
ATOM 2574 C C . VAL B 1 11 ? 12.578 12.18 8 1 97.31 11 VAL B C 1
ATOM 2576 O O . VAL B 1 11 ? 12.547 12 9.219 1 97.31 11 VAL B O 1
ATOM 2579 N N . GLU B 1 12 ? 13.633 12.109 7.301 1 97.38 12 GLU B N 1
ATOM 2580 C CA . GLU B 1 12 ? 14.984 12 7.852 1 97.38 12 GLU B CA 1
ATOM 2581 C C . GLU B 1 12 ? 16.016 12.586 6.902 1 97.38 12 GLU B C 1
ATOM 2583 O O . GLU B 1 12 ? 16.469 11.922 5.973 1 97.38 12 GLU B O 1
ATOM 2588 N N . PRO B 1 13 ? 16.422 13.812 7.203 1 95.75 13 PRO B N 1
ATOM 2589 C CA . PRO B 1 13 ? 17.438 14.438 6.344 1 95.75 13 PRO B CA 1
ATOM 2590 C C . PRO B 1 13 ? 18.766 13.68 6.348 1 95.75 13 PRO B C 1
ATOM 2592 O O . PRO B 1 13 ? 19.25 13.289 7.41 1 95.75 13 PRO B O 1
ATOM 2595 N N . GLY B 1 14 ? 19.266 13.445 5.168 1 93.69 14 GLY B N 1
ATOM 2596 C CA . GLY B 1 14 ? 20.578 12.828 5.035 1 93.69 14 GLY B CA 1
ATOM 2597 C C . GLY B 1 14 ? 20.609 11.391 5.52 1 93.69 14 GLY B C 1
ATOM 2598 O O . GLY B 1 14 ? 21.688 10.867 5.855 1 93.69 14 GLY B O 1
ATOM 2599 N N . ALA B 1 15 ? 19.562 10.758 5.535 1 94.5 15 ALA B N 1
ATOM 2600 C CA . ALA B 1 15 ? 19.453 9.422 6.117 1 94.5 15 ALA B CA 1
ATOM 2601 C C . ALA B 1 15 ? 20.219 8.398 5.293 1 94.5 15 ALA B C 1
ATOM 2603 O O . ALA B 1 15 ? 20.188 8.43 4.059 1 94.5 15 ALA B O 1
ATOM 2604 N N . GLY B 1 16 ? 20.969 7.516 6.027 1 95.5 16 GLY B N 1
ATOM 2605 C CA . GLY B 1 16 ? 21.375 6.266 5.406 1 95.5 16 GLY B CA 1
ATOM 2606 C C . GLY B 1 16 ? 20.234 5.277 5.25 1 95.5 16 GLY B C 1
ATOM 2607 O O . GLY B 1 16 ? 19.172 5.453 5.848 1 95.5 16 GLY B O 1
ATOM 2608 N N . ARG B 1 17 ? 20.453 4.27 4.465 1 95.88 17 ARG B N 1
ATOM 2609 C CA . ARG B 1 17 ? 19.438 3.271 4.176 1 95.88 17 ARG B CA 1
ATOM 2610 C C . ARG B 1 17 ? 18.984 2.562 5.449 1 95.88 17 ARG B C 1
ATOM 2612 O O . ARG B 1 17 ? 17.781 2.416 5.691 1 95.88 17 ARG B O 1
ATOM 2619 N N . ALA B 1 18 ? 19.906 2.178 6.262 1 97 18 ALA B N 1
ATOM 2620 C CA . ALA B 1 18 ? 19.594 1.432 7.477 1 97 18 ALA B CA 1
ATOM 2621 C C . ALA B 1 18 ? 18.812 2.295 8.469 1 97 18 ALA B C 1
ATOM 2623 O O . ALA B 1 18 ? 17.859 1.83 9.094 1 97 18 ALA B O 1
ATOM 2624 N N . SER B 1 19 ? 19.266 3.535 8.609 1 97.75 19 SER B N 1
ATOM 2625 C CA . SER B 1 19 ? 18.594 4.434 9.547 1 97.75 19 SER B CA 1
ATOM 2626 C C . SER B 1 19 ? 17.172 4.723 9.102 1 97.75 19 SER B C 1
ATOM 2628 O O . SER B 1 19 ? 16.25 4.746 9.93 1 97.75 19 SER B O 1
ATOM 2630 N N . LEU B 1 20 ? 16.984 4.91 7.816 1 98.31 20 LEU B N 1
ATOM 2631 C CA . LEU B 1 20 ? 15.641 5.203 7.305 1 98.31 20 LEU B CA 1
ATOM 2632 C C . LEU B 1 20 ? 14.727 3.992 7.449 1 98.31 20 LEU B C 1
ATOM 2634 O O . LEU B 1 20 ? 13.57 4.129 7.848 1 98.31 20 LEU B O 1
ATOM 2638 N N . ALA B 1 21 ? 15.266 2.812 7.164 1 98.5 21 ALA B N 1
ATOM 2639 C CA . ALA B 1 21 ? 14.484 1.597 7.363 1 98.5 21 ALA B CA 1
ATOM 2640 C C . ALA B 1 21 ? 14.086 1.434 8.828 1 98.5 21 ALA B C 1
ATOM 2642 O O . ALA B 1 21 ? 12.945 1.07 9.125 1 98.5 21 ALA B O 1
ATOM 2643 N N . ALA B 1 22 ? 14.984 1.675 9.742 1 98.06 22 ALA B N 1
ATOM 2644 C CA . ALA B 1 22 ? 14.695 1.592 11.172 1 98.06 22 ALA B CA 1
ATOM 2645 C C . ALA B 1 22 ? 13.609 2.58 11.57 1 98.06 22 ALA B C 1
ATOM 2647 O O . ALA B 1 22 ? 12.789 2.287 12.445 1 98.06 22 ALA B O 1
ATOM 2648 N N . ARG B 1 23 ? 13.641 3.738 10.938 1 98.62 23 ARG B N 1
ATOM 2649 C CA . ARG B 1 23 ? 12.625 4.754 11.211 1 98.62 23 ARG B CA 1
ATOM 2650 C C . ARG B 1 23 ? 11.25 4.285 10.758 1 98.62 23 ARG B C 1
ATOM 2652 O O . ARG B 1 23 ? 10.258 4.473 11.469 1 98.62 23 ARG B O 1
ATOM 2659 N N . TYR B 1 24 ? 11.133 3.691 9.594 1 98.75 24 TYR B N 1
ATOM 2660 C CA . TYR B 1 24 ? 9.883 3.113 9.117 1 98.75 24 TYR B CA 1
ATOM 2661 C C . TYR B 1 24 ? 9.367 2.055 10.094 1 98.75 24 TYR B C 1
ATOM 2663 O O . TYR B 1 24 ? 8.188 2.053 10.453 1 98.75 24 TYR B O 1
ATOM 2671 N N . ARG B 1 25 ? 10.227 1.207 10.508 1 98.25 25 ARG B N 1
ATOM 2672 C CA . ARG B 1 25 ? 9.852 0.161 11.453 1 98.25 25 ARG B CA 1
ATOM 2673 C C . ARG B 1 25 ? 9.391 0.761 12.781 1 98.25 25 ARG B C 1
ATOM 2675 O O . ARG B 1 25 ? 8.398 0.314 13.359 1 98.25 25 ARG B O 1
ATOM 2682 N N . ALA B 1 26 ? 10.133 1.735 13.227 1 98.69 26 ALA B N 1
ATOM 2683 C CA . ALA B 1 26 ? 9.766 2.404 14.469 1 98.69 26 ALA B CA 1
ATOM 2684 C C . ALA B 1 26 ? 8.367 3.012 14.367 1 98.69 26 ALA B C 1
ATOM 2686 O O . ALA B 1 26 ? 7.574 2.918 15.305 1 98.69 26 ALA B O 1
ATOM 2687 N N . ALA B 1 27 ? 8.094 3.605 13.258 1 98.88 27 ALA B N 1
ATOM 2688 C CA . ALA B 1 27 ? 6.773 4.203 13.055 1 98.88 27 ALA B CA 1
ATOM 2689 C C . ALA B 1 27 ? 5.672 3.15 13.141 1 98.88 27 ALA B C 1
ATOM 2691 O O . ALA B 1 27 ? 4.617 3.393 13.734 1 98.88 27 ALA B O 1
ATOM 2692 N N . LEU B 1 28 ? 5.895 2.006 12.602 1 98.75 28 LEU B N 1
ATOM 2693 C CA . LEU B 1 28 ? 4.914 0.927 12.656 1 98.75 28 LEU B CA 1
ATOM 2694 C C . LEU B 1 28 ? 4.734 0.427 14.086 1 98.75 28 LEU B C 1
ATOM 2696 O O . LEU B 1 28 ? 3.609 0.191 14.531 1 98.75 28 LEU B O 1
ATOM 2700 N N . ASP B 1 29 ? 5.844 0.25 14.758 1 98.75 29 ASP B N 1
ATOM 2701 C CA . ASP B 1 29 ? 5.773 -0.176 16.156 1 98.75 29 ASP B CA 1
ATOM 2702 C C . ASP B 1 29 ? 5.043 0.855 17.016 1 98.75 29 ASP B C 1
ATOM 2704 O O . ASP B 1 29 ? 4.266 0.496 17.891 1 98.75 29 ASP B O 1
ATOM 2708 N N . MET B 1 30 ? 5.293 2.105 16.703 1 98.94 30 MET B N 1
ATOM 2709 C CA . MET B 1 30 ? 4.602 3.18 17.406 1 98.94 30 MET B CA 1
ATOM 2710 C C . MET B 1 30 ? 3.105 3.156 17.109 1 98.94 30 MET B C 1
ATOM 2712 O O . MET B 1 30 ? 2.285 3.381 18 1 98.94 30 MET B O 1
ATOM 2716 N N . ALA B 1 31 ? 2.766 2.9 15.867 1 98.94 31 ALA B N 1
ATOM 2717 C CA . ALA B 1 31 ? 1.356 2.797 15.5 1 98.94 31 ALA B CA 1
ATOM 2718 C C . ALA B 1 31 ? 0.677 1.653 16.25 1 98.94 31 ALA B C 1
ATOM 2720 O O . ALA B 1 31 ? -0.443 1.806 16.734 1 98.94 31 ALA B O 1
ATOM 2721 N N . ALA B 1 32 ? 1.335 0.512 16.312 1 98.81 32 ALA B N 1
ATOM 2722 C CA . ALA B 1 32 ? 0.796 -0.631 17.047 1 98.81 32 ALA B CA 1
ATOM 2723 C C . ALA B 1 32 ? 0.605 -0.294 18.531 1 98.81 32 ALA B C 1
ATOM 2725 O O . ALA B 1 32 ? -0.424 -0.629 19.109 1 98.81 32 ALA B O 1
ATOM 2726 N N . TYR B 1 33 ? 1.649 0.33 19.094 1 98.88 33 TYR B N 1
ATOM 2727 C CA . TYR B 1 33 ? 1.569 0.76 20.484 1 98.88 33 TYR B CA 1
ATOM 2728 C C . TYR B 1 33 ? 0.411 1.729 20.688 1 98.88 33 TYR B C 1
ATOM 2730 O O . TYR B 1 33 ? -0.361 1.589 21.641 1 98.88 33 TYR B O 1
ATOM 2738 N N . ALA B 1 34 ? 0.303 2.719 19.797 1 98.81 34 ALA B N 1
ATOM 2739 C CA . ALA B 1 34 ? -0.777 3.701 19.844 1 98.81 34 ALA B CA 1
ATOM 2740 C C . ALA B 1 34 ? -2.141 3.02 19.781 1 98.81 34 ALA B C 1
ATOM 2742 O O . ALA B 1 34 ? -3.051 3.363 20.531 1 98.81 34 ALA B O 1
ATOM 2743 N N . ASP B 1 35 ? -2.275 2.09 18.922 1 98.69 35 ASP B N 1
ATOM 2744 C CA . ASP B 1 35 ? -3.496 1.308 18.75 1 98.69 35 ASP B CA 1
ATOM 2745 C C . ASP B 1 35 ? -3.904 0.64 20.062 1 98.69 35 ASP B C 1
ATOM 2747 O O . ASP B 1 35 ? -5.078 0.679 20.438 1 98.69 35 ASP B O 1
ATOM 2751 N N . GLY B 1 36 ? -2.977 0.062 20.766 1 98.06 36 GLY B N 1
ATOM 2752 C CA . GLY B 1 36 ? -3.225 -0.649 22.016 1 98.06 36 GLY B CA 1
ATOM 2753 C 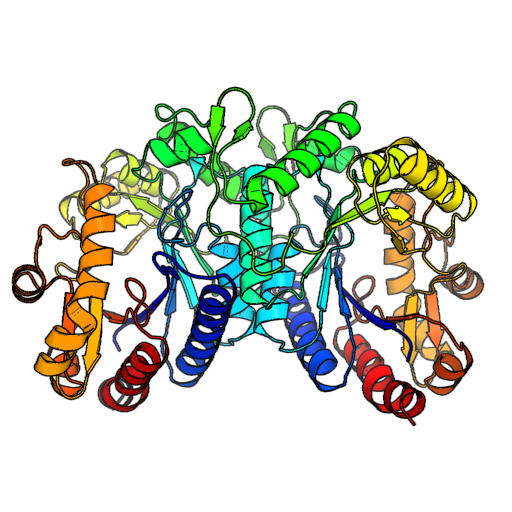C . GLY B 1 36 ? -3.508 0.273 23.188 1 98.06 36 GLY B C 1
ATOM 2754 O O . GLY B 1 36 ? -3.951 -0.176 24.25 1 98.06 36 GLY B O 1
ATOM 2755 N N . HIS B 1 37 ? -3.277 1.6 22.984 1 97.81 37 HIS B N 1
ATOM 2756 C CA . HIS B 1 37 ? -3.42 2.533 24.094 1 97.81 37 HIS B CA 1
ATOM 2757 C C . HIS B 1 37 ? -4.535 3.541 23.828 1 97.81 37 HIS B C 1
ATOM 2759 O O . HIS B 1 37 ? -4.613 4.578 24.484 1 97.81 37 HIS B O 1
ATOM 2765 N N . GLY B 1 38 ? -5.297 3.32 22.781 1 96.5 38 GLY B N 1
ATOM 2766 C CA . GLY B 1 38 ? -6.531 4.07 22.609 1 96.5 38 GLY B CA 1
ATOM 2767 C C . GLY B 1 38 ? -6.359 5.32 21.766 1 96.5 38 GLY B C 1
ATOM 2768 O O . GLY B 1 38 ? -7.285 6.129 21.641 1 96.5 38 GLY B O 1
ATOM 2769 N N . ILE B 1 39 ? -5.172 5.574 21.234 1 98 39 ILE B N 1
ATOM 2770 C CA . ILE B 1 39 ? -5.031 6.645 20.25 1 98 39 ILE B CA 1
ATOM 2771 C C . ILE B 1 39 ? -5.91 6.355 19.031 1 98 39 ILE B C 1
ATOM 2773 O O . ILE B 1 39 ? -5.984 5.211 18.578 1 98 39 ILE B O 1
ATOM 2777 N N . THR B 1 40 ? -6.438 7.371 18.438 1 97.75 40 THR B N 1
ATOM 2778 C CA . THR B 1 40 ? -7.57 7.125 17.547 1 97.75 40 THR B CA 1
ATOM 2779 C C . THR B 1 40 ? -7.121 7.141 16.094 1 97.75 40 THR B C 1
ATOM 2781 O O . THR B 1 40 ? -7.762 6.531 15.234 1 97.75 40 THR B O 1
ATOM 2784 N N . THR B 1 41 ? -6.039 7.836 15.82 1 98.5 41 THR B N 1
ATOM 2785 C CA . THR B 1 41 ? -5.754 8.023 14.406 1 98.5 41 THR B CA 1
ATOM 2786 C C . THR B 1 41 ? -4.254 8.133 14.164 1 98.5 41 THR B C 1
ATOM 2788 O O . THR B 1 41 ? -3.541 8.773 14.938 1 98.5 41 THR B O 1
ATOM 2791 N N . VAL B 1 42 ? -3.77 7.449 13.164 1 98.88 42 VAL B N 1
ATOM 2792 C CA . VAL B 1 42 ? -2.482 7.734 12.531 1 98.88 42 VAL B CA 1
ATOM 2793 C C . VAL B 1 42 ? -2.689 8.633 11.312 1 98.88 42 VAL B C 1
ATOM 2795 O O . VAL B 1 42 ? -3.586 8.391 10.508 1 98.88 42 VAL B O 1
ATOM 2798 N N . GLN B 1 43 ? -1.957 9.672 11.25 1 98.62 43 GLN B N 1
ATOM 2799 C CA . GLN B 1 43 ? -2.045 10.578 10.109 1 98.62 43 GLN B CA 1
ATOM 2800 C C . GLN B 1 43 ? -0.755 10.562 9.289 1 98.62 43 GLN B C 1
ATOM 2802 O O . GLN B 1 43 ? 0.342 10.539 9.852 1 98.62 43 GLN B O 1
ATOM 2807 N N . THR B 1 44 ? -0.89 10.461 8.039 1 98.5 44 THR B N 1
ATOM 2808 C CA . THR B 1 44 ? 0.246 10.562 7.133 1 98.5 44 THR B CA 1
ATOM 2809 C C . THR B 1 44 ? -0.116 11.391 5.902 1 98.5 44 THR B C 1
ATOM 2811 O O . THR B 1 44 ? -1.219 11.938 5.816 1 98.5 44 THR B O 1
ATOM 2814 N N . GLU B 1 45 ? 0.869 11.641 5.016 1 97.31 45 GLU B N 1
ATOM 2815 C CA . GLU B 1 45 ? 0.719 12.539 3.877 1 97.31 45 GLU B CA 1
ATOM 2816 C C . GLU B 1 45 ? 1.637 12.141 2.727 1 97.31 45 GLU B C 1
ATOM 2818 O O . GLU B 1 45 ? 2.316 11.109 2.799 1 97.31 45 GLU B O 1
ATOM 2823 N N . GLU B 1 46 ? 1.568 12.984 1.669 1 98.31 46 GLU B N 1
ATOM 2824 C CA . 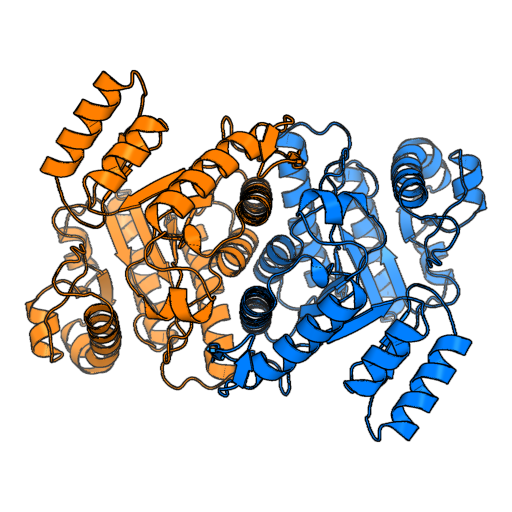GLU B 1 46 ? 2.244 12.625 0.426 1 98.31 46 GLU B CA 1
ATOM 2825 C C . GLU B 1 46 ? 3.104 13.773 -0.089 1 98.31 46 GLU B C 1
ATOM 2827 O O . GLU B 1 46 ? 2.609 14.891 -0.278 1 98.31 46 GLU B O 1
ATOM 2832 N N . HIS B 1 47 ? 4.398 13.523 -0.267 1 97.94 47 HIS B N 1
ATOM 2833 C CA . HIS B 1 47 ? 5.281 14.406 -1.021 1 97.94 47 HIS B CA 1
ATOM 2834 C C . HIS B 1 47 ? 6.277 13.609 -1.856 1 97.94 47 HIS B C 1
ATOM 2836 O O . HIS B 1 47 ? 6.594 12.461 -1.525 1 97.94 47 HIS B O 1
ATOM 2842 N N . HIS B 1 48 ? 6.73 14.219 -2.881 1 97.94 48 HIS B N 1
ATOM 2843 C CA . HIS B 1 48 ? 7.613 13.547 -3.832 1 97.94 48 HIS B CA 1
ATOM 2844 C C . HIS B 1 48 ? 8.883 14.352 -4.07 1 97.94 48 HIS B C 1
ATOM 2846 O O . HIS B 1 48 ? 8.844 15.586 -4.078 1 97.94 48 HIS B O 1
ATOM 2852 N N . GLY B 1 49 ? 9.953 13.617 -4.277 1 95.31 49 GLY B N 1
ATOM 2853 C CA . GLY B 1 49 ? 11.211 14.258 -4.641 1 95.31 49 GLY B CA 1
ATOM 2854 C C . GLY B 1 49 ? 11.789 15.109 -3.527 1 95.31 49 GLY B C 1
ATOM 2855 O O . GLY B 1 49 ? 12.586 16.016 -3.783 1 95.31 49 GLY B O 1
ATOM 2856 N N . ALA B 1 50 ? 11.344 14.914 -2.336 1 95.81 50 ALA B N 1
ATOM 2857 C CA . ALA B 1 50 ? 11.82 15.719 -1.217 1 95.81 50 ALA B CA 1
ATOM 2858 C C . ALA B 1 50 ? 13.203 15.258 -0.759 1 95.81 50 ALA B C 1
ATOM 2860 O O . ALA B 1 50 ? 13.398 14.078 -0.459 1 95.81 50 ALA B O 1
ATOM 2861 N N . ASP B 1 51 ? 14.078 16.156 -0.578 1 94.94 51 ASP B N 1
ATOM 2862 C CA . ASP B 1 51 ? 15.461 15.859 -0.242 1 94.94 51 ASP B CA 1
ATOM 2863 C C . ASP B 1 51 ? 15.562 15.195 1.13 1 94.94 51 ASP B C 1
ATOM 2865 O O . ASP B 1 51 ? 16.484 14.422 1.387 1 94.94 51 ASP B O 1
ATOM 2869 N N . ASN B 1 52 ? 14.633 15.5 1.924 1 97.38 52 ASN B N 1
ATOM 2870 C CA . ASN B 1 52 ? 14.711 14.984 3.287 1 97.38 52 ASN B CA 1
ATOM 2871 C C . ASN B 1 52 ? 13.922 13.688 3.443 1 97.38 52 ASN B C 1
ATOM 2873 O O . ASN B 1 52 ? 13.602 13.281 4.562 1 97.38 52 ASN B O 1
ATOM 2877 N N . ASN B 1 53 ? 13.516 13.039 2.334 1 97.88 53 ASN B N 1
ATOM 2878 C CA . ASN B 1 53 ? 12.953 11.703 2.275 1 97.88 53 ASN B CA 1
ATOM 2879 C C . ASN B 1 53 ? 11.5 11.688 2.74 1 97.88 53 ASN B C 1
ATOM 2881 O O . ASN B 1 53 ? 11.016 10.672 3.256 1 97.88 53 ASN B O 1
ATOM 2885 N N . TRP B 1 54 ? 10.805 12.859 2.619 1 98 54 TRP B N 1
ATOM 2886 C CA . TRP B 1 54 ? 9.383 12.906 2.928 1 98 54 TRP B CA 1
ATOM 2887 C C . TRP B 1 54 ? 8.625 11.797 2.205 1 98 54 TRP B C 1
ATOM 2889 O O . TRP B 1 54 ? 8.914 11.508 1.041 1 98 54 TRP B O 1
ATOM 2899 N N . LEU B 1 55 ? 7.699 11.148 2.852 1 98.38 55 LEU B N 1
ATOM 2900 C CA . LEU B 1 55 ? 6.996 9.945 2.426 1 98.38 55 LEU B CA 1
ATOM 2901 C C . LEU B 1 55 ? 6.25 10.188 1.117 1 98.38 55 LEU B C 1
ATOM 2903 O O . LEU B 1 55 ? 5.379 11.055 1.044 1 98.38 55 LEU B O 1
ATOM 2907 N N . PRO B 1 56 ? 6.551 9.367 0.084 1 98.56 56 PRO B N 1
ATOM 2908 C CA . PRO B 1 56 ? 5.883 9.57 -1.203 1 98.56 56 PRO B CA 1
ATOM 2909 C C . PRO B 1 56 ? 4.73 8.602 -1.435 1 98.56 56 PRO B C 1
ATOM 2911 O O . PRO B 1 56 ? 3.938 8.789 -2.361 1 98.56 56 PRO B O 1
ATOM 2914 N N . SER B 1 57 ? 4.633 7.5 -0.688 1 98.44 57 SER B N 1
ATOM 2915 C CA . SER B 1 57 ? 3.615 6.473 -0.882 1 98.44 57 SER B CA 1
ATOM 2916 C C . SER B 1 57 ? 2.828 6.223 0.4 1 98.44 57 SER B C 1
ATOM 2918 O O . SER B 1 57 ? 2.959 5.16 1.017 1 98.44 57 SER B O 1
ATOM 2920 N N . PRO B 1 58 ? 1.94 7.098 0.722 1 98.62 58 PRO B N 1
ATOM 2921 C CA . PRO B 1 58 ? 1.264 7.031 2.02 1 98.62 58 PRO B CA 1
ATOM 2922 C C . PRO B 1 58 ? 0.339 5.824 2.143 1 98.62 58 PRO B C 1
ATOM 2924 O O . PRO B 1 58 ? 0.116 5.32 3.246 1 98.62 58 PRO B O 1
ATOM 2927 N N . PHE B 1 59 ? -0.174 5.316 1.004 1 98.75 59 PHE B N 1
ATOM 2928 C CA . PHE B 1 59 ? -1.087 4.18 1.076 1 98.75 59 PHE B CA 1
ATOM 2929 C C . PHE B 1 59 ? -0.326 2.889 1.353 1 98.75 59 PHE B C 1
ATOM 2931 O O . PHE B 1 59 ? -0.837 1.994 2.029 1 98.75 59 PHE B O 1
ATOM 2938 N N . ALA B 1 60 ? 0.922 2.773 0.806 1 98.56 60 ALA B N 1
ATOM 2939 C CA . ALA B 1 60 ? 1.768 1.655 1.215 1 98.56 60 ALA B CA 1
ATOM 2940 C C . ALA B 1 60 ? 1.981 1.652 2.727 1 98.56 60 ALA B C 1
ATOM 2942 O O . ALA B 1 60 ? 1.854 0.612 3.375 1 98.56 60 ALA B O 1
ATOM 2943 N N . PHE B 1 61 ? 2.248 2.84 3.283 1 98.88 61 PHE B N 1
ATOM 2944 C CA . PHE B 1 61 ? 2.432 2.98 4.723 1 98.88 61 PHE B CA 1
ATOM 2945 C C . PHE B 1 61 ? 1.132 2.699 5.465 1 98.88 61 PHE B C 1
ATOM 2947 O O . PHE B 1 61 ? 1.131 2.008 6.484 1 98.88 61 PHE B O 1
ATOM 2954 N N . ALA B 1 62 ? 0.021 3.203 4.969 1 98.94 62 ALA B N 1
ATOM 2955 C CA . ALA B 1 62 ? -1.282 2.949 5.578 1 98.94 62 ALA B CA 1
ATOM 2956 C C . ALA B 1 62 ? -1.574 1.453 5.645 1 98.94 62 ALA B C 1
ATOM 2958 O O . ALA B 1 62 ? -2.047 0.953 6.668 1 98.94 62 ALA B O 1
ATOM 2959 N N . GLY B 1 63 ? -1.306 0.741 4.508 1 98.88 63 GLY B N 1
ATOM 2960 C CA . GLY B 1 63 ? -1.465 -0.705 4.523 1 98.88 63 GLY B CA 1
ATOM 2961 C C . GLY B 1 63 ? -0.693 -1.378 5.641 1 98.88 63 GLY B C 1
ATOM 2962 O O . GLY B 1 63 ? -1.239 -2.215 6.363 1 98.88 63 GLY B O 1
ATOM 2963 N N . ALA B 1 64 ? 0.535 -0.974 5.816 1 98.94 64 ALA B N 1
ATOM 2964 C CA . ALA B 1 64 ? 1.381 -1.55 6.859 1 98.94 64 ALA B CA 1
ATOM 2965 C C . ALA B 1 64 ? 0.822 -1.25 8.25 1 98.94 64 ALA B C 1
ATOM 2967 O O . ALA B 1 64 ? 0.832 -2.115 9.125 1 98.94 64 ALA B O 1
ATOM 2968 N N . VAL B 1 65 ? 0.339 -0.016 8.445 1 98.94 65 VAL B N 1
ATOM 2969 C CA . VAL B 1 65 ? -0.257 0.345 9.727 1 98.94 65 VAL B CA 1
ATOM 2970 C C . VAL B 1 65 ? -1.483 -0.525 9.992 1 98.94 65 VAL B C 1
ATOM 2972 O O . VAL B 1 65 ? -1.672 -1.021 11.102 1 98.94 65 VAL B O 1
ATOM 2975 N N . PHE B 1 66 ? -2.348 -0.759 8.977 1 98.88 66 PHE B N 1
ATOM 2976 C CA . PHE B 1 66 ? -3.529 -1.595 9.148 1 98.88 66 PHE B CA 1
ATOM 2977 C C . PHE B 1 66 ? -3.135 -3.027 9.484 1 98.88 66 PHE B C 1
ATOM 2979 O O . PHE B 1 66 ? -3.816 -3.697 10.266 1 98.88 66 PHE B O 1
ATOM 2986 N N . GLY B 1 67 ? -2.02 -3.516 8.906 1 98.75 67 GLY B N 1
ATOM 2987 C CA . GLY B 1 67 ? -1.512 -4.832 9.258 1 98.75 67 GLY B CA 1
ATOM 2988 C C . GLY B 1 67 ? -1.088 -4.941 10.711 1 98.75 67 GLY B C 1
ATOM 2989 O O . GLY B 1 67 ? -1.306 -5.969 11.352 1 98.75 67 GLY B O 1
ATOM 2990 N N . ALA B 1 68 ? -0.562 -3.848 11.258 1 98.56 68 ALA B N 1
ATOM 2991 C CA . ALA B 1 68 ? 0.038 -3.838 12.586 1 98.56 68 ALA B CA 1
ATOM 2992 C C . ALA B 1 68 ? -1.004 -3.518 13.656 1 98.56 68 ALA B C 1
ATOM 2994 O O . ALA B 1 68 ? -0.71 -3.566 14.852 1 98.56 68 ALA B O 1
ATOM 2995 N N . THR B 1 69 ? -2.225 -3.1 13.219 1 98.75 69 THR B N 1
ATOM 2996 C CA . THR B 1 69 ? -3.182 -2.553 14.172 1 98.75 69 THR B CA 1
ATOM 2997 C C . THR B 1 69 ? -4.566 -3.156 13.953 1 98.75 69 THR B C 1
ATOM 2999 O O . THR B 1 69 ? -4.801 -3.84 12.953 1 98.75 69 THR B O 1
ATOM 3002 N N . ARG B 1 70 ? -5.492 -2.896 14.867 1 97.88 70 ARG B N 1
ATOM 3003 C CA . ARG B 1 70 ? -6.824 -3.49 14.805 1 97.88 70 ARG B CA 1
ATOM 3004 C C . ARG B 1 70 ? -7.906 -2.422 14.93 1 97.88 70 ARG B C 1
ATOM 3006 O O . ARG B 1 70 ? -9.047 -2.637 14.516 1 97.88 70 ARG B O 1
ATOM 3013 N N . ASN B 1 71 ? -7.535 -1.286 15.484 1 98.12 71 ASN B N 1
ATOM 3014 C CA . ASN B 1 71 ? -8.586 -0.336 15.844 1 98.12 71 ASN B CA 1
ATOM 3015 C C . ASN B 1 71 ? -8.32 1.042 15.25 1 98.12 71 ASN B C 1
ATOM 3017 O O . ASN B 1 71 ? -9.242 1.702 14.766 1 98.12 71 ASN B O 1
ATOM 3021 N N . ILE B 1 72 ? -7.098 1.485 15.234 1 98.69 72 ILE B N 1
ATOM 3022 C CA . ILE B 1 72 ? -6.703 2.854 14.914 1 98.69 72 ILE B CA 1
ATOM 3023 C C . ILE B 1 72 ? -7.043 3.156 13.461 1 98.69 72 ILE B C 1
ATOM 3025 O O . ILE B 1 72 ? -6.867 2.305 12.586 1 98.69 72 ILE B O 1
ATOM 3029 N N . ALA B 1 73 ? -7.59 4.297 13.141 1 98.81 73 ALA B N 1
ATOM 3030 C CA . ALA B 1 73 ? -7.805 4.762 11.773 1 98.81 73 ALA B CA 1
ATOM 3031 C C . ALA B 1 73 ? -6.52 5.324 11.172 1 98.81 73 ALA B C 1
ATOM 3033 O O . ALA B 1 73 ? -5.602 5.699 11.906 1 98.81 73 ALA B O 1
ATOM 3034 N N . VAL B 1 74 ? -6.43 5.277 9.898 1 98.94 74 VAL B N 1
ATOM 3035 C CA . VAL B 1 74 ? -5.344 5.953 9.195 1 98.94 74 VAL B CA 1
ATOM 3036 C C . VAL B 1 74 ? -5.918 7.027 8.273 1 98.94 74 VAL B C 1
ATOM 3038 O O . VAL B 1 74 ? -6.773 6.742 7.434 1 98.94 74 VAL B O 1
ATOM 3041 N N . THR B 1 75 ? -5.512 8.242 8.461 1 98.75 75 THR B N 1
ATOM 3042 C CA . THR B 1 75 ? -5.891 9.352 7.602 1 98.75 75 THR B CA 1
ATOM 3043 C C . THR B 1 75 ? -4.73 9.758 6.695 1 98.75 75 THR B C 1
ATOM 3045 O O . THR B 1 75 ? -3.66 10.133 7.18 1 98.75 75 THR B O 1
ATOM 3048 N N . VAL B 1 76 ? -4.93 9.602 5.438 1 98.69 76 VAL B N 1
ATOM 3049 C CA . VAL B 1 76 ? -3.998 10.18 4.469 1 98.69 76 VAL B CA 1
ATOM 3050 C C . VAL B 1 76 ? -4.441 11.586 4.098 1 98.69 76 VAL B C 1
ATOM 3052 O O . VAL B 1 76 ? -5.422 11.766 3.371 1 98.69 76 VAL B O 1
ATOM 3055 N N . SER B 1 77 ? -3.709 12.609 4.613 1 96.81 77 SER B N 1
ATOM 3056 C CA . SER B 1 77 ? -4.117 14.008 4.512 1 96.81 77 SER B CA 1
ATOM 3057 C C . SER B 1 77 ? -2.969 14.883 4.027 1 96.81 77 SER B C 1
ATOM 3059 O O . SER B 1 77 ? -2.191 15.398 4.836 1 96.81 77 SER B O 1
ATOM 3061 N N . ALA B 1 78 ? -2.785 14.945 2.812 1 96.69 78 ALA B N 1
ATOM 3062 C CA . ALA B 1 78 ? -3.686 14.57 1.723 1 96.69 78 ALA B CA 1
ATOM 3063 C C . ALA B 1 78 ? -2.971 13.703 0.693 1 96.69 78 ALA B C 1
ATOM 3065 O O . ALA B 1 78 ? -1.739 13.633 0.674 1 96.69 78 ALA B O 1
ATOM 3066 N N . VAL B 1 79 ? -3.68 12.914 -0.025 1 98.5 79 VAL B N 1
ATOM 3067 C CA . VAL B 1 79 ? -3.182 12.453 -1.316 1 98.5 79 VAL B CA 1
ATOM 3068 C C . VAL B 1 79 ? -3.289 13.578 -2.344 1 98.5 79 VAL B C 1
ATOM 3070 O O . VAL B 1 79 ? -4.23 14.375 -2.307 1 98.5 79 VAL B O 1
ATOM 3073 N N . ILE B 1 80 ? -2.322 13.656 -3.229 1 98.56 80 ILE B N 1
ATOM 3074 C CA . ILE B 1 80 ? -2.365 14.641 -4.309 1 98.56 80 ILE B CA 1
ATOM 3075 C C . ILE B 1 80 ? -3.088 14.039 -5.516 1 98.56 80 ILE B C 1
ATOM 3077 O O . ILE B 1 80 ? -2.459 13.422 -6.379 1 98.56 80 ILE B O 1
ATOM 3081 N N . GLY B 1 81 ? -4.336 14.266 -5.547 1 98.62 81 GLY B N 1
ATOM 3082 C CA . GLY B 1 81 ? -5.25 13.578 -6.445 1 98.62 81 GLY B CA 1
ATOM 3083 C C . GLY B 1 81 ? -4.793 13.594 -7.891 1 98.62 81 GLY B C 1
ATOM 3084 O O . GLY B 1 81 ? -4.684 12.539 -8.523 1 98.62 81 GLY B O 1
ATOM 3085 N N . PRO B 1 82 ? -4.438 14.719 -8.438 1 98.62 82 PRO B N 1
ATOM 3086 C CA . PRO B 1 82 ? -4.109 14.859 -9.859 1 98.62 82 PRO B CA 1
ATOM 3087 C C . PRO B 1 82 ? -2.889 14.039 -10.266 1 98.62 82 PRO B C 1
ATOM 3089 O O . PRO B 1 82 ? -2.65 13.828 -11.453 1 98.62 82 PRO B O 1
ATOM 3092 N N . LEU B 1 83 ? -2.107 13.594 -9.32 1 98.38 83 LEU B N 1
ATOM 3093 C CA . LEU B 1 83 ? -0.896 12.852 -9.648 1 98.38 83 LEU B CA 1
ATOM 3094 C C . LEU B 1 83 ? -1.181 11.352 -9.734 1 98.38 83 LEU B C 1
ATOM 3096 O O . LEU B 1 83 ? -0.306 10.57 -10.109 1 98.38 83 LEU B O 1
ATOM 3100 N N . HIS B 1 84 ? -2.398 10.969 -9.406 1 98.31 84 HIS B N 1
ATOM 3101 C CA . HIS B 1 84 ? -2.764 9.555 -9.391 1 98.31 84 HIS B CA 1
ATOM 3102 C C . HIS B 1 84 ? -3.613 9.195 -10.609 1 98.31 84 HIS B C 1
ATOM 3104 O O . HIS B 1 84 ? -4.371 10.031 -11.109 1 98.31 84 HIS B O 1
ATOM 3110 N N . ASP B 1 85 ? -3.426 7.953 -11.086 1 98 85 ASP B N 1
ATOM 3111 C CA . ASP B 1 85 ? -4.43 7.383 -11.977 1 98 85 ASP B CA 1
ATOM 3112 C C . ASP B 1 85 ? -5.727 7.086 -11.227 1 98 85 ASP B C 1
ATOM 3114 O O . ASP B 1 85 ? -5.727 6.344 -10.242 1 98 85 ASP B O 1
ATOM 3118 N N . PRO B 1 86 ? -6.828 7.656 -11.688 1 98.62 86 PRO B N 1
ATOM 3119 C CA . PRO B 1 86 ? -8.062 7.543 -10.898 1 98.62 86 PRO B CA 1
ATOM 3120 C C . PRO B 1 86 ? -8.508 6.094 -10.711 1 98.62 86 PRO B C 1
ATOM 3122 O O . PRO B 1 86 ? -8.945 5.719 -9.617 1 98.62 86 PRO B O 1
ATOM 3125 N N . LEU B 1 87 ? -8.422 5.277 -11.742 1 98.75 87 LEU B N 1
ATOM 3126 C CA . LEU B 1 87 ? -8.883 3.898 -11.641 1 98.75 87 LEU B CA 1
ATOM 3127 C C . LEU B 1 87 ? -7.992 3.1 -10.695 1 98.75 87 LEU B C 1
ATOM 3129 O O . LEU B 1 87 ? -8.484 2.346 -9.852 1 98.75 87 LEU B O 1
ATOM 3133 N N . ARG B 1 88 ? -6.68 3.283 -10.797 1 98.31 88 ARG B N 1
ATOM 3134 C CA . ARG B 1 88 ? -5.746 2.594 -9.906 1 98.31 88 ARG B CA 1
ATOM 3135 C C . ARG B 1 88 ? -5.938 3.033 -8.461 1 98.31 88 ARG B C 1
ATOM 3137 O O . ARG B 1 88 ? -5.887 2.211 -7.547 1 98.31 88 ARG B O 1
ATOM 3144 N N . LEU B 1 89 ? -6.129 4.316 -8.328 1 98.75 89 LEU B N 1
ATOM 3145 C CA . LEU B 1 89 ? -6.355 4.824 -6.984 1 98.75 89 LEU B CA 1
ATOM 3146 C C . LEU B 1 89 ? -7.633 4.242 -6.391 1 98.75 89 LEU B C 1
ATOM 3148 O O . LEU B 1 89 ? -7.676 3.9 -5.207 1 98.75 89 LEU B O 1
ATOM 3152 N N . ALA B 1 90 ? -8.664 4.105 -7.176 1 98.88 90 ALA B N 1
ATOM 3153 C CA . ALA B 1 90 ? -9.922 3.525 -6.715 1 98.88 90 ALA B CA 1
ATOM 3154 C C . ALA B 1 90 ? -9.719 2.1 -6.215 1 98.88 90 ALA B C 1
ATOM 3156 O O . ALA B 1 90 ? -10.242 1.721 -5.164 1 98.88 90 ALA B O 1
ATOM 3157 N N . GLU B 1 91 ? -8.961 1.341 -6.93 1 98.81 91 GLU B N 1
ATOM 3158 C CA . GLU B 1 91 ? -8.688 -0.038 -6.535 1 98.81 91 GLU B CA 1
ATOM 3159 C C . GLU B 1 91 ? -7.875 -0.091 -5.246 1 98.81 91 GLU B C 1
ATOM 3161 O O . GLU B 1 91 ? -8.164 -0.897 -4.359 1 98.81 91 GLU B O 1
ATOM 3166 N N . GLU B 1 92 ? -6.887 0.733 -5.176 1 98.81 92 GLU B N 1
ATOM 3167 C CA . GLU B 1 92 ? -6.02 0.753 -4 1 98.81 92 GLU B CA 1
ATOM 3168 C C . GLU B 1 92 ? -6.805 1.114 -2.744 1 98.81 92 GLU B C 1
ATOM 3170 O O . GLU B 1 92 ? -6.684 0.444 -1.716 1 98.81 92 GLU B O 1
ATOM 3175 N N . ILE B 1 93 ? -7.625 2.131 -2.854 1 98.94 93 ILE B N 1
ATOM 3176 C CA . ILE B 1 93 ? -8.43 2.562 -1.715 1 98.94 93 ILE B CA 1
ATOM 3177 C C . ILE B 1 93 ? -9.438 1.477 -1.356 1 98.94 93 ILE B C 1
ATOM 3179 O O . ILE B 1 93 ? -9.672 1.2 -0.178 1 98.94 93 ILE B O 1
ATOM 3183 N N . ALA B 1 94 ? -10.039 0.851 -2.34 1 98.88 94 ALA B N 1
ATOM 3184 C CA . ALA B 1 94 ? -11 -0.218 -2.082 1 98.88 94 ALA B CA 1
ATOM 3185 C C . ALA B 1 94 ? -10.352 -1.367 -1.316 1 98.88 94 ALA B C 1
ATOM 3187 O O . ALA B 1 94 ? -10.914 -1.874 -0.345 1 98.88 94 ALA B O 1
ATOM 3188 N N . VAL B 1 95 ? -9.148 -1.756 -1.722 1 98.88 95 VAL B N 1
ATOM 3189 C CA . VAL B 1 95 ? -8.438 -2.857 -1.083 1 98.88 95 VAL B CA 1
ATOM 3190 C C . VAL B 1 95 ? -8.078 -2.479 0.353 1 98.88 95 VAL B C 1
ATOM 3192 O O . VAL B 1 95 ? -8.273 -3.271 1.277 1 98.88 95 VAL B O 1
ATOM 3195 N N . LEU B 1 96 ? -7.613 -1.266 0.557 1 98.94 96 LEU B N 1
ATOM 3196 C CA . LEU B 1 96 ? -7.254 -0.821 1.899 1 98.94 96 LEU B CA 1
ATOM 3197 C C . LEU B 1 96 ? -8.492 -0.712 2.785 1 98.94 96 LEU B C 1
ATOM 3199 O O . LEU B 1 96 ? -8.422 -0.969 3.988 1 98.94 96 LEU B O 1
ATOM 3203 N N . ASP B 1 97 ? -9.602 -0.285 2.178 1 98.94 97 ASP B N 1
ATOM 3204 C CA . ASP B 1 97 ? -10.867 -0.214 2.895 1 98.94 97 ASP B CA 1
ATOM 3205 C C . ASP B 1 97 ? -11.32 -1.601 3.344 1 98.94 97 ASP B C 1
ATOM 3207 O O . ASP B 1 97 ? -11.758 -1.778 4.484 1 98.94 97 ASP B O 1
ATOM 3211 N N . LEU B 1 98 ? -11.195 -2.568 2.492 1 98.81 98 LEU B N 1
ATOM 3212 C CA . LEU B 1 98 ? -11.523 -3.951 2.828 1 98.81 98 LEU B CA 1
ATOM 3213 C C . LEU B 1 98 ? -10.594 -4.477 3.916 1 98.81 98 LEU B C 1
ATOM 3215 O O . LEU B 1 98 ? -11.047 -5.016 4.926 1 98.81 98 LEU B O 1
ATOM 3219 N N . LEU B 1 99 ? -9.289 -4.211 3.791 1 98.25 99 LEU B N 1
ATOM 3220 C CA . LEU B 1 99 ? -8.266 -4.699 4.703 1 98.25 99 LEU B CA 1
ATOM 3221 C C . LEU B 1 99 ? -8.477 -4.148 6.109 1 98.25 99 LEU B C 1
ATOM 3223 O O . LEU B 1 99 ? -8.227 -4.84 7.098 1 98.25 99 LEU B O 1
ATOM 3227 N N . SER B 1 100 ? -8.906 -2.93 6.18 1 98.44 100 SER B N 1
ATOM 3228 C CA . SER B 1 100 ? -8.969 -2.23 7.461 1 98.44 100 SER B CA 1
ATOM 3229 C C . SER B 1 100 ? -10.367 -2.32 8.062 1 98.44 100 SER B C 1
ATOM 3231 O O . SER B 1 100 ? -10.57 -1.971 9.234 1 98.44 100 SER B O 1
ATOM 3233 N N . GLY B 1 101 ? -11.328 -2.846 7.266 1 98.19 101 GLY B N 1
ATOM 3234 C CA . GLY B 1 101 ? -12.711 -2.822 7.719 1 98.19 101 GLY B CA 1
ATOM 3235 C C . GLY B 1 101 ? -13.273 -1.418 7.836 1 98.19 101 GLY B C 1
ATOM 3236 O O . GLY B 1 101 ? -14 -1.111 8.781 1 98.19 101 GLY B O 1
ATOM 3237 N N . GLY B 1 102 ? -12.805 -0.544 6.941 1 98.69 102 GLY B N 1
ATOM 3238 C CA . GLY B 1 102 ? -13.422 0.771 6.844 1 98.69 102 GLY B CA 1
ATOM 3239 C C . GLY B 1 102 ? -12.703 1.828 7.656 1 98.69 102 GLY B C 1
ATOM 3240 O O . GLY B 1 102 ? -13.258 2.893 7.934 1 98.69 102 GLY B O 1
ATOM 3241 N N . ARG B 1 103 ? -11.438 1.609 8.031 1 98.75 103 ARG B N 1
ATOM 3242 C CA . ARG B 1 103 ? -10.734 2.52 8.93 1 98.75 103 ARG B CA 1
ATOM 3243 C C . ARG B 1 103 ? -9.891 3.521 8.148 1 98.75 103 ARG B C 1
ATOM 3245 O O . ARG B 1 103 ? -9.203 4.352 8.742 1 98.75 103 ARG B O 1
ATOM 3252 N N . LEU B 1 104 ? -9.914 3.492 6.812 1 98.88 104 LEU B N 1
ATOM 3253 C CA . LEU B 1 104 ? -9.148 4.426 5.996 1 98.88 104 LEU B CA 1
ATOM 3254 C C . LEU B 1 104 ? -9.93 5.711 5.758 1 98.88 104 LEU B C 1
ATOM 3256 O O . LEU B 1 104 ? -11.109 5.668 5.387 1 98.88 104 LEU B O 1
ATOM 3260 N N . VAL B 1 105 ? -9.305 6.805 6.008 1 98.75 105 VAL B N 1
ATOM 3261 C CA . VAL B 1 105 ? -9.812 8.125 5.66 1 98.75 105 VAL B CA 1
ATOM 3262 C C . VAL B 1 105 ? -8.891 8.781 4.633 1 98.75 105 VAL B C 1
ATOM 3264 O O . VAL B 1 105 ? -7.684 8.891 4.852 1 98.75 105 VAL B O 1
ATOM 3267 N N . THR B 1 106 ? -9.469 9.148 3.518 1 98.88 106 THR B N 1
ATOM 3268 C CA . THR B 1 106 ? -8.672 9.773 2.473 1 98.88 106 THR B CA 1
ATOM 3269 C C . THR B 1 106 ? -9.086 11.234 2.279 1 98.88 106 THR B C 1
ATOM 3271 O O . THR B 1 106 ? -10.266 11.531 2.078 1 98.88 106 THR B O 1
ATOM 3274 N N . VAL B 1 107 ? -8.172 12.133 2.465 1 98.75 107 VAL B N 1
ATOM 3275 C CA . VAL B 1 107 ? -8.336 13.523 2.057 1 98.75 107 VAL B CA 1
ATOM 3276 C C . VAL B 1 107 ? -7.656 13.75 0.71 1 98.75 107 VAL B C 1
ATOM 3278 O O . VAL B 1 107 ? -6.445 13.562 0.58 1 98.75 107 VAL B O 1
ATOM 3281 N N . ALA B 1 108 ? -8.438 14.117 -0.235 1 98.75 108 ALA B N 1
ATOM 3282 C CA . ALA B 1 108 ? -7.887 14.375 -1.564 1 98.75 108 ALA B CA 1
ATOM 3283 C C . ALA B 1 108 ? -7.699 15.867 -1.806 1 98.75 108 ALA B C 1
ATOM 3285 O O . ALA B 1 108 ? -8.664 16.641 -1.758 1 98.75 108 ALA B O 1
ATOM 3286 N N . GLY B 1 109 ? -6.496 16.266 -1.99 1 98 109 GLY B N 1
ATOM 3287 C CA . GLY B 1 109 ? -6.164 17.625 -2.371 1 98 109 GLY B CA 1
ATOM 3288 C C . GLY B 1 109 ? -5.441 17.719 -3.703 1 98 109 GLY B C 1
ATOM 3289 O O . GLY B 1 109 ? -5.223 16.703 -4.363 1 98 109 GLY B O 1
ATOM 3290 N N . ILE B 1 110 ? -5.102 18.969 -4.168 1 97.12 110 ILE B N 1
ATOM 3291 C CA . ILE B 1 110 ? -4.461 19.141 -5.465 1 97.12 110 ILE B CA 1
ATOM 3292 C C . ILE B 1 110 ? -2.984 19.484 -5.273 1 97.12 110 ILE B C 1
ATOM 3294 O O . ILE B 1 110 ? -2.229 19.562 -6.242 1 97.12 110 ILE B O 1
ATOM 3298 N N . GLY B 1 111 ? -2.6 19.531 -3.986 1 94.31 111 GLY B N 1
ATOM 3299 C CA . GLY B 1 111 ? -1.215 19.875 -3.709 1 94.31 111 GLY B CA 1
ATOM 3300 C C . GLY B 1 111 ? -0.892 21.328 -4.023 1 94.31 111 GLY B C 1
ATOM 3301 O O . GLY B 1 111 ? -1.729 22.047 -4.562 1 94.31 111 GLY B O 1
ATOM 3302 N N . TYR B 1 112 ? 0.376 21.797 -3.68 1 93.12 112 TYR B N 1
ATOM 3303 C CA . TYR B 1 112 ? 0.767 23.203 -3.811 1 93.12 112 TYR B CA 1
ATOM 3304 C C . TYR B 1 112 ? 2.195 23.328 -4.332 1 93.12 112 TYR B C 1
ATOM 3306 O O . TYR B 1 112 ? 2.783 24.406 -4.301 1 93.12 112 TYR B O 1
ATOM 3314 N N . ARG B 1 113 ? 2.842 22.234 -4.73 1 94.75 113 ARG B N 1
ATOM 3315 C CA . ARG B 1 113 ? 4.219 22.234 -5.219 1 94.75 113 ARG B CA 1
ATOM 3316 C C . ARG B 1 113 ? 4.27 21.922 -6.711 1 94.75 113 ARG B C 1
ATOM 3318 O O . ARG B 1 113 ? 4.148 20.766 -7.109 1 94.75 113 ARG B O 1
ATOM 3325 N N . PRO B 1 114 ? 4.535 22.938 -7.531 1 95.62 114 PRO B N 1
ATOM 3326 C CA . PRO B 1 114 ? 4.633 22.688 -8.969 1 95.62 114 PRO B CA 1
ATOM 3327 C C . PRO B 1 114 ? 5.719 21.672 -9.312 1 95.62 114 PRO B C 1
ATOM 3329 O O . PRO B 1 114 ? 5.605 20.969 -10.32 1 95.62 114 PRO B O 1
ATOM 3332 N N . GLU B 1 115 ? 6.742 21.578 -8.461 1 95.56 115 GLU B N 1
ATOM 3333 C CA . GLU B 1 115 ? 7.859 20.656 -8.68 1 95.56 115 GLU B CA 1
ATOM 3334 C C . GLU B 1 115 ? 7.391 19.219 -8.695 1 95.56 115 GLU B C 1
ATOM 3336 O O . GLU B 1 115 ? 7.941 18.391 -9.422 1 95.56 115 GLU B O 1
ATOM 3341 N N . GLU B 1 116 ? 6.414 18.906 -7.91 1 97.06 116 GLU B N 1
ATOM 3342 C CA . GLU B 1 116 ? 5.895 17.547 -7.867 1 97.06 116 GLU B CA 1
ATOM 3343 C C . GLU B 1 116 ? 5.121 17.203 -9.141 1 97.06 116 GLU B C 1
ATOM 3345 O O . GLU B 1 116 ? 5.18 16.078 -9.625 1 97.06 116 GLU B O 1
ATOM 3350 N N . TYR B 1 117 ? 4.398 18.188 -9.695 1 97.56 117 TYR B N 1
ATOM 3351 C CA . TYR B 1 117 ? 3.713 18.016 -10.969 1 97.56 117 TYR B CA 1
ATOM 3352 C C . TYR B 1 117 ? 4.715 17.828 -12.109 1 97.56 117 TYR B C 1
ATOM 3354 O O . TYR B 1 117 ? 4.547 16.953 -12.953 1 97.56 117 TYR B O 1
ATOM 3362 N N . ALA B 1 118 ? 5.727 18.641 -12.07 1 97.56 118 ALA B N 1
ATOM 3363 C CA . ALA B 1 118 ? 6.77 18.547 -13.094 1 97.56 118 ALA B CA 1
ATOM 3364 C C . ALA B 1 118 ? 7.441 17.172 -13.047 1 97.56 118 ALA B C 1
ATOM 3366 O O . ALA B 1 118 ? 7.723 16.578 -14.094 1 97.56 118 ALA B O 1
ATOM 3367 N N . LEU B 1 119 ? 7.648 16.656 -11.875 1 97.62 119 LEU B N 1
ATOM 3368 C CA . LEU B 1 119 ? 8.273 15.352 -11.68 1 97.62 119 LEU B CA 1
ATOM 3369 C C . LEU B 1 119 ? 7.492 14.266 -12.414 1 97.62 119 LEU B C 1
ATOM 3371 O O . LEU B 1 119 ? 8.086 13.406 -13.078 1 97.62 119 LEU B O 1
ATOM 3375 N N . PHE B 1 120 ? 6.176 14.359 -12.375 1 97.81 120 PHE B N 1
ATOM 3376 C CA . PHE B 1 120 ? 5.34 13.305 -12.938 1 97.81 120 PHE B CA 1
ATOM 3377 C C . PHE B 1 120 ? 4.836 13.688 -14.32 1 97.81 120 PHE B C 1
ATOM 3379 O O . PHE B 1 120 ? 4.066 12.945 -14.938 1 97.81 120 PHE B O 1
ATOM 3386 N N . GLY B 1 121 ? 5.23 14.805 -14.812 1 97.56 121 GLY B N 1
ATOM 3387 C CA . GLY B 1 121 ? 4.84 15.25 -16.141 1 97.56 121 GLY B CA 1
ATOM 3388 C C . GLY B 1 121 ? 3.371 15.625 -16.234 1 97.56 121 GLY B C 1
ATOM 3389 O O . GLY B 1 121 ? 2.74 15.43 -17.266 1 97.56 121 GLY B O 1
ATOM 3390 N N . VAL B 1 122 ? 2.799 16.062 -15.125 1 97.94 122 VAL B N 1
ATOM 3391 C CA . VAL B 1 122 ? 1.403 16.484 -15.078 1 97.94 122 VAL B CA 1
ATOM 3392 C C . VAL B 1 122 ? 1.323 18.016 -15.188 1 97.94 122 VAL B C 1
ATOM 3394 O O . VAL B 1 122 ? 2.1 18.719 -14.555 1 97.94 122 VAL B O 1
ATOM 3397 N N . ASP B 1 123 ? 0.384 18.5 -15.977 1 97.69 123 ASP B N 1
ATOM 3398 C CA . ASP B 1 123 ? 0.24 19.938 -16.219 1 97.69 123 ASP B CA 1
ATOM 3399 C C . ASP B 1 123 ? -0.32 20.641 -14.984 1 97.69 123 ASP B C 1
ATOM 3401 O O . ASP B 1 123 ? -1.464 20.406 -14.594 1 97.69 123 ASP B O 1
ATOM 3405 N N . TRP B 1 124 ? 0.462 21.516 -14.438 1 97.19 124 TRP B N 1
ATOM 3406 C CA . TRP B 1 124 ? 0.122 22.281 -13.234 1 97.19 124 TRP B CA 1
ATOM 3407 C C . TRP B 1 124 ? -1.179 23.047 -13.43 1 97.19 124 TRP B C 1
ATOM 3409 O O . TRP B 1 124 ? -1.978 23.188 -12.5 1 97.19 124 TRP B O 1
ATOM 3419 N N . LYS B 1 125 ? -1.455 23.469 -14.602 1 97.06 125 LYS B N 1
ATOM 3420 C CA . LYS B 1 125 ? -2.594 24.344 -14.883 1 97.06 125 LYS B CA 1
ATOM 3421 C C . LYS B 1 125 ? -3.887 23.531 -14.984 1 97.06 125 LYS B C 1
ATOM 3423 O O . LYS B 1 125 ? -4.98 24.109 -14.984 1 97.06 125 LYS B O 1
ATOM 3428 N N . ARG B 1 126 ? -3.742 22.25 -15 1 97.44 126 ARG B N 1
ATOM 3429 C CA . ARG B 1 126 ? -4.918 21.406 -15.188 1 97.44 126 ARG B CA 1
ATOM 3430 C C . ARG B 1 126 ? -5.336 20.75 -13.875 1 97.44 126 ARG B C 1
ATOM 3432 O O . ARG B 1 126 ? -6.23 19.891 -13.859 1 97.44 126 ARG B O 1
ATOM 3439 N N . ARG B 1 127 ? -4.738 21.109 -12.766 1 96.88 127 ARG B N 1
ATOM 3440 C CA . ARG B 1 127 ? -4.867 20.375 -11.516 1 96.88 127 ARG B CA 1
ATOM 3441 C C . ARG B 1 127 ? -6.32 20.344 -11.047 1 96.88 127 ARG B C 1
ATOM 3443 O O . ARG B 1 127 ? -6.805 19.328 -10.562 1 96.88 127 ARG B O 1
ATOM 3450 N N . GLY B 1 128 ? -7.059 21.453 -11.227 1 97.5 128 GLY B N 1
ATOM 3451 C CA . GLY B 1 128 ? -8.461 21.469 -10.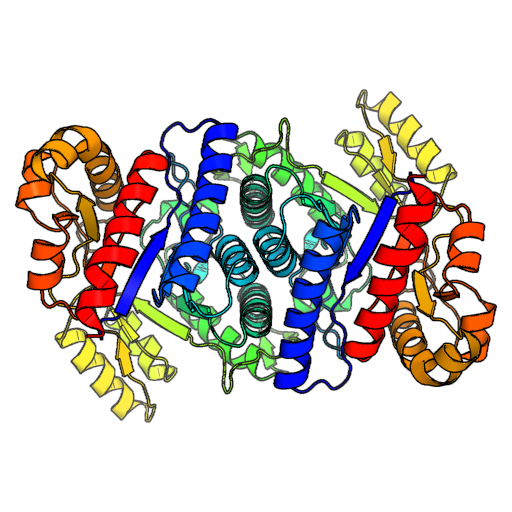828 1 97.5 128 GLY B CA 1
ATOM 3452 C C . GLY B 1 128 ? -9.305 20.469 -11.609 1 97.5 128 GLY B C 1
ATOM 3453 O O . GLY B 1 128 ? -10.062 19.703 -11.016 1 97.5 128 GLY B O 1
ATOM 3454 N N . ARG B 1 129 ? -9.188 20.5 -12.914 1 98 129 ARG B N 1
ATOM 3455 C CA . ARG B 1 129 ? -9.953 19.609 -13.781 1 98 129 ARG B CA 1
ATOM 3456 C C . ARG B 1 129 ? -9.594 18.156 -13.516 1 98 129 ARG B C 1
ATOM 3458 O O . ARG B 1 129 ? -10.469 17.281 -13.523 1 98 129 ARG B O 1
ATOM 3465 N N . LEU B 1 130 ? -8.289 17.906 -13.336 1 98.5 130 LEU B N 1
ATOM 3466 C CA . LEU B 1 130 ? -7.836 16.547 -13.039 1 98.5 130 LEU B CA 1
ATOM 3467 C C . LEU B 1 130 ? -8.414 16.062 -11.711 1 98.5 130 LEU B C 1
ATOM 3469 O O . LEU B 1 130 ? -8.812 14.898 -11.594 1 98.5 130 LEU B O 1
ATOM 3473 N N . GLN B 1 131 ? -8.5 16.984 -10.75 1 98.75 131 GLN B N 1
ATOM 3474 C CA . GLN B 1 131 ? -9.086 16.656 -9.461 1 98.75 131 GLN B CA 1
ATOM 3475 C C . GLN B 1 131 ? -10.57 16.312 -9.594 1 98.75 131 GLN B C 1
ATOM 3477 O O . GLN B 1 131 ? -11.047 15.352 -8.984 1 98.75 131 GLN B O 1
ATOM 3482 N N . ASP B 1 132 ? -11.273 17.062 -10.352 1 98.62 132 ASP B N 1
ATOM 3483 C CA . ASP B 1 132 ? -12.688 16.781 -10.602 1 98.62 132 ASP B CA 1
ATOM 3484 C C . ASP B 1 132 ? -12.867 15.391 -11.203 1 98.62 132 ASP B C 1
ATOM 3486 O O . ASP B 1 132 ? -13.688 14.602 -10.727 1 98.62 132 ASP B O 1
ATOM 3490 N N . GLU B 1 133 ? -12.109 15.148 -12.211 1 98.56 133 GLU B N 1
ATOM 3491 C CA . GLU B 1 133 ? -12.195 13.844 -12.875 1 98.56 133 GLU B CA 1
ATOM 3492 C C . GLU B 1 133 ? -11.891 12.711 -11.898 1 98.56 133 GLU B C 1
ATOM 3494 O O . GLU B 1 133 ? -12.57 11.688 -11.898 1 98.56 133 GLU B O 1
ATOM 3499 N N . LEU B 1 134 ? -10.875 12.906 -11.117 1 98.75 134 LEU B N 1
ATOM 3500 C CA . LEU B 1 134 ? -10.477 11.891 -10.156 1 98.75 134 LEU B CA 1
ATOM 3501 C C . LEU B 1 134 ? -11.609 11.578 -9.188 1 98.75 134 LEU B C 1
ATOM 3503 O O . LEU B 1 134 ? -11.984 10.414 -9.023 1 98.75 134 LEU B O 1
ATOM 3507 N N . LEU B 1 135 ? -12.164 12.578 -8.562 1 98.88 135 LEU B N 1
ATOM 3508 C CA . LEU B 1 135 ? -13.18 12.391 -7.539 1 98.88 135 LEU B CA 1
ATOM 3509 C C . LEU B 1 135 ? -14.43 11.742 -8.125 1 98.88 135 LEU B C 1
ATOM 3511 O O . LEU B 1 135 ? -14.984 10.805 -7.547 1 98.88 135 LEU B O 1
ATOM 3515 N N . GLU B 1 136 ? -14.82 12.211 -9.266 1 98.75 136 GLU B N 1
ATOM 3516 C CA . GLU B 1 136 ? -15.992 11.641 -9.93 1 98.75 136 GLU B CA 1
ATOM 3517 C C . GLU B 1 136 ? -15.758 10.18 -10.289 1 98.75 136 GLU B C 1
ATOM 3519 O O . GLU B 1 136 ? -16.641 9.344 -10.125 1 98.75 136 GLU B O 1
ATOM 3524 N N . THR B 1 137 ? -14.578 9.914 -10.773 1 98.88 137 THR B N 1
ATOM 3525 C CA . THR B 1 137 ? -14.227 8.555 -11.172 1 98.88 137 THR B CA 1
ATOM 3526 C C . THR B 1 137 ? -14.211 7.625 -9.961 1 98.88 137 THR B C 1
ATOM 3528 O O . THR B 1 137 ? -14.727 6.504 -10.023 1 98.88 137 THR B O 1
ATOM 3531 N N . LEU B 1 138 ? -13.625 8.078 -8.828 1 98.88 138 LEU B N 1
ATOM 3532 C CA . LEU B 1 138 ? -13.609 7.27 -7.613 1 98.88 138 LEU B CA 1
ATOM 3533 C C . LEU B 1 138 ? -15.023 6.875 -7.199 1 98.88 138 LEU B C 1
ATOM 3535 O O . LEU B 1 138 ? -15.297 5.699 -6.949 1 98.88 138 LEU B O 1
ATOM 3539 N N . LEU B 1 139 ? -15.914 7.84 -7.16 1 98.81 139 LEU B N 1
ATOM 3540 C CA . LEU B 1 139 ? -17.281 7.617 -6.695 1 98.81 139 LEU B CA 1
ATOM 3541 C C . LEU B 1 139 ? -18.016 6.648 -7.617 1 98.81 139 LEU B C 1
ATOM 3543 O O . LEU B 1 139 ? -18.719 5.754 -7.148 1 98.81 139 LEU B O 1
ATOM 3547 N N . LYS B 1 140 ? -17.797 6.777 -8.93 1 98.69 140 LYS B N 1
ATOM 3548 C CA . LYS B 1 140 ? -18.406 5.871 -9.891 1 98.69 140 LYS B CA 1
ATOM 3549 C C . LYS B 1 140 ? -17.828 4.465 -9.781 1 98.69 140 LYS B C 1
ATOM 3551 O O . LYS B 1 140 ? -18.562 3.479 -9.773 1 98.69 140 LYS B O 1
ATOM 3556 N N . ALA B 1 141 ? -16.547 4.395 -9.688 1 98.75 141 ALA B N 1
ATOM 3557 C CA . ALA B 1 141 ? -15.836 3.115 -9.648 1 98.75 141 ALA B CA 1
ATOM 3558 C C . ALA B 1 141 ? -16.281 2.283 -8.445 1 98.75 141 ALA B C 1
ATOM 3560 O O . ALA B 1 141 ? -16.438 1.066 -8.555 1 98.75 141 ALA B O 1
ATOM 3561 N N . TRP B 1 142 ? -16.547 2.922 -7.332 1 98.69 142 TRP B N 1
ATOM 3562 C CA . TRP B 1 142 ? -16.797 2.229 -6.074 1 98.69 142 TRP B CA 1
ATOM 3563 C C . TRP B 1 142 ? -18.219 1.688 -6.027 1 98.69 142 TRP B C 1
ATOM 3565 O O . TRP B 1 142 ? -18.562 0.899 -5.145 1 98.69 142 TRP B O 1
ATOM 3575 N N . THR B 1 143 ? -19.078 2.037 -7.008 1 97.88 143 THR B N 1
ATOM 3576 C CA . THR B 1 143 ? -20.406 1.452 -7.09 1 97.88 143 THR B CA 1
ATOM 3577 C C . THR B 1 143 ? -20.344 0.002 -7.562 1 97.88 143 THR B C 1
ATOM 3579 O O . THR B 1 143 ? -21.266 -0.772 -7.352 1 97.88 143 THR B O 1
ATOM 3582 N N . GLY B 1 144 ? -19.297 -0.325 -8.289 1 96.62 144 GLY B N 1
ATOM 3583 C CA . GLY B 1 144 ? -19.156 -1.657 -8.852 1 96.62 144 GLY B CA 1
ATOM 3584 C C . GLY B 1 144 ? -19.922 -1.83 -10.156 1 96.62 144 GLY B C 1
ATOM 3585 O O . GLY B 1 144 ? -19.891 -2.91 -10.75 1 96.62 144 GLY B O 1
ATOM 3586 N N . GLU B 1 145 ? -20.484 -0.786 -10.641 1 97.62 145 GLU B N 1
ATOM 3587 C CA . GLU B 1 145 ? -21.219 -0.814 -11.898 1 97.62 145 GLU B CA 1
ATOM 3588 C C . GLU B 1 145 ? -20.359 -0.299 -13.055 1 97.62 145 GLU B C 1
ATOM 3590 O O . GLU B 1 145 ? -19.359 0.365 -12.828 1 97.62 145 GLU B O 1
ATOM 3595 N N . GLU B 1 146 ? -20.766 -0.652 -14.234 1 98.25 146 GLU B N 1
ATOM 3596 C CA . GLU B 1 146 ? -20.078 -0.142 -15.422 1 98.25 146 GLU B CA 1
ATOM 3597 C C . GLU B 1 146 ? -20.312 1.359 -15.578 1 98.25 146 GLU B C 1
ATOM 3599 O O . GLU B 1 146 ? -21.406 1.863 -15.312 1 98.25 146 GLU B O 1
ATOM 3604 N N . PHE B 1 147 ? -19.297 2.072 -16.062 1 98.5 147 PHE B N 1
ATOM 3605 C CA . PHE B 1 147 ? -19.406 3.494 -16.359 1 98.5 147 PHE B CA 1
ATOM 3606 C C . PHE B 1 147 ? -18.422 3.891 -17.469 1 98.5 147 PHE B C 1
ATOM 3608 O O . PHE B 1 147 ? -17.484 3.146 -17.766 1 98.5 147 PHE B O 1
ATOM 3615 N N . GLU B 1 148 ? -18.672 4.992 -18.062 1 98.31 148 GLU B N 1
ATOM 3616 C CA . GLU B 1 148 ? -17.812 5.52 -19.109 1 98.31 148 GLU B CA 1
ATOM 3617 C C . GLU B 1 148 ? -16.641 6.285 -18.531 1 98.31 148 GLU B C 1
ATOM 3619 O O . GLU B 1 148 ? -16.797 7.09 -17.609 1 98.31 148 GLU B O 1
ATOM 3624 N N . TYR B 1 149 ? -15.477 5.957 -19 1 98.38 149 TYR B N 1
ATOM 3625 C CA . TYR B 1 149 ? -14.242 6.613 -18.578 1 98.38 149 TYR B CA 1
ATOM 3626 C C . TYR B 1 149 ? -13.297 6.82 -19.75 1 98.38 149 TYR B C 1
ATOM 3628 O O . TYR B 1 149 ? -12.781 5.855 -20.312 1 98.38 149 TYR B O 1
ATOM 3636 N N . ARG B 1 150 ? -13.062 8.055 -20.078 1 97.12 150 ARG B N 1
ATOM 3637 C CA . ARG B 1 150 ? -12.156 8.453 -21.141 1 97.12 150 ARG B CA 1
ATOM 3638 C C . ARG B 1 150 ? -12.445 7.68 -22.422 1 97.12 150 ARG B C 1
ATOM 3640 O O . ARG B 1 150 ? -11.531 7.137 -23.047 1 97.12 150 ARG B O 1
ATOM 3647 N N . GLY B 1 151 ? -13.641 7.523 -22.719 1 96 151 GLY B N 1
ATOM 3648 C CA . GLY B 1 151 ? -14.07 6.945 -23.969 1 96 151 GLY B CA 1
ATOM 3649 C C . GLY B 1 151 ? -14.203 5.434 -23.922 1 96 151 GLY B C 1
ATOM 3650 O O . GLY B 1 151 ? -14.461 4.793 -24.953 1 96 151 GLY B O 1
ATOM 3651 N N . ARG B 1 152 ? -14.062 4.828 -22.75 1 95.69 152 ARG B N 1
ATOM 3652 C CA . ARG B 1 152 ? -14.188 3.385 -22.562 1 95.69 152 ARG B CA 1
ATOM 3653 C C . ARG B 1 152 ? -15.211 3.057 -21.469 1 95.69 152 ARG B C 1
ATOM 3655 O O . ARG B 1 152 ? -15.445 3.867 -20.578 1 95.69 152 ARG B O 1
ATOM 3662 N N . THR B 1 153 ? -15.773 1.887 -21.609 1 97.69 153 THR B N 1
ATOM 3663 C CA . THR B 1 153 ? -16.609 1.354 -20.531 1 97.69 153 THR B CA 1
ATOM 3664 C C . THR B 1 153 ? -15.766 0.518 -19.578 1 97.69 153 THR B C 1
ATOM 3666 O O . THR B 1 153 ? -15.078 -0.42 -19.984 1 97.69 153 THR B O 1
ATOM 3669 N N . VAL B 1 154 ? -15.852 0.896 -18.312 1 98.25 154 VAL B N 1
ATOM 3670 C CA . VAL B 1 154 ? -15.008 0.196 -17.344 1 98.25 154 VAL B CA 1
ATOM 3671 C C . VAL B 1 154 ? -15.844 -0.245 -16.141 1 98.25 154 VAL B C 1
ATOM 3673 O O . VAL B 1 154 ? -16.953 0.26 -15.93 1 98.25 154 VAL B O 1
ATOM 3676 N N . ARG B 1 155 ? -15.367 -1.255 -15.484 1 98.25 155 ARG B N 1
ATOM 3677 C CA . ARG B 1 155 ? -15.883 -1.738 -14.203 1 98.25 155 ARG B CA 1
ATOM 3678 C C . ARG B 1 155 ? -14.75 -2.205 -13.297 1 98.25 155 ARG B C 1
ATOM 3680 O O . ARG B 1 155 ? -13.875 -2.959 -13.727 1 98.25 155 ARG B O 1
ATOM 3687 N N . LEU B 1 156 ? -14.82 -1.762 -12.047 1 98 156 LEU B N 1
ATOM 3688 C CA . LEU B 1 156 ? -13.758 -2.148 -11.133 1 98 156 LEU B CA 1
ATOM 3689 C C . LEU B 1 156 ? -14.266 -3.141 -10.094 1 98 156 LEU B C 1
ATOM 3691 O O . LEU B 1 156 ? -15.438 -3.09 -9.695 1 98 156 LEU B O 1
ATOM 3695 N N . THR B 1 157 ? -13.43 -4.035 -9.75 1 97.44 157 THR B N 1
ATOM 3696 C CA . THR B 1 157 ? -13.578 -4.957 -8.633 1 97.44 157 THR B CA 1
ATOM 3697 C C . THR B 1 157 ? -12.32 -4.992 -7.777 1 97.44 157 THR B C 1
ATOM 3699 O O . THR B 1 157 ? -11.219 -4.73 -8.273 1 97.44 157 THR B O 1
ATOM 3702 N N . PRO B 1 158 ? -12.469 -5.305 -6.543 1 98.19 158 PRO B N 1
ATOM 3703 C CA . PRO B 1 158 ? -13.68 -5.461 -5.742 1 98.19 158 PRO B CA 1
ATOM 3704 C C . PRO B 1 158 ? -14.32 -4.125 -5.367 1 98.19 158 PRO B C 1
ATOM 3706 O O . PRO B 1 158 ? -13.672 -3.08 -5.457 1 98.19 158 PRO B O 1
ATOM 3709 N N . ARG B 1 159 ? -15.578 -4.148 -4.973 1 98 159 ARG B N 1
ATOM 3710 C CA . ARG B 1 159 ? -16.188 -3.008 -4.289 1 98 159 ARG B CA 1
ATOM 3711 C C . ARG B 1 159 ? -15.586 -2.822 -2.898 1 98 159 ARG B C 1
ATOM 3713 O O . ARG B 1 159 ? -15.195 -3.795 -2.252 1 98 159 ARG B O 1
ATOM 3720 N N . PRO B 1 160 ? -15.508 -1.565 -2.463 1 98.62 160 PRO B N 1
ATOM 3721 C CA . PRO B 1 160 ? -15 -1.346 -1.104 1 98.62 160 PRO B CA 1
ATOM 3722 C C . PRO B 1 160 ? -15.953 -1.879 -0.033 1 98.62 160 PRO B C 1
ATOM 3724 O O . PRO B 1 160 ? -17.078 -2.287 -0.343 1 98.62 160 PRO B O 1
ATOM 3727 N N . TYR B 1 161 ? -15.453 -1.928 1.142 1 98.75 161 TYR B N 1
ATOM 3728 C CA . TYR B 1 161 ? -16.203 -2.412 2.301 1 98.75 161 TYR B CA 1
ATOM 3729 C C . TYR B 1 161 ? -17.25 -1.4 2.734 1 98.75 161 TYR B C 1
ATOM 3731 O O . TYR B 1 161 ? -18.406 -1.757 2.947 1 98.75 161 TYR B O 1
ATOM 3739 N N . THR B 1 162 ? -16.812 -0.176 2.893 1 98.69 162 THR B N 1
ATOM 3740 C CA . THR B 1 162 ? -17.672 0.88 3.436 1 98.69 162 THR B CA 1
ATOM 3741 C C . THR B 1 162 ? -18.766 1.246 2.447 1 98.69 162 THR B C 1
ATOM 3743 O O . THR B 1 162 ? -18.516 1.357 1.244 1 98.69 162 THR B O 1
ATOM 3746 N N . ASP B 1 163 ? -19.875 1.393 2.898 1 96.5 163 ASP B N 1
ATOM 3747 C CA . ASP B 1 163 ? -21.031 1.812 2.113 1 96.5 163 ASP B CA 1
ATOM 3748 C C . ASP B 1 163 ? -21.438 3.242 2.459 1 96.5 163 ASP B C 1
ATOM 3750 O O . ASP B 1 163 ? -21.531 3.602 3.637 1 96.5 163 ASP B O 1
ATOM 3754 N N . PRO B 1 164 ? -21.75 4.086 1.571 1 96.25 164 PRO B N 1
ATOM 3755 C CA . PRO B 1 164 ? -21.781 3.879 0.122 1 96.25 164 PRO B CA 1
ATOM 3756 C C . PRO B 1 164 ? -20.391 3.828 -0.499 1 96.25 164 PRO B C 1
ATOM 3758 O O . PRO B 1 164 ? -20.219 3.309 -1.604 1 96.25 164 PRO B O 1
ATOM 3761 N N . HIS B 1 165 ? -19.375 4.426 0.081 1 98 165 HIS B N 1
ATOM 3762 C CA . HIS B 1 165 ? -17.984 4.375 -0.346 1 98 165 HIS B CA 1
ATOM 3763 C C . HIS B 1 165 ? -17.047 4.703 0.807 1 98 165 HIS B C 1
ATOM 3765 O O . HIS B 1 165 ? -17.484 5.176 1.857 1 98 165 HIS B O 1
ATOM 3771 N N . PRO B 1 166 ? -15.695 4.309 0.677 1 98.62 166 PRO B N 1
ATOM 3772 C CA . PRO B 1 166 ? -14.742 4.711 1.713 1 98.62 166 PRO B CA 1
ATOM 3773 C C . PRO B 1 166 ? -14.812 6.203 2.029 1 98.62 166 PRO B C 1
ATOM 3775 O O . PRO B 1 166 ? -15.133 7.012 1.153 1 98.62 166 PRO B O 1
ATOM 3778 N N . LEU B 1 167 ? -14.555 6.602 3.258 1 98.62 167 LEU B N 1
ATOM 3779 C CA . LEU B 1 167 ? -14.617 8.008 3.629 1 98.62 167 LEU B CA 1
ATOM 3780 C C . LEU B 1 167 ? -13.617 8.828 2.814 1 98.62 167 LEU B C 1
ATOM 3782 O O . LEU B 1 167 ? -12.414 8.57 2.859 1 98.62 167 LEU B O 1
ATOM 3786 N N . LEU B 1 168 ? -14.141 9.703 2.061 1 98.88 168 LEU B N 1
ATOM 3787 C CA . LEU B 1 168 ? -13.398 10.562 1.148 1 98.88 168 LEU B CA 1
ATOM 3788 C C . LEU B 1 168 ? -13.734 12.031 1.39 1 98.88 168 LEU B C 1
ATOM 3790 O O . LEU B 1 168 ? -14.898 12.43 1.3 1 98.88 168 LEU B O 1
ATOM 3794 N N . LEU B 1 169 ? -12.75 12.812 1.78 1 98.88 169 LEU B N 1
ATOM 3795 C CA . LEU B 1 169 ? -12.914 14.25 1.965 1 98.88 169 LEU B CA 1
ATOM 3796 C C . LEU B 1 169 ? -12.18 15.031 0.879 1 98.88 169 LEU B C 1
ATOM 3798 O O . LEU B 1 169 ? -11.195 14.539 0.317 1 98.88 169 LEU B O 1
ATOM 3802 N N . VAL B 1 170 ? -12.688 16.172 0.563 1 98.81 170 VAL B N 1
ATOM 3803 C CA . VAL B 1 170 ? -12.008 17.078 -0.353 1 98.81 170 VAL B CA 1
ATOM 3804 C C . VAL B 1 170 ? -11.211 18.109 0.441 1 98.81 170 VAL B C 1
ATOM 3806 O O . VAL B 1 170 ? -11.773 18.875 1.232 1 98.81 170 VAL B O 1
ATOM 3809 N N . GLY B 1 171 ? -9.969 18.031 0.263 1 97.62 171 GLY B N 1
ATOM 3810 C CA . GLY B 1 171 ? -9.102 19 0.923 1 97.62 171 GLY B CA 1
ATOM 3811 C C . GLY B 1 171 ? -8.859 20.25 0.096 1 97.62 171 GLY B C 1
ATOM 3812 O O . GLY B 1 171 ? -8.836 20.188 -1.135 1 97.62 171 GLY B O 1
ATOM 3813 N N . GLY B 1 172 ? -8.656 21.344 0.789 1 95.19 172 GLY B N 1
ATOM 3814 C CA . GLY B 1 172 ? -8.297 22.594 0.117 1 95.19 172 GLY B CA 1
ATOM 3815 C C . GLY B 1 172 ? -8.672 23.828 0.91 1 95.19 172 GLY B C 1
ATOM 3816 O O . GLY B 1 172 ? -9.336 23.734 1.943 1 95.19 172 GLY B O 1
ATOM 3817 N N . SER B 1 173 ? -8.234 25 0.438 1 93.62 173 SER B N 1
ATOM 3818 C CA . SER B 1 173 ? -8.508 26.25 1.135 1 93.62 173 SER B CA 1
ATOM 3819 C C . SER B 1 173 ? -9.117 27.281 0.193 1 93.62 173 SER B C 1
ATOM 3821 O O . SER B 1 173 ? -9.086 28.484 0.479 1 93.62 173 SER B O 1
ATOM 3823 N N . SER B 1 174 ? -9.625 26.875 -0.965 1 95.62 174 SER B N 1
ATOM 3824 C CA . SER B 1 174 ? -10.188 27.781 -1.959 1 95.62 174 SER B CA 1
ATOM 3825 C C . SER B 1 174 ? -11.695 27.578 -2.107 1 95.62 174 SER B C 1
ATOM 3827 O O . SER B 1 174 ? -1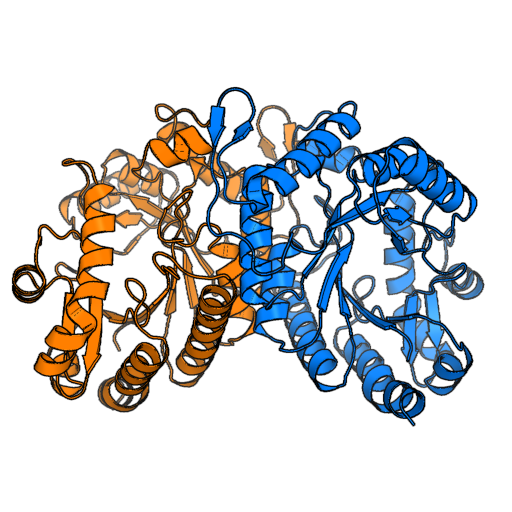2.227 26.547 -1.711 1 95.62 174 SER B O 1
ATOM 3829 N N . ARG B 1 175 ? -12.312 28.609 -2.627 1 97.25 175 ARG B N 1
ATOM 3830 C CA . ARG B 1 175 ? -13.727 28.469 -2.953 1 97.25 175 ARG B CA 1
ATOM 3831 C C . ARG B 1 175 ? -13.953 27.375 -3.986 1 97.25 175 ARG B C 1
ATOM 3833 O O . ARG B 1 175 ? -14.969 26.688 -3.947 1 97.25 175 ARG B O 1
ATOM 3840 N N . ALA B 1 176 ? -13.047 27.281 -4.914 1 97.38 176 ALA B N 1
ATOM 3841 C CA . ALA B 1 176 ? -13.148 26.234 -5.926 1 97.38 176 ALA B CA 1
ATOM 3842 C C . ALA B 1 176 ? -13.18 24.844 -5.285 1 97.38 176 ALA B C 1
ATOM 3844 O O . ALA B 1 176 ? -13.969 23.984 -5.68 1 97.38 176 ALA B O 1
ATOM 3845 N N . ALA B 1 177 ? -12.32 24.625 -4.281 1 97.56 177 ALA B N 1
ATOM 3846 C CA . ALA B 1 177 ? -12.281 23.344 -3.564 1 97.56 177 ALA B CA 1
ATOM 3847 C C . ALA B 1 177 ? -13.586 23.109 -2.807 1 97.56 177 ALA B C 1
ATOM 3849 O O . ALA B 1 177 ? -14.125 22 -2.824 1 97.56 177 ALA B O 1
ATOM 3850 N N . ALA B 1 178 ? -14.086 24.141 -2.154 1 98.38 178 ALA B N 1
ATOM 3851 C CA . ALA B 1 178 ? -15.352 24.031 -1.422 1 98.38 178 ALA B CA 1
ATOM 3852 C C . ALA B 1 178 ? -16.5 23.703 -2.361 1 98.38 178 ALA B C 1
ATOM 3854 O O . ALA B 1 178 ? -17.359 22.875 -2.045 1 98.38 178 ALA B O 1
ATOM 3855 N N . ARG B 1 179 ? -16.531 24.359 -3.467 1 98.38 179 ARG B N 1
ATOM 3856 C CA . ARG B 1 179 ? -17.578 24.141 -4.457 1 98.38 179 ARG B CA 1
ATOM 3857 C C . ARG B 1 179 ? -17.516 22.703 -4.984 1 98.38 179 ARG B C 1
ATOM 3859 O O . ARG B 1 179 ? -18.562 22.062 -5.156 1 98.38 179 ARG B O 1
ATOM 3866 N N . ARG B 1 180 ? -16.344 22.25 -5.273 1 98.31 180 ARG B N 1
ATOM 3867 C CA . ARG B 1 180 ? -16.141 20.875 -5.723 1 98.31 180 ARG B CA 1
ATOM 3868 C C . ARG B 1 180 ? -16.688 19.891 -4.707 1 98.31 180 ARG B C 1
ATOM 3870 O O . ARG B 1 180 ? -17.406 18.953 -5.066 1 98.31 180 ARG B O 1
ATOM 3877 N N . ALA B 1 181 ? -16.328 20.047 -3.439 1 98.81 181 ALA B N 1
ATOM 3878 C CA . ALA B 1 181 ? -16.812 19.172 -2.367 1 98.81 181 ALA B CA 1
ATOM 3879 C C . ALA B 1 181 ? -18.328 19.188 -2.283 1 98.81 181 ALA B C 1
ATOM 3881 O O . ALA B 1 181 ? -18.969 18.125 -2.248 1 98.81 181 ALA B O 1
ATOM 3882 N N . ALA B 1 182 ? -18.891 20.344 -2.332 1 98.81 182 ALA B N 1
ATOM 3883 C CA . ALA B 1 182 ? -20.344 20.5 -2.205 1 98.81 182 ALA B CA 1
ATOM 3884 C C . ALA B 1 182 ? -21.078 19.859 -3.387 1 98.81 182 ALA B C 1
ATOM 3886 O O . ALA B 1 182 ? -22.078 19.172 -3.205 1 98.81 182 ALA B O 1
ATOM 3887 N N . ARG B 1 183 ? -20.562 20.141 -4.586 1 98.62 183 ARG B N 1
ATOM 3888 C CA . ARG B 1 183 ? -21.172 19.625 -5.801 1 98.62 183 ARG B CA 1
ATOM 3889 C C . ARG B 1 183 ? -21.266 18.109 -5.758 1 98.62 183 ARG B C 1
ATOM 3891 O O . ARG B 1 183 ? -22.266 17.516 -6.195 1 98.62 183 ARG B O 1
ATOM 3898 N N . LEU B 1 184 ? -20.266 17.469 -5.18 1 98.5 184 LEU B N 1
ATOM 3899 C CA . LEU B 1 184 ? -20.172 16.016 -5.164 1 98.5 184 LEU B CA 1
ATOM 3900 C C . LEU B 1 184 ? -20.797 15.453 -3.895 1 98.5 184 LEU B C 1
ATOM 3902 O O . LEU B 1 184 ? -20.859 14.234 -3.719 1 98.5 184 LEU B O 1
ATOM 3906 N N . GLY B 1 185 ? -21.203 16.344 -3 1 98.31 185 GLY B N 1
ATOM 3907 C CA . GLY B 1 185 ? -21.75 15.898 -1.726 1 98.31 185 GLY B CA 1
ATOM 3908 C C . GLY B 1 185 ? -20.703 15.234 -0.838 1 98.31 185 GLY B C 1
ATOM 3909 O O . GLY B 1 185 ? -21.016 14.258 -0.142 1 98.31 185 GLY B O 1
ATOM 3910 N N . LEU B 1 186 ? -19.5 15.625 -0.947 1 98.81 186 LEU B N 1
ATOM 3911 C CA . LEU B 1 186 ? 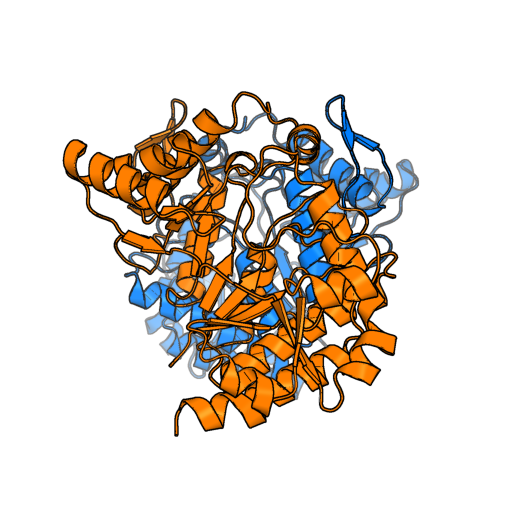-18.406 15.094 -0.13 1 98.81 186 LEU B CA 1
ATOM 3912 C C . LEU B 1 186 ? -18.062 16.062 1.006 1 98.81 186 LEU B C 1
ATOM 3914 O O . LEU B 1 186 ? -18.219 17.266 0.864 1 98.81 186 LEU B O 1
ATOM 3918 N N . PRO B 1 187 ? -17.656 15.461 2.162 1 98.75 187 PRO B N 1
ATOM 3919 C CA . PRO B 1 187 ? -17.203 16.344 3.234 1 98.75 187 PRO B CA 1
ATOM 3920 C C . PRO B 1 187 ? -15.992 17.188 2.824 1 98.75 187 PRO B C 1
ATOM 3922 O O . PRO B 1 187 ? -15.195 16.766 1.987 1 98.75 187 PRO B O 1
ATOM 3925 N N . PHE B 1 188 ? -15.969 18.359 3.379 1 98.62 188 PHE B N 1
ATOM 3926 C CA . PHE B 1 188 ? -14.922 19.328 3.078 1 98.62 188 PHE B CA 1
ATOM 3927 C C . PHE B 1 188 ? -13.938 19.438 4.238 1 98.62 188 PHE B C 1
ATOM 3929 O O . PHE B 1 188 ? -14.344 19.469 5.402 1 98.62 188 PHE B O 1
ATOM 3936 N N . PHE B 1 189 ? -12.602 19.375 3.914 1 97.81 189 PHE B N 1
ATOM 3937 C CA . PHE B 1 189 ? -11.531 19.516 4.891 1 97.81 189 PHE B CA 1
ATOM 3938 C C . PHE B 1 189 ? -10.625 20.703 4.539 1 97.81 189 PHE B C 1
ATOM 3940 O O . PHE B 1 189 ? -9.586 20.516 3.898 1 97.81 189 PHE B O 1
ATOM 3947 N N . PRO B 1 190 ? -10.961 21.906 5.074 1 95.06 190 PRO B N 1
ATOM 3948 C CA . PRO B 1 190 ? -10.109 23.062 4.781 1 95.06 190 PRO B CA 1
ATOM 3949 C C . PRO B 1 190 ? -8.727 22.938 5.414 1 95.06 190 PRO B C 1
ATOM 3951 O O . PRO B 1 190 ? -8.578 22.359 6.492 1 95.06 190 PRO B O 1
ATOM 3954 N N . SER B 1 191 ? -7.734 23.562 4.812 1 89.19 191 SER B N 1
ATOM 3955 C CA . SER B 1 191 ? -6.344 23.438 5.242 1 89.19 191 SER B CA 1
ATOM 3956 C C . SER B 1 191 ? -6.07 24.328 6.457 1 89.19 191 SER B C 1
ATOM 3958 O O . SER B 1 191 ? -4.984 24.266 7.043 1 89.19 191 SER B O 1
ATOM 3960 N N . ALA B 1 192 ? -6.965 25.188 6.816 1 89.88 192 ALA B N 1
ATOM 3961 C CA . ALA B 1 192 ? -6.895 26.062 7.984 1 89.88 192 ALA B CA 1
ATOM 3962 C C . ALA B 1 192 ? -8.289 26.328 8.547 1 89.88 192 ALA B C 1
ATOM 3964 O O . ALA B 1 192 ? -9.281 25.812 8.047 1 89.88 192 ALA B O 1
ATOM 3965 N N . HIS B 1 193 ? -8.266 27.031 9.672 1 92.81 193 HIS B N 1
ATOM 3966 C CA . HIS B 1 193 ? -9.539 27.453 10.234 1 92.81 193 HIS B CA 1
ATOM 3967 C C . HIS B 1 193 ? -10.148 28.594 9.422 1 92.81 193 HIS B C 1
ATOM 3969 O O . HIS B 1 193 ? -9.805 29.75 9.617 1 92.81 193 HIS B O 1
ATOM 3975 N N . LEU B 1 194 ? -11.102 28.172 8.539 1 94.56 194 LEU B N 1
ATOM 3976 C CA . LEU B 1 194 ? -11.672 29.109 7.57 1 94.56 194 LEU B CA 1
ATOM 3977 C C . LEU B 1 194 ? -13.195 29.078 7.621 1 94.56 194 LEU B C 1
ATOM 3979 O O . LEU B 1 194 ? -13.844 28.578 6.699 1 94.56 194 LEU B O 1
ATOM 3983 N N . PRO B 1 195 ? -13.742 29.75 8.641 1 96 195 PRO B N 1
ATOM 3984 C CA . PRO B 1 195 ? -15.195 29.719 8.805 1 96 195 PRO B CA 1
ATOM 3985 C C . PRO B 1 195 ? -15.938 30.281 7.598 1 96 195 PRO B C 1
ATOM 3987 O O . PRO B 1 195 ? -17.031 29.828 7.27 1 96 195 PRO B O 1
ATOM 3990 N N . GLU B 1 196 ? -15.383 31.25 6.973 1 96.88 196 GLU B N 1
ATOM 3991 C CA . GLU B 1 196 ? -16.016 31.828 5.793 1 96.88 196 GLU B CA 1
ATOM 3992 C C . GLU B 1 196 ? -16.125 30.797 4.668 1 96.88 196 GLU B C 1
ATOM 3994 O O . GLU B 1 196 ? -17.109 30.797 3.926 1 96.88 196 GLU B O 1
ATOM 3999 N N . LEU B 1 197 ? -15.102 30.047 4.539 1 97 197 LEU B N 1
ATOM 4000 C CA . LEU B 1 197 ? -15.109 29.016 3.506 1 97 197 LEU B CA 1
ATOM 4001 C C . LEU B 1 197 ? -16.125 27.922 3.842 1 97 197 LEU B C 1
ATOM 4003 O O . LEU B 1 197 ? -16.734 27.344 2.945 1 97 197 LEU B O 1
ATOM 4007 N N . GLU B 1 198 ? -16.25 27.578 5.125 1 97.88 198 GLU B N 1
ATOM 4008 C CA . GLU B 1 198 ? -17.281 26.641 5.547 1 97.88 198 GLU B CA 1
ATOM 4009 C C . GLU B 1 198 ? -18.672 27.156 5.207 1 97.88 198 GLU B C 1
ATOM 4011 O O . GLU B 1 198 ? -19.531 26.406 4.742 1 97.88 198 GLU B O 1
ATOM 4016 N N . ALA B 1 199 ? -18.875 28.438 5.504 1 98.25 199 ALA B N 1
ATOM 4017 C CA . ALA B 1 199 ? -20.172 29.047 5.176 1 98.25 199 ALA B CA 1
ATOM 4018 C C . ALA B 1 199 ? -20.453 28.953 3.68 1 98.25 199 ALA B C 1
ATOM 4020 O O . ALA B 1 199 ? -21.578 28.625 3.279 1 98.25 199 ALA B O 1
ATOM 4021 N N . TYR B 1 200 ? -19.453 29.25 2.908 1 98.62 200 TYR B N 1
ATOM 4022 C CA . TYR B 1 200 ? -19.594 29.141 1.46 1 98.62 200 TYR B CA 1
ATOM 4023 C C . TYR B 1 200 ? -19.906 27.719 1.041 1 98.62 200 TYR B C 1
ATOM 4025 O O . TYR B 1 200 ? -20.781 27.484 0.194 1 98.62 200 TYR B O 1
ATOM 4033 N N . TYR B 1 201 ? -19.281 26.75 1.588 1 98.62 201 TYR B N 1
ATOM 4034 C CA . TYR B 1 201 ? -19.516 25.344 1.338 1 98.62 201 TYR B CA 1
ATOM 4035 C C . TYR B 1 201 ? -20.969 24.969 1.643 1 98.62 201 TYR B C 1
ATOM 4037 O O . TYR B 1 201 ? -21.625 24.312 0.837 1 98.62 201 TYR B O 1
ATOM 4045 N N . LYS B 1 202 ? -21.469 25.375 2.764 1 98.5 202 LYS B N 1
ATOM 4046 C CA . LYS B 1 202 ? -22.844 25.062 3.178 1 98.5 202 LYS B CA 1
ATOM 4047 C C . LYS B 1 202 ? -23.859 25.703 2.234 1 98.5 202 LYS B C 1
ATOM 4049 O O . LYS B 1 202 ? -24.891 25.094 1.923 1 98.5 202 LYS B O 1
ATOM 4054 N N . GLU B 1 203 ? -23.531 26.906 1.844 1 98.62 203 GLU B N 1
ATOM 4055 C CA . GLU B 1 203 ? -24.375 27.578 0.856 1 98.62 203 GLU B CA 1
ATOM 4056 C C . GLU B 1 203 ? -24.438 26.781 -0.441 1 98.62 203 GLU B C 1
ATOM 4058 O O . GLU B 1 203 ? -25.516 26.641 -1.036 1 98.62 203 GLU B O 1
ATOM 4063 N N . ARG B 1 204 ? -23.297 26.328 -0.91 1 98.56 204 ARG B N 1
ATOM 4064 C CA . ARG B 1 204 ? -23.234 25.562 -2.146 1 98.56 204 ARG B CA 1
ATOM 4065 C C . ARG B 1 204 ? -23.969 24.234 -1.995 1 98.56 204 ARG B C 1
ATOM 4067 O O . ARG B 1 204 ? -24.625 23.766 -2.934 1 98.56 204 ARG B O 1
ATOM 4074 N N . LEU B 1 205 ? -23.859 23.547 -0.794 1 98.62 205 LEU B N 1
ATOM 4075 C CA . LEU B 1 205 ? -24.609 22.328 -0.535 1 98.62 205 LEU B CA 1
ATOM 4076 C C . LEU B 1 205 ? -26.109 22.562 -0.781 1 98.62 205 LEU B C 1
ATOM 4078 O O . LEU B 1 205 ? -26.766 21.75 -1.442 1 98.62 205 LEU B O 1
ATOM 4082 N N . ALA B 1 206 ? -26.594 23.641 -0.243 1 98.44 206 ALA B N 1
ATOM 4083 C CA . ALA B 1 206 ? -28 23.969 -0.386 1 98.44 206 ALA B CA 1
ATOM 4084 C C . ALA B 1 206 ? -28.375 24.188 -1.852 1 98.44 206 ALA B C 1
ATOM 4086 O O . ALA B 1 206 ? -29.406 23.703 -2.314 1 98.44 206 ALA B O 1
ATOM 4087 N N . GLU B 1 207 ? -27.547 24.906 -2.533 1 98.5 207 GLU B N 1
ATOM 4088 C CA . GLU B 1 207 ? -27.781 25.219 -3.938 1 98.5 207 GLU B CA 1
ATOM 4089 C C . GLU B 1 207 ? -27.812 23.969 -4.793 1 98.5 207 GLU B C 1
ATOM 4091 O O . GLU B 1 207 ? -28.656 23.828 -5.684 1 98.5 207 GLU B O 1
ATOM 4096 N N . TYR B 1 208 ? -26.906 23.031 -4.535 1 98.31 208 TYR B N 1
ATOM 4097 C CA . TYR B 1 208 ? -26.766 21.828 -5.352 1 98.31 208 TYR B CA 1
ATOM 4098 C C . TYR B 1 208 ? -27.734 20.75 -4.891 1 98.31 208 TYR B C 1
ATOM 4100 O O . TYR B 1 208 ? -27.953 19.766 -5.602 1 98.31 208 TYR B O 1
ATOM 4108 N N . GLY B 1 209 ? -28.312 20.875 -3.695 1 98.38 209 GLY B N 1
ATOM 4109 C CA . GLY B 1 209 ? -29.188 19.844 -3.146 1 98.38 209 GLY B CA 1
ATOM 4110 C C . GLY B 1 209 ? -28.438 18.625 -2.66 1 98.38 209 GLY B C 1
ATOM 4111 O O . GLY B 1 209 ? -28.938 17.5 -2.783 1 98.38 209 GLY B O 1
ATOM 4112 N N . THR B 1 210 ? -27.203 18.828 -2.252 1 98.38 210 THR B N 1
ATOM 4113 C CA . THR B 1 210 ? -26.375 17.75 -1.721 1 98.38 210 THR B CA 1
ATOM 4114 C C . THR B 1 210 ? -26.203 17.906 -0.211 1 98.38 210 THR B C 1
ATOM 4116 O O . THR B 1 210 ? -26.594 18.906 0.37 1 98.38 210 THR B O 1
ATOM 4119 N N . GLU B 1 211 ? -25.766 16.828 0.405 1 97.88 211 GLU B N 1
ATOM 4120 C CA . GLU B 1 211 ? -25.484 16.828 1.838 1 97.88 211 GLU B CA 1
ATOM 4121 C C . GLU B 1 211 ? -23.984 16.641 2.107 1 97.88 211 GLU B C 1
ATOM 4123 O O . GLU B 1 211 ? -23.281 16.016 1.311 1 97.88 211 GLU B O 1
ATOM 4128 N N . GLY B 1 212 ? -23.531 17.203 3.229 1 97.75 212 GLY B N 1
ATOM 4129 C CA . GLY B 1 212 ? -22.141 17.094 3.621 1 97.75 212 GLY B CA 1
ATOM 4130 C C . GLY B 1 212 ? -21.828 17.797 4.934 1 97.75 212 GLY B C 1
ATOM 4131 O O . GLY B 1 212 ? -22.734 18.312 5.598 1 97.75 212 GLY B O 1
ATOM 4132 N N . TRP B 1 213 ? -20.578 17.688 5.348 1 98.12 213 TRP B N 1
ATOM 4133 C CA . TRP B 1 213 ? -20.094 18.328 6.566 1 98.12 213 TRP B CA 1
ATOM 4134 C C . TRP B 1 213 ? -18.641 18.766 6.414 1 98.12 213 TRP B C 1
ATOM 4136 O O . TRP B 1 213 ? -17.984 18.406 5.438 1 98.12 213 TRP B O 1
ATOM 4146 N N . THR B 1 214 ? -18.281 19.609 7.281 1 97.81 214 THR B N 1
ATOM 4147 C CA . THR B 1 214 ? -16.906 20.125 7.262 1 97.81 214 THR B CA 1
ATOM 4148 C C . THR B 1 214 ? -16.109 19.578 8.445 1 97.81 214 THR B C 1
ATOM 4150 O O . THR B 1 214 ? -16.609 19.562 9.578 1 97.81 214 THR B O 1
ATOM 4153 N N . MET B 1 215 ? -14.984 19.062 8.133 1 95.25 215 MET B N 1
ATOM 4154 C CA . MET B 1 215 ? -14.008 18.812 9.188 1 95.25 215 MET B CA 1
ATOM 4155 C C . MET B 1 215 ? -13.062 20 9.352 1 95.25 215 MET B C 1
ATOM 4157 O O . MET B 1 215 ? -11.945 19.984 8.844 1 95.25 215 MET B O 1
ATOM 4161 N N . MET B 1 216 ? -13.453 20.938 10.148 1 93.56 216 MET B N 1
ATOM 4162 C CA . MET B 1 216 ? -12.758 22.203 10.281 1 93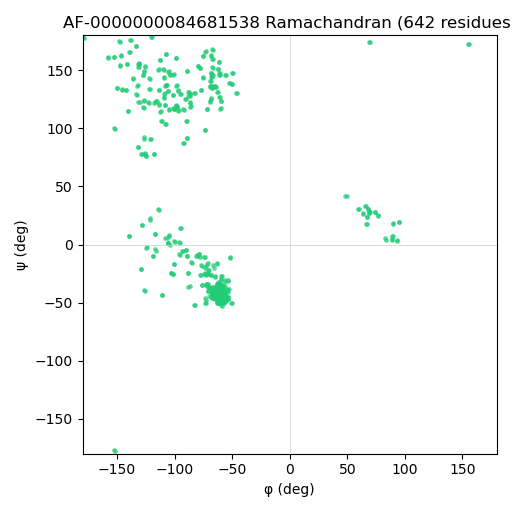.56 216 MET B CA 1
ATOM 4163 C C . MET B 1 216 ? -11.625 22.109 11.297 1 93.56 216 MET B C 1
ATOM 4165 O O . MET B 1 216 ? -11.852 21.719 12.445 1 93.56 216 MET B O 1
ATOM 4169 N N . PRO B 1 217 ? -10.445 22.344 10.812 1 90.31 217 PRO B N 1
ATOM 4170 C CA . PRO B 1 217 ? -9.391 22.438 11.828 1 90.31 217 PRO B CA 1
ATOM 4171 C C . PRO B 1 217 ? -9.688 23.5 12.883 1 90.31 217 PRO B C 1
ATOM 4173 O O . PRO B 1 217 ? -10.289 24.531 12.578 1 90.31 217 PRO B O 1
ATOM 4176 N N . ALA B 1 218 ? -9.266 23.219 14.086 1 89.25 218 ALA B N 1
ATOM 4177 C CA . ALA B 1 218 ? -9.375 24.219 15.133 1 89.25 218 ALA B CA 1
ATOM 4178 C C . ALA B 1 218 ? -8.555 25.469 14.789 1 89.25 218 ALA B C 1
ATOM 4180 O O . ALA B 1 218 ? -7.676 25.422 13.922 1 89.25 218 ALA B O 1
ATOM 4181 N N . ALA B 1 219 ? -8.93 26.531 15.383 1 87.38 219 ALA B N 1
ATOM 4182 C CA . ALA B 1 219 ? -8.211 27.781 15.141 1 87.38 219 ALA B CA 1
ATOM 4183 C C . ALA B 1 219 ? -6.719 27.609 15.414 1 87.38 219 ALA B C 1
ATOM 4185 O O . ALA B 1 219 ? -5.883 28.188 14.711 1 87.38 219 ALA B O 1
ATOM 4186 N N . GLU B 1 220 ? -6.453 26.844 16.438 1 84.56 220 GLU B N 1
ATOM 4187 C CA . GLU B 1 220 ? -5.082 26.453 16.734 1 84.56 220 GLU B CA 1
ATOM 4188 C C . GLU B 1 220 ? -4.934 24.938 16.75 1 84.56 220 GLU B C 1
ATOM 4190 O O . GLU B 1 220 ? -5.676 24.234 17.453 1 84.56 220 GLU B O 1
ATOM 4195 N N . THR B 1 221 ? -4.059 24.484 15.906 1 84.25 221 THR B N 1
ATOM 4196 C CA . THR B 1 221 ? -3.74 23.062 15.859 1 84.25 221 THR B CA 1
ATOM 4197 C C . THR B 1 221 ? -2.24 22.828 16.016 1 84.25 221 THR B C 1
ATOM 4199 O O . THR B 1 221 ? -1.534 22.578 15.039 1 84.25 221 THR B O 1
ATOM 4202 N N . PRO B 1 222 ? -1.819 22.922 17.234 1 90.94 222 PRO B N 1
ATOM 4203 C CA . PRO B 1 222 ? -0.376 22.75 17.422 1 90.94 222 PRO B CA 1
ATOM 4204 C C . PRO B 1 222 ? 0.095 21.328 17.109 1 90.94 222 PRO B C 1
ATOM 4206 O O . PRO B 1 222 ? -0.647 20.375 17.328 1 90.94 222 PRO B O 1
ATOM 4209 N N . LEU B 1 223 ? 1.248 21.25 16.609 1 95.38 223 LEU B N 1
ATOM 4210 C CA . LEU B 1 223 ? 1.973 19.984 16.531 1 95.38 223 LEU B CA 1
ATOM 4211 C C . LEU B 1 223 ? 2.748 19.734 17.828 1 95.38 223 LEU B C 1
ATOM 4213 O O . LEU B 1 223 ? 3.625 20.516 18.188 1 95.38 223 LEU B O 1
ATOM 4217 N N . LEU B 1 224 ? 2.424 18.625 18.406 1 97.88 224 LEU B N 1
ATOM 4218 C CA . LEU B 1 224 ? 2.85 18.453 19.781 1 97.88 224 LEU B CA 1
ATOM 4219 C C . LEU B 1 224 ? 4.02 17.484 19.875 1 97.88 224 LEU B C 1
ATOM 4221 O O . LEU B 1 224 ? 4.16 16.578 19.047 1 97.88 224 LEU B O 1
ATOM 4225 N N . HIS B 1 225 ? 4.809 17.672 20.781 1 98.69 225 HIS B N 1
ATOM 4226 C CA . HIS B 1 225 ? 5.773 16.766 21.391 1 98.69 225 HIS B CA 1
ATOM 4227 C C . HIS B 1 225 ? 5.688 16.828 22.906 1 98.69 225 HIS B C 1
ATOM 4229 O O . HIS B 1 225 ? 5.531 17.906 23.484 1 98.69 225 HIS B O 1
ATOM 4235 N N . LEU B 1 226 ? 5.723 15.695 23.531 1 98.88 226 LEU B N 1
ATOM 4236 C CA . LEU B 1 226 ? 5.672 15.672 25 1 98.88 226 LEU B CA 1
ATOM 4237 C C . LEU B 1 226 ? 7.035 15.32 25.578 1 98.88 226 LEU B C 1
ATOM 4239 O O . LEU B 1 226 ? 7.734 14.453 25.062 1 98.88 226 LEU B O 1
ATOM 4243 N N . ALA B 1 227 ? 7.422 16 26.594 1 98.75 227 ALA B N 1
ATOM 4244 C CA . ALA B 1 227 ? 8.664 15.789 27.328 1 98.75 227 ALA B CA 1
ATOM 4245 C C . ALA B 1 227 ? 8.492 16.125 28.812 1 98.75 227 ALA B C 1
ATOM 4247 O O . ALA B 1 227 ? 7.641 16.938 29.172 1 98.75 227 ALA B O 1
ATOM 4248 N N . GLU B 1 228 ? 9.297 15.508 29.641 1 98.06 228 GLU B N 1
ATOM 4249 C CA . GLU B 1 228 ? 9.281 15.836 31.062 1 98.06 228 GLU B CA 1
ATOM 4250 C C . GLU B 1 228 ? 9.883 17.219 31.328 1 98.06 228 GLU B C 1
ATOM 4252 O O . GLU B 1 228 ? 9.477 17.922 32.25 1 98.06 228 GLU B O 1
ATOM 4257 N N . ASP B 1 229 ? 10.812 17.531 30.562 1 98.44 229 ASP B N 1
ATOM 4258 C CA . ASP B 1 229 ? 11.492 18.812 30.609 1 98.44 229 ASP B CA 1
ATOM 4259 C C . ASP B 1 229 ? 11.492 19.484 29.25 1 98.44 229 ASP B C 1
ATOM 4261 O O . ASP B 1 229 ? 12.445 19.344 28.469 1 98.44 229 ASP B O 1
ATOM 4265 N N . PRO B 1 230 ? 10.477 20.297 28.984 1 98.5 230 PRO B N 1
ATOM 4266 C CA . PRO B 1 230 ? 10.336 20.922 27.672 1 98.5 230 PRO B CA 1
ATOM 4267 C C . PRO B 1 230 ? 11.523 21.812 27.312 1 98.5 230 PRO B C 1
ATOM 4269 O O . PRO B 1 230 ? 11.945 21.844 26.141 1 98.5 230 PRO B O 1
ATOM 4272 N N . ASP B 1 231 ? 12.07 22.531 28.281 1 98.38 231 ASP B N 1
ATOM 4273 C CA . ASP B 1 231 ? 13.211 23.406 28 1 98.38 231 ASP B CA 1
ATOM 4274 C C . ASP B 1 231 ? 14.406 22.594 27.5 1 98.38 231 ASP B C 1
ATOM 4276 O O . ASP B 1 231 ? 15.031 22.969 26.5 1 98.38 231 ASP B O 1
ATOM 4280 N N . ARG B 1 232 ? 14.688 21.562 28.172 1 98.38 232 ARG B N 1
ATOM 4281 C CA . ARG B 1 232 ? 15.773 20.688 27.734 1 98.38 232 ARG B CA 1
ATOM 4282 C C . ARG B 1 232 ? 15.492 20.109 26.344 1 98.38 232 ARG B C 1
ATOM 4284 O O . ARG B 1 232 ? 16.391 20.047 25.516 1 98.38 232 ARG B O 1
ATOM 4291 N N . ALA B 1 233 ? 14.281 19.688 26.141 1 98.62 233 ALA B N 1
ATOM 4292 C CA . ALA B 1 233 ? 13.906 19.078 24.875 1 98.62 233 ALA B CA 1
ATOM 4293 C C . ALA B 1 233 ? 14.039 20.078 23.734 1 98.62 233 ALA B C 1
ATOM 4295 O O . ALA B 1 233 ? 14.516 19.734 22.641 1 98.62 233 ALA B O 1
ATOM 4296 N N . TRP B 1 234 ? 13.609 21.344 23.953 1 98.56 234 TRP B N 1
ATOM 4297 C CA . TRP B 1 234 ? 13.781 22.375 22.922 1 98.56 234 TRP B CA 1
ATOM 4298 C C . TRP B 1 234 ? 15.258 22.562 22.594 1 98.56 234 TRP B C 1
ATOM 4300 O O . TRP B 1 234 ? 15.625 22.688 21.422 1 98.56 234 TRP B O 1
ATOM 4310 N N . ALA B 1 235 ? 16.047 22.578 23.656 1 98.38 235 ALA B N 1
ATOM 4311 C CA . ALA B 1 235 ? 17.484 22.797 23.453 1 98.38 235 ALA B CA 1
ATOM 4312 C C . ALA B 1 235 ? 18.094 21.656 22.656 1 98.38 235 ALA B C 1
ATOM 4314 O O . ALA B 1 235 ? 18.953 21.891 21.797 1 98.38 235 ALA B O 1
ATOM 4315 N N . GLU B 1 236 ? 17.672 20.469 22.906 1 98.38 236 GLU B N 1
ATOM 4316 C CA . GLU B 1 236 ? 18.297 19.297 22.312 1 98.38 236 GLU B CA 1
ATOM 4317 C C . GLU B 1 236 ? 17.703 18.984 20.953 1 98.38 236 GLU B C 1
ATOM 4319 O O . GLU B 1 236 ? 18.406 18.562 20.031 1 98.38 236 GLU B O 1
ATOM 4324 N N . TYR B 1 237 ? 16.391 19.203 20.781 1 98.38 237 TYR B N 1
ATOM 4325 C CA . TYR B 1 237 ? 15.719 18.625 19.625 1 98.38 237 TYR B CA 1
ATOM 4326 C C . TYR B 1 237 ? 15.016 19.703 18.812 1 98.38 237 TYR B C 1
ATOM 4328 O O . TYR B 1 237 ? 14.391 19.406 17.797 1 98.38 237 TYR B O 1
ATOM 4336 N N . GLY B 1 238 ? 15.023 20.969 19.219 1 98.31 238 GLY B N 1
ATOM 4337 C CA . GLY B 1 238 ? 14.344 22.047 18.516 1 98.31 238 GLY B CA 1
ATOM 4338 C C . GLY B 1 238 ? 14.719 22.141 17.062 1 98.31 238 GLY B C 1
ATOM 4339 O O . GLY B 1 238 ? 13.906 22.531 16.219 1 98.31 238 GLY B O 1
ATOM 4340 N N . GLY B 1 239 ? 15.945 21.766 16.766 1 98.25 239 GLY B N 1
ATOM 4341 C CA . GLY B 1 239 ? 16.422 21.797 15.383 1 98.25 239 GLY B CA 1
ATOM 4342 C C . GLY B 1 239 ? 15.648 20.891 14.453 1 98.25 239 GLY B C 1
ATOM 4343 O O . GLY B 1 239 ? 15.516 21.188 13.266 1 98.25 239 GLY B O 1
ATOM 4344 N N . HIS B 1 240 ? 15.141 19.734 14.906 1 98.06 240 HIS B N 1
ATOM 4345 C CA . HIS B 1 240 ? 14.344 18.812 14.102 1 98.06 240 HIS B CA 1
ATOM 4346 C C . HIS B 1 240 ? 13.008 19.438 13.727 1 98.06 240 HIS B C 1
ATOM 4348 O O . HIS B 1 240 ? 12.562 19.312 12.578 1 98.06 240 HIS B O 1
ATOM 4354 N N . PHE B 1 241 ? 12.398 20.125 14.688 1 97.38 241 PHE B N 1
ATOM 4355 C CA . PHE B 1 241 ? 11.141 20.812 14.406 1 97.38 241 PHE B CA 1
ATOM 4356 C C . PHE B 1 241 ? 11.359 21.969 13.445 1 97.38 241 PHE B C 1
ATOM 4358 O O . PHE B 1 241 ? 10.547 22.203 12.547 1 97.38 241 PHE B O 1
ATOM 4365 N N . LEU B 1 242 ? 12.414 22.672 13.68 1 97.62 242 LEU B N 1
ATOM 4366 C CA . LEU B 1 242 ? 12.734 23.781 12.789 1 97.62 242 LEU B CA 1
ATOM 4367 C C . LEU B 1 242 ? 12.945 23.297 11.359 1 97.62 242 LEU B C 1
ATOM 4369 O O . LEU B 1 242 ? 12.492 23.938 10.414 1 97.62 242 LEU B O 1
ATOM 4373 N N . HIS B 1 243 ? 13.625 22.203 11.195 1 97.06 243 HIS B N 1
ATOM 4374 C CA . HIS B 1 243 ? 13.828 21.641 9.867 1 97.06 243 HIS B CA 1
ATOM 4375 C C . HIS B 1 243 ? 12.5 21.391 9.164 1 97.06 243 HIS B C 1
ATOM 4377 O O . HIS B 1 243 ? 12.328 21.781 8 1 97.06 243 HIS B O 1
ATOM 4383 N N . GLU B 1 244 ? 11.648 20.766 9.898 1 95 244 GLU B N 1
ATOM 4384 C CA . GLU B 1 244 ? 10.336 20.484 9.328 1 95 244 GLU B CA 1
ATOM 4385 C C . GLU B 1 244 ? 9.594 21.781 8.977 1 95 244 GLU B C 1
ATOM 4387 O O . GLU B 1 244 ? 9.062 21.906 7.871 1 95 244 GLU B O 1
ATOM 4392 N N . ALA B 1 245 ? 9.547 22.688 9.898 1 94.31 245 ALA B N 1
ATOM 4393 C CA . ALA B 1 245 ? 8.859 23.969 9.703 1 94.31 245 ALA B CA 1
ATOM 4394 C C . ALA B 1 245 ? 9.422 24.703 8.492 1 94.31 245 ALA B C 1
ATOM 4396 O O . ALA B 1 245 ? 8.664 25.219 7.668 1 94.31 245 ALA B O 1
ATOM 4397 N N . ARG B 1 246 ? 10.664 24.719 8.367 1 94.25 246 ARG B N 1
ATOM 4398 C CA . ARG B 1 246 ? 11.312 25.438 7.277 1 94.25 246 ARG B CA 1
ATOM 4399 C C . ARG B 1 246 ? 11.078 24.734 5.941 1 94.25 246 ARG B C 1
ATOM 4401 O O . ARG B 1 246 ? 10.93 25.391 4.91 1 94.25 246 ARG B O 1
ATOM 4408 N N . THR B 1 247 ? 11.133 23.438 5.984 1 93.19 247 THR B N 1
ATOM 4409 C CA . THR B 1 247 ? 10.836 22.688 4.77 1 93.19 247 THR B CA 1
ATOM 4410 C C . THR B 1 247 ? 9.422 22.984 4.281 1 93.19 247 THR B C 1
ATOM 4412 O O . THR B 1 247 ? 9.219 23.328 3.111 1 93.19 247 THR B O 1
ATOM 4415 N N . TYR B 1 248 ? 8.523 22.922 5.199 1 88 248 TYR B N 1
ATOM 4416 C CA . TYR B 1 248 ? 7.137 23.203 4.871 1 88 248 TYR B CA 1
ATOM 4417 C C . TYR B 1 248 ? 6.992 24.625 4.324 1 88 248 TYR B C 1
ATOM 4419 O O . TYR B 1 248 ? 6.32 24.844 3.311 1 88 248 TYR B O 1
ATOM 4427 N N . ALA B 1 249 ? 7.586 25.562 4.965 1 87.88 249 ALA B N 1
ATOM 4428 C CA . ALA B 1 249 ? 7.523 26.969 4.566 1 87.88 249 ALA B CA 1
ATOM 4429 C C . ALA B 1 249 ? 8.117 27.172 3.178 1 87.88 249 ALA B C 1
ATOM 4431 O O . ALA B 1 249 ? 7.609 27.969 2.391 1 87.88 249 ALA B O 1
ATOM 4432 N N . SER B 1 250 ? 9.102 26.438 2.916 1 88.88 250 SER B N 1
ATOM 4433 C CA . SER B 1 250 ? 9.773 26.594 1.629 1 88.88 250 SER B CA 1
ATOM 4434 C C . SER B 1 250 ? 8.906 26.078 0.487 1 88.88 250 SER B C 1
ATOM 4436 O O . SER B 1 250 ? 9.086 26.469 -0.667 1 88.88 250 SER B O 1
ATOM 4438 N N . TRP B 1 251 ? 8 25.234 0.782 1 87.94 251 TRP B N 1
ATOM 4439 C CA . TRP B 1 251 ? 7.125 24.656 -0.233 1 87.94 251 TRP B CA 1
ATOM 4440 C C . TRP B 1 251 ? 5.895 25.531 -0.45 1 87.94 251 TRP B C 1
ATOM 4442 O O . TRP B 1 251 ? 5.215 25.406 -1.473 1 87.94 251 TRP B O 1
ATOM 4452 N N . GLN B 1 252 ? 5.559 26.297 0.551 1 78.38 252 GLN B N 1
ATOM 4453 C CA . GLN B 1 252 ? 4.309 27.047 0.507 1 78.38 252 GLN B CA 1
ATOM 4454 C C . GLN B 1 252 ? 4.531 28.453 -0.052 1 78.38 252 GLN B C 1
ATOM 4456 O O . GLN B 1 252 ? 5.484 29.141 0.33 1 78.38 252 GLN B O 1
ATOM 4461 N N . SER B 1 253 ? 3.865 28.656 -1.229 1 68.06 253 SER B N 1
ATOM 4462 C CA . SER B 1 253 ? 3.918 30.016 -1.746 1 68.06 253 SER B CA 1
ATOM 4463 C C . SER B 1 253 ? 3.139 30.984 -0.854 1 68.06 253 SER B C 1
ATOM 4465 O O . SER B 1 253 ? 2.383 30.547 0.019 1 68.06 253 SER B O 1
ATOM 4467 N N . GLY B 1 254 ? 3.35 32.188 -0.892 1 60.47 254 GLY B N 1
ATOM 4468 C CA . GLY B 1 254 ? 2.738 33.25 -0.09 1 60.47 254 GLY B CA 1
ATOM 4469 C C . GLY B 1 254 ? 1.222 33.219 -0.111 1 60.47 254 GLY B C 1
ATOM 4470 O O . GLY B 1 254 ? 0.566 33.812 0.737 1 60.47 254 GLY B O 1
ATOM 4471 N N . GLN B 1 255 ? 0.634 32.406 -0.995 1 59.69 255 GLN B N 1
ATOM 4472 C CA . GLN B 1 255 ? -0.817 32.469 -1.15 1 59.69 255 GLN B CA 1
ATOM 4473 C C . GLN B 1 255 ? -1.468 31.234 -0.497 1 59.69 255 GLN B C 1
ATOM 4475 O O . GLN B 1 255 ? -2.691 31.188 -0.36 1 59.69 255 GLN B O 1
ATOM 4480 N N . ILE B 1 256 ? -0.66 30.344 0.101 1 68.56 256 ILE B N 1
ATOM 4481 C CA . ILE B 1 256 ? -1.221 29.109 0.642 1 68.56 256 ILE B CA 1
ATOM 4482 C C . ILE B 1 256 ? -1.44 29.266 2.146 1 68.56 256 ILE B C 1
ATOM 4484 O O . ILE B 1 256 ? -0.531 29.656 2.875 1 68.56 256 ILE B O 1
ATOM 4488 N N . ARG B 1 257 ? -2.721 29.109 2.516 1 72 257 ARG B N 1
ATOM 4489 C CA . ARG B 1 257 ? -3.035 29.094 3.939 1 72 257 ARG B CA 1
ATOM 4490 C C . ARG B 1 257 ? -2.922 27.672 4.504 1 72 257 ARG B C 1
ATOM 4492 O O . ARG B 1 257 ? -3.359 26.719 3.869 1 72 257 ARG B O 1
ATOM 4499 N N . SER B 1 258 ? -2.168 27.594 5.559 1 76.69 258 SER B N 1
ATOM 4500 C CA . SER B 1 258 ? -2.012 26.328 6.27 1 76.69 258 SER B CA 1
ATOM 4501 C C . SER B 1 258 ? -2.102 26.531 7.777 1 76.69 258 SER B C 1
ATOM 4503 O O . SER B 1 258 ? -1.604 27.516 8.312 1 76.69 258 SER B O 1
ATOM 4505 N N . ALA B 1 259 ? -2.75 25.531 8.438 1 73.19 259 ALA B N 1
ATOM 4506 C CA . ALA B 1 259 ? -2.926 25.594 9.891 1 73.19 259 ALA B CA 1
ATOM 4507 C C . ALA B 1 259 ? -1.584 25.484 10.609 1 73.19 259 ALA B C 1
ATOM 4509 O O . ALA B 1 259 ? -1.456 25.906 11.758 1 73.19 259 ALA B O 1
ATOM 4510 N N . VAL B 1 260 ? -0.533 24.969 9.836 1 73.62 260 VAL B N 1
ATOM 4511 C CA . VAL B 1 260 ? 0.714 24.688 10.539 1 73.62 260 VAL B CA 1
ATOM 4512 C C . VAL B 1 260 ? 1.851 25.5 9.914 1 73.62 260 VAL B C 1
ATOM 4514 O O . VAL B 1 260 ? 3.025 25.172 10.094 1 73.62 260 VAL B O 1
ATOM 4517 N N . ARG B 1 261 ? 1.486 26.516 9.258 1 79.06 261 ARG B N 1
ATOM 4518 C CA . ARG B 1 261 ? 2.514 27.359 8.648 1 79.06 261 ARG B CA 1
ATOM 4519 C C . ARG B 1 261 ? 3.328 28.078 9.711 1 79.06 261 ARG B C 1
ATOM 4521 O O . ARG B 1 261 ? 2.773 28.578 10.695 1 79.06 261 ARG B O 1
ATOM 4528 N N . SER B 1 262 ? 4.629 28.016 9.469 1 85.88 262 SER B N 1
ATOM 4529 C CA . SER B 1 262 ? 5.566 28.672 10.367 1 85.88 262 SER B CA 1
ATOM 4530 C C . SER B 1 262 ? 6.41 29.703 9.625 1 85.88 262 SER B C 1
ATOM 4532 O O . SER B 1 262 ? 6.805 29.484 8.477 1 85.88 262 SER B O 1
ATOM 4534 N N . ALA B 1 263 ? 6.695 30.812 10.266 1 86.94 263 ALA B N 1
ATOM 4535 C CA . ALA B 1 263 ? 7.602 31.828 9.727 1 86.94 263 ALA B CA 1
ATOM 4536 C C . ALA B 1 263 ? 8.93 31.812 10.469 1 86.94 263 ALA B C 1
ATOM 4538 O O . ALA B 1 263 ? 9.805 32.656 10.188 1 86.94 263 ALA B O 1
ATOM 4539 N N . ALA B 1 264 ? 9.055 30.875 11.32 1 93.12 264 ALA B N 1
ATOM 4540 C CA . ALA B 1 264 ? 10.219 30.859 12.203 1 93.12 264 ALA B CA 1
ATOM 4541 C C . ALA B 1 264 ? 11.492 30.547 11.422 1 93.12 264 ALA B C 1
ATOM 4543 O O . ALA B 1 264 ? 11.492 29.688 10.523 1 93.12 264 ALA B O 1
ATOM 4544 N N . THR B 1 265 ? 12.562 31.25 11.805 1 94.88 265 THR B N 1
ATOM 4545 C CA . THR B 1 265 ? 13.852 31 11.18 1 94.88 265 THR B CA 1
ATOM 4546 C C . THR B 1 265 ? 14.859 30.484 12.211 1 94.88 265 THR B C 1
ATOM 4548 O O . THR B 1 265 ? 15.992 30.156 11.859 1 94.88 265 THR B O 1
ATOM 4551 N N . SER B 1 266 ? 14.445 30.438 13.445 1 97.44 266 SER B N 1
ATOM 4552 C CA . SER B 1 266 ? 15.266 29.891 14.523 1 97.44 266 SER B CA 1
ATOM 4553 C C . SER B 1 266 ? 14.422 29.062 15.484 1 97.44 266 SER B C 1
ATOM 4555 O O . SER B 1 266 ? 13.188 29.156 15.477 1 97.44 266 SER B O 1
ATOM 4557 N N . VAL B 1 267 ? 15.109 28.312 16.297 1 97.94 267 VAL B N 1
ATOM 4558 C CA . VAL B 1 267 ? 14.43 27.484 17.281 1 97.94 267 VAL B CA 1
ATOM 4559 C C . VAL B 1 267 ? 13.688 28.359 18.281 1 97.94 267 VAL B C 1
ATOM 4561 O O . VAL B 1 267 ? 12.547 28.062 18.656 1 97.94 267 VAL B O 1
ATOM 4564 N N . ALA B 1 268 ? 14.289 29.422 18.672 1 97.81 268 ALA B N 1
ATOM 4565 C CA . ALA B 1 268 ? 13.672 30.344 19.609 1 97.81 268 ALA B CA 1
ATOM 4566 C C . ALA B 1 268 ? 12.406 30.953 19.031 1 97.81 268 ALA B C 1
ATOM 4568 O O . ALA B 1 268 ? 11.391 31.078 19.719 1 97.81 268 ALA B O 1
ATOM 4569 N N . GLU B 1 269 ? 12.453 31.344 17.812 1 97.62 269 GLU B N 1
ATOM 4570 C CA . GLU B 1 269 ? 11.289 31.906 17.125 1 97.62 269 GLU B CA 1
ATOM 4571 C C . GLU B 1 269 ? 10.172 30.875 17 1 97.62 269 GLU B C 1
ATOM 4573 O O . GLU B 1 269 ? 9 31.188 17.172 1 97.62 269 GLU B O 1
ATOM 4578 N N . LEU B 1 270 ? 10.617 29.688 16.656 1 97.31 270 LEU B N 1
ATOM 4579 C CA . LEU B 1 270 ? 9.648 28.609 16.5 1 97.31 270 LEU B CA 1
ATOM 4580 C C . LEU B 1 270 ? 8.914 28.344 17.812 1 97.31 270 LEU B C 1
ATOM 4582 O O . LEU B 1 270 ? 7.691 28.188 17.828 1 97.31 270 LEU B O 1
ATOM 4586 N N . ARG B 1 271 ? 9.672 28.266 18.875 1 97.25 271 ARG B N 1
ATOM 4587 C CA . ARG B 1 271 ? 9.109 28.047 20.203 1 97.25 271 ARG B CA 1
ATOM 4588 C C . ARG B 1 271 ? 8.125 29.156 20.562 1 97.25 271 ARG B C 1
ATOM 4590 O O . ARG B 1 271 ? 7.039 28.891 21.078 1 97.25 271 ARG B O 1
ATOM 4597 N N . ALA B 1 272 ? 8.422 30.344 20.203 1 96.44 272 ALA B N 1
ATOM 4598 C CA . ALA B 1 272 ? 7.598 31.516 20.516 1 96.44 272 ALA B CA 1
ATOM 4599 C C . ALA B 1 272 ? 6.328 31.516 19.672 1 96.44 272 ALA B C 1
ATOM 4601 O O . ALA B 1 272 ? 5.266 31.938 20.141 1 96.44 272 ALA B O 1
ATOM 4602 N N . GLU B 1 273 ? 6.457 31.047 18.453 1 94 273 GLU B N 1
ATOM 4603 C CA . GLU B 1 273 ? 5.352 31.031 17.5 1 94 273 GLU B CA 1
ATOM 4604 C C . GLU B 1 273 ? 4.23 30.109 17.969 1 94 273 GLU B C 1
ATOM 4606 O O . GLU B 1 273 ? 3.053 30.406 17.766 1 94 273 GLU B O 1
ATOM 4611 N N . GLY B 1 274 ? 4.621 28.984 18.484 1 93.88 274 GLY B N 1
ATOM 4612 C CA . GLY B 1 274 ? 3.65 28.125 19.141 1 93.88 274 GLY B CA 1
ATOM 4613 C C . GLY B 1 274 ? 2.982 27.141 18.203 1 93.88 274 GLY B C 1
ATOM 4614 O O . GLY B 1 274 ? 2.082 26.406 18.594 1 93.88 274 GLY B O 1
ATOM 4615 N N . VAL B 1 275 ? 3.381 27.109 16.969 1 92.19 275 VAL B N 1
ATOM 4616 C CA . VAL B 1 275 ? 2.869 26.109 16.031 1 92.19 275 VAL B CA 1
ATOM 4617 C C . VAL B 1 275 ? 3.346 24.719 16.453 1 92.19 275 VAL B C 1
ATOM 4619 O O . VAL B 1 275 ? 2.578 23.75 16.422 1 92.19 275 VAL B O 1
ATOM 4622 N N . TYR B 1 276 ? 4.617 24.625 16.766 1 96.06 276 TYR B N 1
ATOM 4623 C CA . TYR B 1 276 ? 5.191 23.453 17.422 1 96.06 276 TYR B CA 1
ATOM 4624 C C . TYR B 1 276 ? 5.293 23.688 18.938 1 96.06 276 TYR B C 1
ATOM 4626 O O . TYR B 1 276 ? 5.754 24.734 19.375 1 96.06 276 TYR B O 1
ATOM 4634 N N . ARG B 1 277 ? 4.848 22.703 19.656 1 97.56 277 ARG B N 1
ATOM 4635 C CA . ARG B 1 277 ? 4.906 22.859 21.109 1 97.56 277 ARG B CA 1
ATOM 4636 C C . ARG B 1 277 ? 5.473 21.609 21.766 1 97.56 277 ARG B C 1
ATOM 4638 O O . ARG B 1 277 ? 5.105 20.484 21.406 1 97.56 277 ARG B O 1
ATOM 4645 N N . ILE B 1 278 ? 6.438 21.781 22.609 1 98.62 278 ILE B N 1
ATOM 4646 C CA . ILE B 1 278 ? 6.891 20.734 23.516 1 98.62 278 ILE B CA 1
ATOM 4647 C C . ILE B 1 278 ? 6.301 20.953 24.906 1 98.62 278 ILE B C 1
ATOM 4649 O O . ILE B 1 278 ? 6.566 21.969 25.547 1 98.62 278 ILE B O 1
ATOM 4653 N N . LEU B 1 279 ? 5.492 20.016 25.344 1 98.62 279 LEU B N 1
ATOM 4654 C CA . LEU B 1 279 ? 4.727 20.203 26.562 1 98.62 279 LEU B CA 1
ATOM 4655 C C . LEU B 1 279 ? 4.965 19.047 27.531 1 98.62 279 LEU B C 1
ATOM 4657 O O . LEU B 1 279 ? 5.254 17.922 27.109 1 98.62 279 LEU B O 1
ATOM 4661 N N . THR B 1 280 ? 4.891 19.344 28.812 1 98.69 280 THR B N 1
ATOM 4662 C CA . THR B 1 280 ? 4.715 18.266 29.781 1 98.69 280 THR B CA 1
ATOM 4663 C C . THR B 1 280 ? 3.326 17.641 29.641 1 98.69 280 THR B C 1
ATOM 4665 O O . THR B 1 280 ? 2.428 18.234 29.047 1 98.69 280 THR B O 1
ATOM 4668 N N . PRO B 1 281 ? 3.139 16.406 30.203 1 98.38 281 PRO B N 1
ATOM 4669 C CA . PRO B 1 281 ? 1.794 15.828 30.203 1 98.38 281 PRO B CA 1
ATOM 4670 C C . PRO B 1 281 ? 0.75 16.734 30.828 1 98.38 281 PRO B C 1
ATOM 4672 O O . PRO B 1 281 ? -0.355 16.891 30.297 1 98.38 281 PRO B O 1
ATOM 4675 N N . ASP B 1 282 ? 1.078 17.422 31.922 1 98 282 ASP B N 1
ATOM 4676 C CA . ASP B 1 282 ? 0.143 18.312 32.594 1 98 282 ASP B CA 1
ATOM 4677 C C . ASP B 1 282 ? -0.219 19.5 31.719 1 98 282 ASP B C 1
ATOM 4679 O O . ASP B 1 282 ? -1.379 19.906 31.672 1 98 282 ASP B O 1
ATOM 4683 N N . GLU B 1 283 ? 0.736 20.078 31.078 1 97.81 283 GLU B N 1
ATOM 4684 C CA . GLU B 1 283 ? 0.494 21.203 30.156 1 97.81 283 GLU B CA 1
ATOM 4685 C C . GLU B 1 283 ? -0.384 20.766 28.984 1 97.81 283 GLU B C 1
ATOM 4687 O O . GLU B 1 283 ? -1.224 21.531 28.516 1 97.81 283 GLU B O 1
ATOM 4692 N N . CYS B 1 284 ? -0.088 19.594 28.5 1 97.44 284 CYS B N 1
ATOM 4693 C CA . CYS B 1 284 ? -0.896 19.047 27.406 1 97.44 284 CYS B CA 1
ATOM 4694 C C . CYS B 1 284 ? -2.355 18.922 27.828 1 97.44 284 CYS B C 1
ATOM 4696 O O . CYS B 1 284 ? -3.256 19.312 27.078 1 97.44 284 CYS B O 1
ATOM 4698 N N . LEU B 1 285 ? -2.588 18.406 29.047 1 96.25 285 LEU B N 1
ATOM 4699 C CA . LEU B 1 285 ? -3.941 18.25 29.562 1 96.25 285 LEU B CA 1
ATOM 4700 C C . LEU B 1 285 ? -4.621 19.609 29.703 1 96.25 285 LEU B C 1
ATOM 4702 O O . LEU B 1 285 ? -5.812 19.75 29.422 1 96.25 285 LEU B O 1
ATOM 4706 N N . ALA B 1 286 ? -3.834 20.578 30.047 1 95.62 286 ALA B N 1
ATOM 4707 C CA . ALA B 1 286 ? -4.359 21.906 30.312 1 95.62 286 ALA B CA 1
ATOM 4708 C C . ALA B 1 286 ? -4.777 22.609 29.016 1 95.62 286 ALA B C 1
ATOM 4710 O O . ALA B 1 286 ? -5.523 23.578 29.031 1 95.62 286 ALA B O 1
ATOM 4711 N N . LEU B 1 287 ? -4.27 22.109 27.859 1 92.88 287 LEU B N 1
ATOM 4712 C CA . LEU B 1 287 ? -4.637 22.703 26.578 1 92.88 287 LEU B CA 1
ATOM 4713 C C . LEU B 1 287 ? -6.145 22.641 26.359 1 92.88 287 LEU B C 1
ATOM 4715 O O . LEU B 1 287 ? -6.719 23.531 25.719 1 92.88 287 LEU B O 1
ATOM 4719 N N . GLY B 1 288 ? -6.789 21.547 26.812 1 91 288 GLY B N 1
ATOM 4720 C CA . GLY B 1 288 ? -8.211 21.375 26.594 1 91 288 GLY B CA 1
ATOM 4721 C C . GLY B 1 288 ? -8.586 21.344 25.125 1 91 288 GLY B C 1
ATOM 4722 O O . GLY B 1 288 ? -9.633 21.875 24.734 1 91 288 GLY B O 1
ATOM 4723 N N . ALA B 1 289 ? -7.695 20.859 24.297 1 90.5 289 ALA B N 1
ATOM 4724 C CA . ALA B 1 289 ? -7.902 20.859 22.844 1 90.5 289 ALA B CA 1
ATOM 4725 C C . ALA B 1 289 ? -8.844 19.734 22.422 1 90.5 289 ALA B C 1
ATOM 4727 O O . ALA B 1 289 ? -8.938 18.703 23.109 1 90.5 289 ALA B O 1
ATOM 4728 N N . ASP B 1 290 ? -9.508 20 21.328 1 90 290 ASP B N 1
ATOM 4729 C CA . ASP B 1 290 ? -10.406 19 20.766 1 90 290 ASP B CA 1
ATOM 4730 C C . ASP B 1 290 ? -9.633 17.906 20.047 1 90 290 ASP B C 1
ATOM 4732 O O . ASP B 1 290 ? -10.164 16.828 19.781 1 90 290 ASP B O 1
ATOM 4736 N N . SER B 1 291 ? -8.445 18.234 19.75 1 93.12 291 SER B N 1
ATOM 4737 C CA . SER B 1 291 ? -7.57 17.297 19.062 1 93.12 291 SER B CA 1
ATOM 4738 C C . SER B 1 291 ? -6.121 17.453 19.516 1 93.12 291 SER B C 1
ATOM 4740 O O . SER B 1 291 ? -5.641 18.578 19.703 1 93.12 291 SER B O 1
ATOM 4742 N N . LEU B 1 292 ? -5.508 16.391 19.781 1 96.06 292 LEU B N 1
ATOM 4743 C CA . LEU B 1 292 ? -4.09 16.344 20.125 1 96.06 292 LEU B CA 1
ATOM 4744 C C . LEU B 1 292 ? -3.291 15.648 19.031 1 96.06 292 LEU B C 1
ATOM 4746 O O . LEU B 1 292 ? -3.461 14.445 18.797 1 96.06 292 LEU B O 1
ATOM 4750 N N . VAL B 1 293 ? -2.43 16.359 18.359 1 97.12 293 VAL B N 1
ATOM 4751 C CA . VAL B 1 293 ? -1.627 15.805 17.281 1 97.12 293 VAL B CA 1
ATOM 4752 C C . VAL B 1 293 ? -0.175 15.664 17.734 1 97.12 293 VAL B C 1
ATOM 4754 O O . VAL B 1 293 ? 0.556 16.656 17.797 1 97.12 293 VAL B O 1
ATOM 4757 N N . LEU B 1 294 ? 0.239 14.523 18.031 1 98.62 294 LEU B N 1
ATOM 4758 C CA . LEU B 1 294 ? 1.627 14.227 18.359 1 98.62 294 LEU B CA 1
ATOM 4759 C C . LEU B 1 294 ? 2.43 13.891 17.109 1 98.62 294 LEU B C 1
ATOM 4761 O O . LEU B 1 294 ? 2.002 13.078 16.297 1 98.62 294 LEU B O 1
ATOM 4765 N N . HIS B 1 295 ? 3.564 14.477 16.922 1 97.81 295 HIS B N 1
ATOM 4766 C CA . HIS B 1 295 ? 4.465 14.227 15.805 1 97.81 295 HIS B CA 1
ATOM 4767 C C . HIS B 1 295 ? 5.805 13.68 16.281 1 97.81 295 HIS B C 1
ATOM 4769 O O . HIS B 1 295 ? 6.82 14.375 16.234 1 97.81 295 HIS B O 1
ATOM 4775 N N . PRO B 1 296 ? 5.895 12.422 16.625 1 98.44 296 PRO B N 1
ATOM 4776 C CA . PRO B 1 296 ? 7.016 11.875 17.391 1 98.44 296 PRO B CA 1
ATOM 4777 C C . PRO B 1 296 ? 8.305 11.805 16.578 1 98.44 296 PRO B C 1
ATOM 4779 O O . PRO B 1 296 ? 9.398 11.859 17.141 1 98.44 296 PRO B O 1
ATOM 4782 N N . LEU B 1 297 ? 8.203 11.734 15.258 1 98.38 297 LEU B N 1
ATOM 4783 C CA . LEU B 1 297 ? 9.398 11.562 14.438 1 98.38 297 LEU B CA 1
ATOM 4784 C C . LEU B 1 297 ? 9.641 12.781 13.562 1 98.38 297 LEU B C 1
ATOM 4786 O O . LEU B 1 297 ? 10.227 12.672 12.484 1 98.38 297 LEU B O 1
ATOM 4790 N N . ALA B 1 298 ? 9.258 13.938 14.023 1 97.12 298 ALA B N 1
ATOM 4791 C CA . ALA B 1 298 ? 9.297 15.188 13.273 1 97.12 298 ALA B CA 1
ATOM 4792 C C . ALA B 1 298 ? 10.727 15.547 12.875 1 97.12 298 ALA B C 1
ATOM 4794 O O . ALA B 1 298 ? 11.625 15.539 13.719 1 97.12 298 ALA B O 1
ATOM 4795 N N . GLY B 1 299 ? 10.953 15.781 11.656 1 96.75 299 GLY B N 1
ATOM 4796 C CA . GLY B 1 299 ? 12.18 16.375 11.148 1 96.75 299 GLY B CA 1
ATOM 4797 C C . GLY B 1 299 ? 13.406 15.523 11.391 1 96.75 299 GLY B C 1
ATOM 4798 O O . GLY B 1 299 ? 14.5 16.047 11.609 1 96.75 299 GLY B O 1
ATOM 4799 N N . GLY B 1 300 ? 13.219 14.25 11.492 1 97.69 300 GLY B N 1
ATOM 4800 C CA . GLY B 1 300 ? 14.359 13.391 11.773 1 97.69 300 GLY B CA 1
ATOM 4801 C C . GLY B 1 300 ? 14.602 13.18 13.25 1 97.69 300 GLY B C 1
ATOM 4802 O O . GLY B 1 300 ? 15.719 12.859 13.664 1 97.69 300 GLY B O 1
ATOM 4803 N N . MET B 1 301 ? 13.664 13.438 14.07 1 98.38 301 MET B N 1
ATOM 4804 C CA . MET B 1 301 ? 13.719 13.195 15.508 1 98.38 301 MET B CA 1
ATOM 4805 C C . MET B 1 301 ? 14.266 11.805 15.805 1 98.38 301 MET B C 1
ATOM 4807 O O . MET B 1 301 ? 13.875 10.828 15.164 1 98.38 301 MET B O 1
ATOM 4811 N N . PRO B 1 302 ? 15.273 11.727 16.719 1 98.12 302 PRO B N 1
ATOM 4812 C CA . PRO B 1 302 ? 15.719 10.383 17.109 1 98.12 302 PRO B CA 1
ATOM 4813 C C . PRO B 1 302 ? 14.562 9.484 17.547 1 98.12 302 PRO B C 1
ATOM 4815 O O . PRO B 1 302 ? 13.664 9.93 18.25 1 98.12 302 PRO B O 1
ATOM 4818 N N . VAL B 1 303 ? 14.625 8.266 17.125 1 98.5 303 VAL B N 1
ATOM 4819 C CA . VAL B 1 303 ? 13.547 7.301 17.328 1 98.5 303 VAL B CA 1
ATOM 4820 C C . VAL B 1 303 ? 13.258 7.148 18.812 1 98.5 303 VAL B C 1
ATOM 4822 O O . VAL B 1 303 ? 12.102 7.164 19.234 1 98.5 303 VAL B O 1
ATOM 4825 N N . GLU B 1 304 ? 14.273 7.074 19.594 1 98.44 304 GLU B N 1
ATOM 4826 C CA . GLU B 1 304 ? 14.102 6.871 21.031 1 98.44 304 GLU B CA 1
ATOM 4827 C C . GLU B 1 304 ? 13.375 8.047 21.672 1 98.44 304 GLU B C 1
ATOM 4829 O O . GLU B 1 304 ? 12.539 7.863 22.562 1 98.44 304 GLU B O 1
ATOM 4834 N N . GLU B 1 305 ? 13.711 9.227 21.234 1 98.56 305 GLU B N 1
ATOM 4835 C CA . GLU B 1 305 ? 13.008 10.406 21.734 1 98.56 305 GLU B CA 1
ATOM 4836 C C . GLU B 1 305 ? 11.539 10.398 21.312 1 98.56 305 GLU B C 1
ATOM 4838 O O . GLU B 1 305 ? 10.664 10.766 22.094 1 98.56 305 GLU B O 1
ATOM 4843 N N . GLY B 1 306 ? 11.289 10 20.094 1 98.75 306 GLY B N 1
ATOM 4844 C CA . GLY B 1 306 ? 9.914 9.828 19.656 1 98.75 306 GLY B CA 1
ATOM 4845 C C . GLY B 1 306 ? 9.117 8.875 20.516 1 98.75 306 GLY B C 1
ATOM 4846 O O . GLY B 1 306 ? 7.969 9.156 20.875 1 98.75 306 GLY B O 1
ATOM 4847 N N . TRP B 1 307 ? 9.734 7.805 20.906 1 98.88 307 TRP B N 1
ATOM 4848 C CA . TRP B 1 307 ? 9.102 6.824 21.781 1 98.88 307 TRP B CA 1
ATOM 4849 C C . TRP B 1 307 ? 8.766 7.438 23.141 1 98.88 307 TRP B C 1
ATOM 4851 O O . TRP B 1 307 ? 7.672 7.23 23.672 1 98.88 307 TRP B O 1
ATOM 4861 N N . ARG B 1 308 ? 9.734 8.117 23.688 1 98.75 308 ARG B N 1
ATOM 4862 C CA . ARG B 1 308 ? 9.508 8.742 24.984 1 98.75 308 ARG B CA 1
ATOM 4863 C C . ARG B 1 308 ? 8.289 9.664 24.953 1 98.75 308 ARG B C 1
ATOM 4865 O O . ARG B 1 308 ? 7.441 9.617 25.828 1 98.75 308 ARG B O 1
ATOM 4872 N N . SER B 1 309 ? 8.219 10.43 23.906 1 98.88 309 SER B N 1
ATOM 4873 C CA . SER B 1 309 ? 7.117 11.375 23.75 1 98.88 309 SER B CA 1
ATOM 4874 C C . SER B 1 309 ? 5.785 10.648 23.609 1 98.88 309 SER B C 1
ATOM 4876 O O . SER B 1 309 ? 4.801 11.016 24.25 1 98.88 309 SER B O 1
ATOM 4878 N N . LEU B 1 310 ? 5.742 9.641 22.781 1 98.94 310 LEU B N 1
ATOM 4879 C CA . LEU B 1 310 ? 4.527 8.867 22.547 1 98.94 310 LEU B CA 1
ATOM 4880 C C . LEU B 1 310 ? 4.055 8.203 23.844 1 98.94 310 LEU B C 1
ATOM 4882 O O . LEU B 1 310 ? 2.859 8.188 24.141 1 98.94 310 LEU B O 1
ATOM 4886 N N . ARG B 1 311 ? 4.953 7.656 24.609 1 98.81 311 ARG B N 1
ATOM 4887 C CA . ARG B 1 311 ? 4.602 6.988 25.859 1 98.81 311 ARG B CA 1
ATOM 4888 C C . ARG B 1 311 ? 4.008 7.973 26.859 1 98.81 311 ARG B C 1
ATOM 4890 O O . ARG B 1 311 ? 3.078 7.637 27.594 1 98.81 311 ARG B O 1
ATOM 4897 N N . LEU B 1 312 ? 4.605 9.195 26.875 1 98.81 312 LEU B N 1
ATOM 4898 C CA . LEU B 1 312 ? 4.039 10.211 27.75 1 98.81 312 LEU B CA 1
ATOM 4899 C C . LEU B 1 312 ? 2.594 10.516 27.375 1 98.81 312 LEU B C 1
ATOM 4901 O O . LEU B 1 312 ? 1.732 10.641 28.25 1 98.81 312 LEU B O 1
ATOM 4905 N N . LEU B 1 313 ? 2.299 10.648 26.094 1 98.62 313 LEU B N 1
ATOM 4906 C CA . LEU B 1 313 ? 0.929 10.883 25.656 1 98.62 313 LEU B CA 1
ATOM 4907 C C . LEU B 1 313 ? 0.026 9.711 26.031 1 98.62 313 LEU B C 1
ATOM 4909 O O . LEU B 1 313 ? -1.032 9.906 26.641 1 98.62 313 LEU B O 1
ATOM 4913 N N . ALA B 1 314 ? 0.443 8.508 25.703 1 98.25 314 ALA B N 1
ATOM 4914 C CA . ALA B 1 314 ? -0.375 7.305 25.828 1 98.25 314 ALA B CA 1
ATOM 4915 C C . ALA B 1 314 ? -0.6 6.934 27.281 1 98.25 314 ALA B C 1
ATOM 4917 O O . ALA B 1 314 ? -1.689 6.492 27.656 1 98.25 314 ALA B O 1
ATOM 4918 N N . GLU B 1 315 ? 0.388 7.133 28.141 1 98 315 GLU B N 1
ATOM 4919 C CA . GLU B 1 315 ? 0.351 6.566 29.484 1 98 315 GLU B CA 1
ATOM 4920 C C . GLU B 1 315 ? -0.016 7.625 30.516 1 98 315 GLU B C 1
ATOM 4922 O O . GLU B 1 315 ? -0.498 7.297 31.594 1 98 315 GLU B O 1
ATOM 4927 N N . ARG B 1 316 ? 0.255 8.875 30.172 1 97.69 316 ARG B N 1
ATOM 4928 C CA . ARG B 1 316 ? 0.012 9.914 31.172 1 97.69 316 ARG B CA 1
ATOM 4929 C C . ARG B 1 316 ? -1.16 10.797 30.75 1 97.69 316 ARG B C 1
ATOM 4931 O O . ARG B 1 316 ? -2.004 11.141 31.594 1 97.69 316 ARG B O 1
ATOM 4938 N N . VAL B 1 317 ? -1.254 11.18 29.562 1 97.81 317 VAL B N 1
ATOM 4939 C CA . VAL B 1 317 ? -2.254 12.148 29.125 1 97.81 317 VAL B CA 1
ATOM 4940 C C . VAL B 1 317 ? -3.58 11.438 28.859 1 97.81 317 VAL B C 1
ATOM 4942 O O . VAL B 1 317 ? -4.609 11.797 29.438 1 97.81 317 VAL B O 1
ATOM 4945 N N . LEU B 1 318 ? -3.592 10.391 28.078 1 96.75 318 LEU B N 1
ATOM 4946 C CA . LEU B 1 318 ? -4.816 9.75 27.594 1 96.75 318 LEU B CA 1
ATOM 4947 C C . LEU B 1 318 ? -5.621 9.188 28.766 1 96.75 318 LEU B C 1
ATOM 4949 O O . LEU B 1 318 ? -6.828 9.406 28.859 1 96.75 318 LEU B O 1
ATOM 4953 N N . PRO B 1 319 ? -4.977 8.469 29.703 1 95.62 319 PRO B N 1
ATOM 4954 C CA . PRO B 1 319 ? -5.758 7.965 30.844 1 95.62 319 PRO B CA 1
ATOM 4955 C C . PRO B 1 319 ? -6.418 9.078 31.641 1 95.62 319 PRO B C 1
ATOM 4957 O O . PRO B 1 319 ? -7.484 8.875 32.219 1 95.62 319 PRO B O 1
ATOM 4960 N N . ALA B 1 320 ? -5.801 10.227 31.656 1 94.38 320 ALA B N 1
ATOM 4961 C CA . ALA B 1 320 ? -6.336 11.352 32.438 1 94.38 320 ALA B CA 1
ATOM 4962 C C . ALA B 1 320 ? -7.508 12 31.688 1 94.38 320 ALA B C 1
ATOM 4964 O O . ALA B 1 320 ? -8.32 12.695 32.312 1 94.38 320 ALA B O 1
ATOM 4965 N N . LEU B 1 321 ? -7.551 11.898 30.391 1 91.12 321 LEU B N 1
ATOM 4966 C CA . LEU B 1 321 ? -8.656 12.43 29.594 1 91.12 321 LEU B CA 1
ATOM 4967 C C . LEU B 1 321 ? -9.906 11.562 29.766 1 91.12 321 LEU B C 1
ATOM 4969 O O . LEU B 1 321 ? -11.023 12.078 29.703 1 91.12 321 LEU B O 1
ATOM 4973 N N . GLY B 1 322 ? -9.859 10.109 29.672 1 76.81 322 GLY B N 1
ATOM 4974 C CA . GLY B 1 322 ? -10.992 9.203 29.812 1 76.81 322 GLY B CA 1
ATOM 4975 C C . GLY B 1 322 ? -11.516 9.109 31.234 1 76.81 322 GLY B C 1
ATOM 4976 O O . GLY B 1 322 ? -12.555 8.5 31.484 1 76.81 322 GLY B O 1
ATOM 4977 N N . GLY B 1 323 ? -10.805 9.547 32.344 1 54.69 323 GLY B N 1
ATOM 4978 C CA . GLY B 1 323 ? -11.281 9.555 33.719 1 54.69 323 GLY B CA 1
ATOM 4979 C C . GLY B 1 323 ? -11.969 10.852 34.094 1 54.69 323 GLY B C 1
ATOM 4980 O O . GLY B 1 323 ? -11.828 11.867 33.406 1 54.69 323 GLY B O 1
#

Radius of gyration: 25.21 Å; Cα contacts (8 Å, |Δi|>4): 1406; chains: 2; bounding box: 58×71×62 Å

Organism: Streptomyces collinus (strain DSM 40733 / Tue 365) (NCBI:txid1214242)

Foldseek 3Di:
DFQEEEEDQLFAAPDDPVRSVVSLVLVLVLLLVCQVLPHAEYEYEADPPDNRCGHHCVLVSLLSNLVSHQGHAYEYPADQQLLDDLQVVLQSQQVSLQSNVQRYAYEYENDQFVVRCVVSVHDPVCSLVSNLLSVVSSLVQLCQDWDDDPRDIDHDDDHHNDPPHRQYEYEEADLSSLLSCLLVLHEYEYQAQDVVSQVSSVVSVVVNVHHYYYPGDDNADAAEFEDPDQVVCLVVPLVLQLLQQVSVQVRDDPVGDHNLHDPDPDSVRVDVVRSYHYYHLVVVLVVPDSYHYYHLCGNNHPSVSSVVRSCRCSPPNVVVVVD/DFQEEEEDQLFAAPDDPVRSVVSLVLVLVLLLVCQVLPHAEYEYEADPPDNRCGHHCVLVSLLSNLVSHQGHAYEYVADQQLLDDLQVVLQSQQVSLQSNVQRYAYEYENDQFVVRCVVSVHDPVCSLVSNLLSVVSSLVQLCQDWDDDPRDIDHDDDHHNDPPHRQYEYEEADLSSLLSCLLVLHEYEYQAQDVVSQVSSVVSVVVNVHHYYYPGDDNADAAEFEDPDQVVCLVVPLVLQLQQQVSVQVRDDPVGDHNLHDPDPDSVRVDVVRNYHYYHLVVVLVVPDSYHYYHLCGNNHPSVSSVVRSCRCSPPNVVVVVD

pLDDT: mean 96.09, std 5.97, range [54.53, 98.94]